Protein AF-A0A1I2E2S4-F1 (afdb_monomer)

Solvent-accessible surface area (backbone atoms only — not comparable to full-atom values): 40246 Å² total; per-residue (Å²): 70,41,63,21,70,43,67,83,63,88,97,64,87,36,20,49,54,60,60,54,76,61,68,61,80,88,59,37,62,58,49,55,40,47,55,42,56,52,46,55,44,61,67,31,40,35,97,83,33,71,43,30,40,40,36,40,34,74,47,71,35,49,48,64,48,54,43,74,39,40,52,93,37,34,70,47,47,58,73,74,48,80,63,61,67,39,39,25,42,34,40,38,36,33,46,22,46,31,56,37,59,55,72,60,81,90,59,92,53,80,90,60,37,46,47,34,35,56,63,75,73,37,71,58,49,58,58,84,63,88,89,50,79,62,60,47,33,48,56,72,56,48,61,32,68,50,27,76,8,38,38,37,42,37,23,28,26,75,58,96,92,40,79,49,49,39,34,35,35,42,37,42,33,46,58,85,46,93,86,31,62,59,68,89,47,83,68,56,34,23,34,36,38,32,12,40,66,76,74,83,60,48,52,28,52,35,58,54,61,70,60,50,48,53,53,31,54,55,60,72,48,80,80,77,57,96,89,55,24,13,38,37,40,37,26,47,54,38,56,90,61,63,74,62,54,75,68,64,65,84,79,58,72,86,79,42,93,67,68,57,67,37,66,69,37,75,36,67,72,38,71,61,34,39,50,57,49,36,47,38,70,34,24,28,54,22,50,70,25,87,80,41,84,79,55,54,18,34,43,46,25,46,67,86,46,66,64,50,77,88,71,47,55,54,63,38,48,49,52,26,49,40,53,50,51,58,54,55,67,61,41,72,84,56,83,79,88,78,82,88,78,90,56,97,61,84,76,73,61,98,79,61,61,50,72,48,78,38,70,45,83,91,48,37,72,69,74,37,59,56,23,37,37,18,34,34,73,46,42,41,68,76,46,38,39,46,85,92,69,53,39,71,56,68,44,33,75,74,71,54,35,75,84,86,58,79,49,33,56,34,37,40,31,37,33,44,71,79,36,45,49,40,42,79,39,54,65,55,73,62,28,59,79,42,77,63,30,51,80,58,33,42,38,44,32,40,36,41,44,38,31,86,40,39,31,66,52,65,34,92,87,76,78,42,61,35,34,43,40,60,54,50,47,70,19,36,48,77,81,43,59,51,80,49,63,52,60,71,89,90,46,84,51,55,63,54,60,50,49,28,53,46,50,18,50,53,53,29,62,70,72,47,69,99,63,99,66,93,65,66,74,60,59,62,52,55,54,56,56,53,48,66,72,74,47,78,64,93,67,79,83,73,88,83,76,87,80,78,78,81,81,80,85,78,82,94,74,95,73,97,78,53,63,54,51,47,80,40,74,77,53,81,75,44,80,52,98,74,30,40,35,38,41,35,39,37,36,24,13,69,65,16,40,32,36,33,44,34,48,25,40,61,48,97,92,45,77,36,41,47,56,51,33,35,27,90,91,45,74,54,44,77,60,48,55,32,55,54,36,37,37,40,71,45,44,32,36,78,89,74,48,64,61,89,66,99,62,63,51,66,38,33,93,91,35,44,64,52,76,56,96,82,28,35,39,34,55,39,55,30,83,80,77,59,43,36,41,34,41,38,32,36,61,35,37,44,29,38,38,34,32,40,39,32,32,38,60,84,42,91,87,64,52,70,48,83,44,75,51,61,47,66,78,75,129

Organism: NCBI:txid1045775

Sequence (715 aa):
MKIEIAKFERMSESGSSLIRLIQNNEMPVIDLLVREAVQNSLDAAKPDAINVDVSFNIRTFNRSSIVQLLDGIGEQIEGLYSEQEYRLLEIRDCNTVGLTGPLNDKISDADQYGNLIKLIYQVGMPQQKEGSGGSWGIGKTVYYRLGIGLVIYYSRIFENGSYQSRLAACLVEDQTRPEALLANFRNNRGIAWWGDSIDGQSTQPIISEADIEDILYKLGAQPYSGTETGTTIIIPFLRDDLRAEFDLDNEEVENSKMAISAMDSWWTQTDEGALEVALQRWYAPRLMNSEYTYGAWLRASVNGKGIGKDQFLPVFSLVQRLYNEIWSTQKEDQEEAVQLKEGSLAQLEQGEIGCLPIKIRSEFVKGQTAGWVAFSKVTAEQLLMGPPHNYPSPWIQIFGKETGLDQNPAIITFTRKPGMLVGYEYSGHWTDGISRTGAGEYILGIFVANSNNPLNEQNPKSQKQFLLEEYIRGCEKADHTSWGDWTPNKKKKTIIERIQKNVRKQISQSLSDKKPGVTEKKETALGRMLASVLMPPEGFGQSAKIQKQGGSGGGSGSGATGRLAKLQTLSSPKYEAGLIKYDFELFGGKTCKEFDIRLKVLTESGEMNADVWESDEGIGSVFPYEVTKLEIHNITGAKNKRIEMDQPLVLDHSNLCEEIDQIRFELSKSSRFQKCCTVSVHNGNAYTYSGSIWLSSSDRKVSAAIQIDSRTGGN

Mean predicted aligned error: 17.22 Å

Structure (mmCIF, N/CA/C/O backbone):
data_AF-A0A1I2E2S4-F1
#
_entry.id   AF-A0A1I2E2S4-F1
#
loop_
_atom_site.group_PDB
_atom_site.id
_atom_site.type_symbol
_atom_site.label_atom_id
_atom_site.label_alt_id
_atom_site.label_comp_id
_atom_site.label_asym_id
_atom_site.label_entity_id
_atom_site.label_seq_id
_atom_site.pdbx_PDB_ins_code
_atom_site.Cartn_x
_atom_site.Cartn_y
_atom_site.Cartn_z
_atom_site.occupancy
_atom_site.B_iso_or_equiv
_atom_site.auth_seq_id
_atom_site.auth_comp_id
_atom_site.auth_asym_id
_atom_site.auth_atom_id
_atom_site.pdbx_PDB_model_num
ATOM 1 N N . MET A 1 1 ? 15.531 -0.233 -28.806 1.00 92.06 1 MET A N 1
ATOM 2 C CA . MET A 1 1 ? 14.178 0.365 -28.744 1.00 92.06 1 MET A CA 1
ATOM 3 C C . MET A 1 1 ? 14.264 1.842 -29.097 1.00 92.06 1 MET A C 1
ATOM 5 O O . MET A 1 1 ? 15.216 2.484 -28.665 1.00 92.06 1 MET A O 1
ATOM 9 N N . LYS A 1 2 ? 13.316 2.381 -29.872 1.00 94.50 2 LYS A N 1
ATOM 10 C CA . LYS A 1 2 ? 13.280 3.810 -30.235 1.00 94.50 2 LYS A CA 1
ATOM 11 C C . LYS A 1 2 ? 12.581 4.631 -29.161 1.00 94.50 2 LYS A C 1
ATOM 13 O O . LYS A 1 2 ? 11.664 4.115 -28.539 1.00 94.50 2 LYS A O 1
ATOM 18 N N . ILE A 1 3 ? 13.039 5.867 -28.958 1.00 93.06 3 ILE A N 1
ATOM 19 C CA . ILE A 1 3 ? 12.536 6.790 -27.934 1.00 93.06 3 ILE A CA 1
ATOM 20 C C . ILE A 1 3 ? 11.430 7.699 -28.486 1.00 93.06 3 ILE A C 1
ATOM 22 O O . ILE A 1 3 ? 11.553 8.253 -29.577 1.00 93.06 3 ILE A O 1
ATOM 26 N N . GLU A 1 4 ? 10.386 7.894 -27.693 1.00 91.75 4 GLU A N 1
ATOM 27 C CA . GLU A 1 4 ? 9.358 8.921 -27.831 1.00 91.75 4 GLU A CA 1
ATOM 28 C C . GLU A 1 4 ? 9.394 9.811 -26.588 1.00 91.75 4 GLU A C 1
ATOM 30 O O . GLU A 1 4 ? 9.325 9.328 -25.461 1.00 91.75 4 GLU A O 1
ATOM 35 N N . ILE A 1 5 ? 9.511 11.124 -26.780 1.00 89.19 5 ILE A N 1
ATOM 36 C CA . ILE A 1 5 ? 9.639 12.082 -25.676 1.00 89.19 5 ILE A CA 1
ATOM 37 C C . ILE A 1 5 ? 8.366 12.905 -25.575 1.00 89.19 5 ILE A C 1
ATOM 39 O O . ILE A 1 5 ? 7.941 13.526 -26.554 1.00 89.19 5 ILE A O 1
ATOM 43 N N . ALA A 1 6 ? 7.802 12.976 -24.369 1.00 86.69 6 ALA A N 1
ATOM 44 C CA . ALA A 1 6 ? 6.649 13.816 -24.094 1.00 86.69 6 ALA A CA 1
ATOM 45 C C . ALA A 1 6 ? 6.994 15.295 -24.334 1.00 86.69 6 ALA A C 1
ATOM 47 O O . ALA A 1 6 ? 7.823 15.888 -23.633 1.00 86.69 6 ALA A O 1
ATOM 48 N N . LYS A 1 7 ? 6.338 15.906 -25.325 1.00 78.62 7 LYS A N 1
ATOM 49 C CA . LYS A 1 7 ? 6.527 17.318 -25.693 1.00 78.62 7 LYS A CA 1
ATOM 50 C C . LYS A 1 7 ? 5.761 18.244 -24.755 1.00 78.62 7 LYS A C 1
ATOM 52 O O . LYS A 1 7 ? 4.747 17.850 -24.191 1.00 78.62 7 LYS A O 1
ATOM 57 N N . PHE A 1 8 ? 6.195 19.504 -24.642 1.00 72.19 8 PHE A N 1
ATOM 58 C CA . PHE A 1 8 ? 5.449 20.543 -23.923 1.00 72.19 8 PHE A CA 1
ATOM 59 C C . PHE A 1 8 ? 4.157 21.005 -24.636 1.00 72.19 8 PHE A C 1
ATOM 61 O O . PHE A 1 8 ? 4.206 21.828 -25.543 1.00 72.19 8 PHE A O 1
ATOM 68 N N . GLU A 1 9 ? 2.995 20.537 -24.173 1.00 71.44 9 GLU A N 1
ATOM 69 C CA . GLU A 1 9 ? 1.638 21.007 -24.515 1.00 71.44 9 GLU A CA 1
ATOM 70 C C . GLU A 1 9 ? 0.967 21.866 -23.412 1.00 71.44 9 GLU A C 1
ATOM 72 O O . GLU A 1 9 ? 1.452 21.969 -22.285 1.00 71.44 9 GLU A O 1
ATOM 77 N N . ARG A 1 10 ? -0.157 22.537 -23.694 1.00 67.06 10 ARG A N 1
ATOM 78 C CA . ARG A 1 10 ? -0.860 23.343 -22.672 1.00 67.06 10 ARG A CA 1
ATOM 79 C C . ARG A 1 10 ? -1.576 22.426 -21.662 1.00 67.06 10 ARG A C 1
ATOM 81 O O . ARG A 1 10 ? -2.276 21.521 -22.085 1.00 67.06 10 ARG A O 1
ATOM 88 N N . MET A 1 11 ? -1.478 22.726 -20.358 1.00 64.19 11 MET A N 1
ATOM 89 C CA . MET A 1 11 ? -2.223 22.069 -19.251 1.00 64.19 11 MET A CA 1
ATOM 90 C C . MET A 1 11 ? -1.883 20.601 -18.932 1.00 64.19 11 MET A C 1
ATOM 92 O O . MET A 1 11 ? -2.627 19.930 -18.231 1.00 64.19 11 MET A O 1
ATOM 96 N N . SER A 1 12 ? -0.754 20.106 -19.406 1.00 69.75 12 SER A N 1
ATOM 97 C CA . SER A 1 12 ? -0.321 18.709 -19.237 1.00 69.75 12 SER A CA 1
ATOM 98 C C . SER A 1 12 ? 0.790 18.572 -18.196 1.00 69.75 12 SER A C 1
ATOM 100 O O . SER A 1 12 ? 1.630 19.468 -18.062 1.00 69.75 12 SER A O 1
ATOM 102 N N . GLU A 1 13 ? 0.782 17.448 -17.482 1.00 75.81 13 GLU A N 1
ATOM 103 C CA . GLU A 1 13 ? 1.647 17.189 -16.330 1.00 75.81 13 GLU A CA 1
ATOM 104 C C . GLU A 1 13 ? 3.124 17.001 -16.710 1.00 75.81 13 GLU A C 1
ATOM 106 O O . GLU A 1 13 ? 3.472 16.712 -17.858 1.00 75.81 13 GLU A O 1
ATOM 111 N N . SER A 1 14 ? 4.007 17.212 -15.733 1.00 84.44 14 SER A N 1
ATOM 112 C CA . SER A 1 14 ? 5.453 16.997 -15.870 1.00 84.44 14 SER A CA 1
ATOM 113 C C . SER A 1 14 ? 5.927 15.897 -14.924 1.00 84.44 14 SER A C 1
ATOM 115 O O . SER A 1 14 ? 5.268 15.643 -13.915 1.00 84.44 14 SER A O 1
ATOM 117 N N . GLY A 1 15 ? 7.072 15.276 -15.213 1.00 83.25 15 GLY A N 1
ATOM 118 C CA . GLY A 1 15 ? 7.616 14.177 -14.413 1.00 83.25 15 GLY A CA 1
ATOM 119 C C . GLY A 1 15 ? 7.839 14.564 -12.949 1.00 83.25 15 GLY A C 1
ATOM 120 O O . GLY A 1 15 ? 7.370 13.872 -12.048 1.00 83.25 15 GLY A O 1
ATOM 121 N N . SER A 1 16 ? 8.396 15.750 -12.688 1.00 84.00 16 SER A N 1
ATOM 122 C CA . SER A 1 16 ? 8.498 16.302 -11.325 1.00 84.00 16 SER A CA 1
ATOM 123 C C . SER A 1 16 ? 7.147 16.486 -10.622 1.00 84.00 16 SER A C 1
ATOM 125 O O . SER A 1 16 ? 7.069 16.351 -9.403 1.00 84.00 16 SER A O 1
ATOM 127 N N . SER A 1 17 ? 6.068 16.776 -11.357 1.00 81.69 17 SER A N 1
ATOM 128 C CA . SER A 1 17 ? 4.718 16.877 -10.780 1.00 81.69 17 SER A CA 1
ATOM 129 C C . SER A 1 17 ? 4.156 15.500 -10.428 1.00 81.69 17 SER A C 1
ATOM 131 O O . SER A 1 17 ? 3.654 15.332 -9.321 1.00 81.69 17 SER A O 1
ATOM 133 N N . LEU A 1 18 ? 4.317 14.510 -11.314 1.00 78.44 18 LEU A N 1
ATOM 134 C CA . LEU A 1 18 ? 3.911 13.121 -11.072 1.00 78.44 18 LEU A CA 1
ATOM 135 C C . LEU A 1 18 ? 4.629 12.523 -9.858 1.00 78.44 18 LEU A C 1
ATOM 137 O O . LEU A 1 18 ? 3.987 11.950 -8.983 1.00 78.44 18 LEU A O 1
ATOM 141 N N . ILE A 1 19 ? 5.945 12.730 -9.755 1.00 77.38 19 ILE A N 1
ATOM 142 C CA . ILE A 1 19 ? 6.739 12.260 -8.612 1.00 77.38 19 ILE A CA 1
ATOM 143 C C . ILE A 1 19 ? 6.253 12.918 -7.311 1.00 77.38 19 ILE A C 1
ATOM 145 O O . ILE A 1 19 ? 6.124 12.233 -6.298 1.00 77.38 19 ILE A O 1
ATOM 149 N N . ARG A 1 20 ? 5.925 14.221 -7.335 1.00 73.56 20 ARG A N 1
ATOM 150 C CA . ARG A 1 20 ? 5.393 14.958 -6.171 1.00 73.56 20 ARG A CA 1
ATOM 151 C C . ARG A 1 20 ? 3.997 14.513 -5.743 1.00 73.56 20 ARG A C 1
ATOM 153 O O . ARG A 1 20 ? 3.704 14.563 -4.555 1.00 73.56 20 ARG A O 1
ATOM 160 N N . LEU A 1 21 ? 3.143 14.067 -6.665 1.00 67.06 21 LEU A N 1
ATOM 161 C CA . LEU A 1 21 ? 1.779 13.630 -6.338 1.00 67.06 21 LEU A CA 1
ATOM 162 C C . LEU A 1 21 ? 1.737 12.382 -5.436 1.00 67.06 21 LEU A C 1
ATOM 164 O O . LEU A 1 21 ? 0.738 12.177 -4.752 1.00 67.06 21 LEU A O 1
ATOM 168 N N . ILE A 1 22 ? 2.814 11.590 -5.382 1.00 60.44 22 ILE A N 1
ATOM 169 C CA . ILE A 1 22 ? 2.958 10.438 -4.469 1.00 60.44 22 ILE A CA 1
ATOM 170 C C . ILE A 1 22 ? 3.799 10.764 -3.230 1.00 60.44 22 ILE A C 1
ATOM 172 O O . ILE A 1 22 ? 4.077 9.861 -2.444 1.00 60.44 22 ILE A O 1
ATOM 176 N N . GLN A 1 23 ? 4.279 11.999 -3.049 1.00 52.56 23 GLN A N 1
ATOM 177 C CA . GLN A 1 23 ? 5.115 12.369 -1.895 1.00 52.56 23 GLN A CA 1
ATOM 178 C C . GLN A 1 23 ? 4.290 12.472 -0.601 1.00 52.56 23 GLN A C 1
ATOM 180 O O . GLN A 1 23 ? 4.348 13.474 0.105 1.00 52.56 23 GLN A O 1
ATOM 185 N N . ASN A 1 24 ? 3.507 11.439 -0.284 1.00 52.62 24 ASN A N 1
ATOM 186 C CA . ASN A 1 24 ? 3.076 11.190 1.078 1.00 52.62 24 ASN A CA 1
ATOM 187 C C . ASN A 1 24 ? 4.167 10.337 1.737 1.00 52.62 24 ASN A C 1
ATOM 189 O O . ASN A 1 24 ? 4.298 9.150 1.444 1.00 52.62 24 ASN A O 1
ATOM 193 N N . ASN A 1 25 ? 4.973 10.966 2.594 1.00 54.56 25 ASN A N 1
ATOM 194 C CA . ASN A 1 25 ? 6.059 10.331 3.355 1.00 54.56 25 ASN A CA 1
ATOM 195 C C . ASN A 1 25 ? 5.545 9.490 4.545 1.00 54.56 25 ASN A C 1
ATOM 197 O O . ASN A 1 25 ? 6.321 9.115 5.412 1.00 54.56 25 ASN A O 1
ATOM 201 N N . GLU A 1 26 ? 4.240 9.219 4.631 1.00 58.09 26 GLU A N 1
ATOM 202 C CA . GLU A 1 26 ? 3.637 8.524 5.778 1.00 58.09 26 GLU A CA 1
ATOM 203 C C . GLU A 1 26 ? 3.847 6.995 5.743 1.00 58.09 26 GLU A C 1
ATOM 205 O O . GLU A 1 26 ? 3.638 6.329 6.755 1.00 58.09 26 GLU A O 1
ATOM 210 N N . MET A 1 27 ? 4.245 6.419 4.599 1.00 75.06 27 MET A N 1
ATOM 211 C CA . MET A 1 27 ? 4.432 4.973 4.420 1.00 75.06 27 MET A CA 1
ATOM 212 C C . MET A 1 27 ? 5.719 4.671 3.631 1.00 75.06 27 MET A C 1
ATOM 214 O O . MET A 1 27 ? 5.953 5.332 2.617 1.00 75.06 27 MET A O 1
ATOM 218 N N . PRO A 1 28 ? 6.506 3.645 4.020 1.00 80.31 28 PRO A N 1
ATOM 219 C CA . PRO A 1 28 ? 7.700 3.243 3.275 1.00 80.31 28 PRO A CA 1
ATOM 220 C C . PRO A 1 28 ? 7.405 2.885 1.807 1.00 80.31 28 PRO A C 1
ATOM 222 O O . PRO A 1 28 ? 6.372 2.275 1.508 1.00 80.31 28 PRO A O 1
ATOM 225 N N . VAL A 1 29 ? 8.329 3.184 0.878 1.00 83.31 29 VAL A N 1
ATOM 226 C CA . VAL A 1 29 ? 8.140 2.859 -0.559 1.00 83.31 29 VAL A CA 1
ATOM 227 C C . VAL A 1 29 ? 7.870 1.375 -0.801 1.00 83.31 29 VAL A C 1
ATOM 229 O O . VAL A 1 29 ? 7.065 1.052 -1.669 1.00 83.31 29 VAL A O 1
ATOM 232 N N . ILE A 1 30 ? 8.513 0.467 -0.056 1.00 88.44 30 ILE A N 1
ATOM 233 C CA . ILE A 1 30 ? 8.311 -0.985 -0.215 1.00 88.44 30 ILE A CA 1
ATOM 234 C C . ILE A 1 30 ? 6.863 -1.377 0.100 1.00 88.44 30 ILE A C 1
ATOM 236 O O . ILE A 1 30 ? 6.252 -2.146 -0.643 1.00 88.44 30 ILE A O 1
ATOM 240 N N . ASP A 1 31 ? 6.287 -0.819 1.162 1.00 88.31 31 ASP A N 1
ATOM 241 C CA . ASP A 1 31 ? 4.891 -1.042 1.522 1.00 88.31 31 ASP A CA 1
ATOM 242 C C . ASP A 1 31 ? 3.953 -0.516 0.425 1.00 88.31 31 ASP A C 1
ATOM 244 O O . ASP A 1 31 ? 3.080 -1.249 -0.044 1.00 88.31 31 ASP A O 1
ATOM 248 N N . LEU A 1 32 ? 4.178 0.711 -0.060 1.00 86.56 32 LEU A N 1
ATOM 249 C CA . LEU A 1 32 ? 3.412 1.289 -1.173 1.00 86.56 32 LEU A CA 1
ATOM 250 C C . LEU A 1 32 ? 3.529 0.450 -2.456 1.00 86.56 32 LEU A C 1
ATOM 252 O O . LEU A 1 32 ? 2.530 0.209 -3.135 1.00 86.56 32 LEU A O 1
ATOM 256 N N . LEU A 1 33 ? 4.734 -0.027 -2.768 1.00 91.19 33 LEU A N 1
ATOM 257 C CA . LEU A 1 33 ? 5.014 -0.887 -3.911 1.00 91.19 33 LEU A CA 1
ATOM 258 C C . LEU A 1 33 ? 4.216 -2.186 -3.832 1.00 91.19 33 LEU A C 1
ATOM 260 O O . LEU A 1 33 ? 3.560 -2.553 -4.805 1.00 91.19 33 LEU A O 1
ATOM 264 N N . VAL A 1 34 ? 4.288 -2.895 -2.702 1.00 93.81 34 VAL A N 1
ATOM 265 C CA . VAL A 1 34 ? 3.589 -4.174 -2.526 1.00 93.81 34 VAL A CA 1
ATOM 266 C C . VAL A 1 34 ? 2.088 -3.971 -2.666 1.00 93.81 34 VAL A C 1
ATOM 268 O O . VAL A 1 34 ? 1.428 -4.738 -3.370 1.00 93.81 34 VAL A O 1
ATOM 271 N N . ARG A 1 35 ? 1.551 -2.913 -2.051 1.00 91.06 35 ARG A N 1
ATOM 272 C CA . ARG A 1 35 ? 0.134 -2.555 -2.149 1.00 91.06 35 ARG A CA 1
ATOM 273 C C . ARG A 1 35 ? -0.288 -2.352 -3.597 1.00 91.06 35 ARG A C 1
ATOM 275 O O . ARG A 1 35 ? -1.201 -3.039 -4.044 1.00 91.06 35 ARG A O 1
ATOM 282 N N . GLU A 1 36 ? 0.414 -1.510 -4.347 1.00 89.81 36 GLU A N 1
ATOM 283 C CA . GLU A 1 36 ? 0.066 -1.213 -5.739 1.00 89.81 36 GLU A CA 1
ATOM 284 C C . GLU A 1 36 ? 0.284 -2.413 -6.676 1.00 89.81 36 GLU A C 1
ATOM 286 O O . GLU A 1 36 ? -0.591 -2.756 -7.472 1.00 89.81 36 GLU A O 1
ATOM 291 N N . ALA A 1 37 ? 1.437 -3.080 -6.591 1.00 93.44 37 ALA A N 1
ATOM 292 C CA . ALA A 1 37 ? 1.806 -4.157 -7.505 1.00 93.44 37 ALA A CA 1
ATOM 293 C C . ALA A 1 37 ? 0.900 -5.381 -7.377 1.00 93.44 37 ALA A C 1
ATOM 295 O O . ALA A 1 37 ? 0.419 -5.913 -8.382 1.00 93.44 37 ALA A O 1
ATOM 296 N N . VAL A 1 38 ? 0.623 -5.804 -6.145 1.00 95.94 38 VAL A N 1
ATOM 297 C CA . VAL A 1 38 ? -0.259 -6.944 -5.896 1.00 95.94 38 VAL A CA 1
ATOM 298 C C . VAL A 1 38 ? -1.697 -6.593 -6.266 1.00 95.94 38 VAL A C 1
ATOM 300 O O . VAL A 1 38 ? -2.377 -7.419 -6.872 1.00 95.94 38 VAL A O 1
ATOM 303 N N . GLN A 1 39 ? -2.159 -5.370 -5.987 1.00 91.12 39 GLN A N 1
ATOM 304 C CA . GLN A 1 39 ? -3.509 -4.955 -6.364 1.00 91.12 39 GLN A CA 1
ATOM 305 C C . GLN A 1 39 ? -3.683 -4.940 -7.883 1.00 91.12 39 GLN A C 1
ATOM 307 O O . GLN A 1 39 ? -4.658 -5.498 -8.378 1.00 91.12 39 GLN A O 1
ATOM 312 N N . ASN A 1 40 ? -2.724 -4.376 -8.627 1.00 90.75 40 ASN A N 1
ATOM 313 C CA . ASN A 1 40 ? -2.744 -4.382 -10.092 1.00 90.75 40 ASN A CA 1
ATOM 314 C C . ASN A 1 40 ? -2.766 -5.812 -10.656 1.00 90.75 40 ASN A C 1
ATOM 316 O O . ASN A 1 40 ? -3.510 -6.084 -11.598 1.00 90.75 40 ASN A O 1
ATOM 320 N N . SER A 1 41 ? -2.016 -6.730 -10.041 1.00 94.81 41 SER A N 1
ATOM 321 C CA . SER A 1 41 ? -1.994 -8.147 -10.429 1.00 94.81 41 SER A CA 1
ATOM 322 C C . SER A 1 41 ? -3.347 -8.829 -10.170 1.00 94.81 41 SER A C 1
ATOM 324 O O . SER A 1 41 ? -3.880 -9.529 -11.030 1.00 94.81 41 SER A O 1
ATOM 326 N N . LEU A 1 42 ? -3.944 -8.599 -8.995 1.00 93.50 42 LEU A N 1
ATOM 327 C CA . LEU A 1 42 ? -5.240 -9.168 -8.609 1.00 93.50 42 LEU A CA 1
ATOM 328 C C . LEU A 1 42 ? -6.405 -8.590 -9.425 1.00 93.50 42 LEU A C 1
ATOM 330 O O . LEU A 1 42 ? -7.313 -9.333 -9.793 1.00 93.50 42 LEU A O 1
ATOM 334 N N . ASP A 1 43 ? -6.376 -7.296 -9.749 1.00 90.38 43 ASP A N 1
ATOM 335 C CA . ASP A 1 43 ? -7.366 -6.647 -10.620 1.00 90.38 43 ASP A CA 1
ATOM 336 C C . ASP A 1 43 ? -7.279 -7.167 -12.070 1.00 90.38 43 ASP A C 1
ATOM 338 O O . ASP A 1 43 ? -8.266 -7.129 -12.816 1.00 90.38 43 ASP A O 1
ATOM 342 N N . ALA A 1 44 ? -6.107 -7.674 -12.466 1.00 92.19 44 ALA A N 1
ATOM 343 C CA . ALA A 1 44 ? -5.857 -8.310 -13.753 1.00 92.19 44 ALA A CA 1
ATOM 344 C C . ALA A 1 44 ? -6.099 -9.831 -13.750 1.00 92.19 44 ALA A C 1
ATOM 346 O O . ALA A 1 44 ? -5.892 -10.460 -14.789 1.00 92.19 44 ALA A O 1
ATOM 347 N N . ALA A 1 45 ? -6.545 -10.435 -12.641 1.00 94.81 45 ALA A N 1
ATOM 348 C CA . ALA A 1 45 ? -6.821 -11.871 -12.560 1.00 94.81 45 ALA A CA 1
ATOM 349 C C . ALA A 1 45 ? -7.730 -12.351 -13.705 1.00 94.81 45 ALA A C 1
ATOM 351 O O . ALA A 1 45 ? -8.698 -11.677 -14.082 1.00 94.81 45 ALA A O 1
ATOM 352 N N . LYS A 1 46 ? -7.448 -13.539 -14.255 1.00 93.31 46 LYS A N 1
ATOM 353 C CA . LYS A 1 46 ? -8.376 -14.168 -15.204 1.00 93.31 46 LYS A CA 1
ATOM 354 C C . LYS A 1 46 ? -9.711 -14.469 -14.511 1.00 93.31 46 LYS A C 1
ATOM 356 O O . LYS A 1 46 ? -9.711 -14.797 -13.325 1.00 93.31 46 LYS A O 1
ATOM 361 N N . PRO A 1 47 ? -10.846 -14.422 -15.232 1.00 87.00 47 PRO A N 1
ATOM 362 C CA . PRO A 1 47 ? -12.158 -14.702 -14.645 1.00 87.00 47 PRO A CA 1
ATOM 363 C C . PRO A 1 47 ? -12.279 -16.077 -13.969 1.00 87.00 47 PRO A C 1
ATOM 365 O O . PRO A 1 47 ? -13.050 -16.227 -13.027 1.00 87.00 47 PRO A O 1
ATOM 368 N N . ASP A 1 48 ? -11.532 -17.068 -14.452 1.00 87.69 48 ASP A N 1
ATOM 369 C CA . ASP A 1 48 ? -11.495 -18.455 -13.981 1.00 87.69 48 ASP A CA 1
ATOM 370 C C . ASP A 1 48 ? -10.257 -18.778 -13.123 1.00 87.69 48 ASP A C 1
ATOM 372 O O . ASP A 1 48 ? -10.067 -19.926 -12.717 1.00 87.69 48 ASP A O 1
ATOM 376 N N . ALA A 1 49 ? -9.412 -17.784 -12.823 1.00 90.56 49 ALA A N 1
ATOM 377 C CA . ALA A 1 49 ? -8.239 -17.994 -11.987 1.00 90.56 49 ALA A CA 1
ATOM 378 C C . ALA A 1 49 ? -8.651 -18.334 -10.549 1.00 90.56 49 ALA A C 1
ATOM 380 O O . ALA A 1 49 ? -9.281 -17.537 -9.854 1.00 90.56 49 ALA A O 1
ATOM 381 N N . ILE A 1 50 ? -8.219 -19.505 -10.078 1.00 93.00 50 ILE A N 1
ATOM 382 C CA . ILE A 1 50 ? -8.320 -19.888 -8.664 1.00 93.00 50 ILE A CA 1
ATOM 383 C C . ILE A 1 50 ? -7.398 -18.997 -7.819 1.00 93.00 50 ILE A C 1
ATOM 385 O O . ILE A 1 50 ? -7.765 -18.574 -6.723 1.00 93.00 50 ILE A O 1
ATOM 389 N N . ASN A 1 51 ? -6.208 -18.695 -8.339 1.00 95.62 51 ASN A N 1
ATOM 390 C CA . ASN A 1 51 ? -5.205 -17.880 -7.674 1.00 95.62 51 ASN A CA 1
ATOM 391 C C . ASN A 1 51 ? -4.417 -17.028 -8.674 1.00 95.62 51 ASN A C 1
ATOM 393 O O . ASN A 1 51 ? -4.276 -17.399 -9.840 1.00 95.62 51 ASN A O 1
ATOM 397 N N . VAL A 1 52 ? -3.860 -15.924 -8.185 1.00 97.62 52 VAL A N 1
ATOM 398 C CA . VAL A 1 52 ? -2.849 -15.123 -8.884 1.00 97.62 52 VAL A CA 1
ATOM 399 C C . VAL A 1 52 ? -1.504 -15.361 -8.216 1.00 97.62 52 VAL A C 1
ATOM 401 O O . VAL A 1 52 ? -1.409 -15.355 -6.986 1.00 97.62 52 VAL A O 1
ATOM 404 N N . ASP A 1 53 ? -0.479 -15.579 -9.032 1.00 97.69 53 ASP A N 1
ATOM 405 C CA . ASP A 1 53 ? 0.903 -15.683 -8.570 1.00 97.69 53 ASP A CA 1
ATOM 406 C C . ASP A 1 53 ? 1.589 -14.338 -8.739 1.00 97.69 53 ASP A C 1
ATOM 408 O O . ASP A 1 53 ? 1.478 -13.753 -9.811 1.00 97.69 53 ASP A O 1
ATOM 412 N N . VAL A 1 54 ? 2.291 -13.858 -7.713 1.00 98.38 54 VAL A N 1
ATOM 413 C CA . VAL A 1 54 ? 3.104 -12.637 -7.787 1.00 98.38 54 VAL A CA 1
ATOM 414 C C . VAL A 1 54 ? 4.491 -12.904 -7.210 1.00 98.38 54 VAL A C 1
ATOM 416 O O . VAL A 1 54 ? 4.641 -13.244 -6.037 1.00 98.38 54 VAL A O 1
ATOM 419 N N . SER A 1 55 ? 5.525 -12.720 -8.020 1.00 98.12 55 SER A N 1
ATOM 420 C CA . SER A 1 55 ? 6.917 -12.928 -7.629 1.00 98.12 55 SER A CA 1
ATOM 421 C C . SER A 1 55 ? 7.692 -11.618 -7.670 1.00 98.12 55 SER A C 1
ATOM 423 O O . SER A 1 55 ? 7.721 -10.959 -8.704 1.00 98.12 55 SER A O 1
ATOM 425 N N . PHE A 1 56 ? 8.363 -11.278 -6.572 1.00 98.12 56 PHE A N 1
ATOM 426 C CA . PHE A 1 56 ? 9.320 -10.175 -6.494 1.00 98.12 56 PHE A CA 1
ATOM 427 C C . PHE A 1 56 ? 10.733 -10.754 -6.538 1.00 98.12 56 PHE A C 1
ATOM 429 O O . PHE A 1 56 ? 11.080 -11.574 -5.694 1.00 98.12 56 PHE A O 1
ATOM 436 N N . ASN A 1 57 ? 11.551 -10.358 -7.509 1.00 97.19 57 ASN A N 1
ATOM 437 C CA . ASN A 1 57 ? 12.916 -10.849 -7.660 1.00 97.19 57 ASN A CA 1
ATOM 438 C C . ASN A 1 57 ? 13.897 -9.679 -7.750 1.00 97.19 57 ASN A C 1
ATOM 440 O O . ASN A 1 57 ? 13.867 -8.902 -8.702 1.00 97.19 57 ASN A O 1
ATOM 444 N N . ILE A 1 58 ? 14.784 -9.578 -6.770 1.00 95.31 58 ILE A N 1
ATOM 445 C CA . ILE A 1 58 ? 15.915 -8.659 -6.759 1.00 95.31 58 ILE A CA 1
ATOM 446 C C . ILE A 1 58 ? 17.116 -9.407 -7.329 1.00 95.31 58 ILE A C 1
ATOM 448 O O . ILE A 1 58 ? 17.490 -10.475 -6.847 1.00 95.31 58 ILE A O 1
ATOM 452 N N . ARG A 1 59 ? 17.723 -8.853 -8.378 1.00 93.38 59 ARG A N 1
ATOM 453 C CA . ARG A 1 59 ? 18.898 -9.439 -9.041 1.00 93.38 59 ARG A CA 1
ATOM 454 C C . ARG A 1 59 ? 19.841 -8.351 -9.537 1.00 93.38 59 ARG A C 1
ATOM 456 O O . ARG A 1 59 ? 19.498 -7.170 -9.508 1.00 93.38 59 ARG A O 1
ATOM 463 N N . THR A 1 60 ? 21.024 -8.742 -9.993 1.00 94.88 60 THR A N 1
ATOM 464 C CA . THR A 1 60 ? 21.969 -7.839 -10.657 1.00 94.88 60 THR A CA 1
ATOM 465 C C . THR A 1 60 ? 21.841 -7.930 -12.176 1.00 94.88 60 THR A C 1
ATOM 467 O O . THR A 1 60 ? 21.438 -8.958 -12.721 1.00 94.88 60 THR A O 1
ATOM 470 N N . PHE A 1 61 ? 22.171 -6.842 -12.867 1.00 95.25 61 PHE A N 1
ATOM 471 C CA . PHE A 1 61 ? 22.274 -6.789 -14.324 1.00 95.25 61 PHE A CA 1
ATOM 472 C C . PHE A 1 61 ? 23.453 -5.913 -14.745 1.00 95.25 61 PHE A C 1
ATOM 474 O O . PHE A 1 61 ? 23.899 -5.044 -13.994 1.00 95.25 61 PHE A O 1
ATOM 481 N N . ASN A 1 62 ? 23.935 -6.115 -15.972 1.00 95.69 62 ASN A N 1
ATOM 482 C CA . ASN A 1 62 ? 25.005 -5.296 -16.528 1.00 95.69 62 ASN A CA 1
ATOM 483 C C . ASN A 1 62 ? 24.451 -4.001 -17.150 1.00 95.69 62 ASN A C 1
ATOM 485 O O . ASN A 1 62 ? 23.576 -4.065 -18.020 1.00 95.69 62 ASN A O 1
ATOM 489 N N . ARG A 1 63 ? 25.008 -2.841 -16.773 1.00 95.50 63 ARG A N 1
ATOM 490 C CA . ARG A 1 63 ? 24.635 -1.501 -17.268 1.00 95.50 63 ARG A CA 1
ATOM 491 C C . ARG A 1 63 ? 24.576 -1.426 -18.797 1.00 95.50 63 ARG A C 1
ATOM 493 O O . ARG A 1 63 ? 23.660 -0.813 -19.346 1.00 95.50 63 ARG A O 1
ATOM 500 N N . SER A 1 64 ? 25.525 -2.065 -19.490 1.00 93.94 64 SER A N 1
ATOM 501 C CA . SER A 1 64 ? 25.601 -2.048 -20.959 1.00 93.94 64 SER A CA 1
ATOM 502 C C . SER A 1 64 ? 24.355 -2.636 -21.628 1.00 93.94 64 SER A C 1
ATOM 504 O O . SER A 1 64 ? 23.997 -2.204 -22.722 1.00 93.94 64 SER A O 1
ATOM 506 N N . SER A 1 65 ? 23.637 -3.535 -20.947 1.00 93.88 65 SER A N 1
ATOM 507 C CA . SER A 1 65 ? 22.372 -4.099 -21.425 1.00 93.88 65 SER A CA 1
ATOM 508 C C . SER A 1 65 ? 21.319 -3.015 -21.641 1.00 93.88 65 SER A C 1
ATOM 510 O O . SER A 1 65 ? 20.639 -3.022 -22.662 1.00 93.88 65 SER A O 1
ATOM 512 N N . ILE A 1 66 ? 21.215 -2.046 -20.723 1.00 94.50 66 ILE A N 1
ATOM 513 C CA . ILE A 1 66 ? 20.276 -0.922 -20.849 1.00 94.50 66 ILE A CA 1
ATOM 514 C C . ILE A 1 66 ? 20.766 0.092 -21.887 1.00 94.50 66 ILE A C 1
ATOM 516 O O . ILE A 1 66 ? 19.967 0.560 -22.695 1.00 94.50 66 ILE A O 1
ATOM 520 N N . VAL A 1 67 ? 22.070 0.389 -21.913 1.00 93.75 67 VAL A N 1
ATOM 521 C CA . VAL A 1 67 ? 22.673 1.320 -22.888 1.00 93.75 67 VAL A CA 1
ATOM 522 C C . VAL A 1 67 ? 22.449 0.846 -24.329 1.00 93.75 67 VAL A C 1
ATOM 524 O O . VAL A 1 67 ? 22.129 1.647 -25.201 1.00 93.75 67 VAL A O 1
ATOM 527 N N . GLN A 1 68 ? 22.569 -0.459 -24.585 1.00 91.06 68 GLN A N 1
ATOM 528 C CA . GLN A 1 68 ? 22.299 -1.045 -25.903 1.00 91.06 68 GLN A CA 1
ATOM 529 C C . GLN A 1 68 ? 20.799 -1.116 -26.222 1.00 91.06 68 GLN A C 1
ATOM 531 O O . GLN A 1 68 ? 20.406 -1.072 -27.389 1.00 91.06 68 GLN A O 1
ATOM 536 N N . LEU A 1 69 ? 19.957 -1.253 -25.194 1.00 92.12 69 LEU A N 1
ATOM 537 C CA . LEU A 1 69 ? 18.514 -1.401 -25.336 1.00 92.12 69 LEU A CA 1
ATOM 538 C C . LEU A 1 69 ? 17.810 -0.079 -25.660 1.00 92.12 69 LEU A C 1
ATOM 540 O O . LEU A 1 69 ? 16.921 -0.057 -26.517 1.00 92.12 69 LEU A O 1
ATOM 544 N N . LEU A 1 70 ? 18.158 1.004 -24.964 1.00 94.00 70 LEU A N 1
ATOM 545 C CA . LEU A 1 70 ? 17.395 2.254 -24.955 1.00 94.00 70 LEU A CA 1
ATOM 546 C C . LEU A 1 70 ? 18.117 3.359 -25.730 1.00 94.00 70 LEU A C 1
ATOM 548 O O . LEU A 1 70 ? 19.105 3.930 -25.273 1.00 94.00 70 LEU A O 1
ATOM 552 N N . ASP A 1 71 ? 17.580 3.689 -26.906 1.00 92.06 71 ASP A N 1
ATOM 553 C CA . ASP A 1 71 ? 18.110 4.756 -27.757 1.00 92.06 71 ASP A CA 1
ATOM 554 C C . ASP A 1 71 ? 18.006 6.126 -27.055 1.00 92.06 71 ASP A C 1
ATOM 556 O O . ASP A 1 71 ? 17.028 6.407 -26.357 1.00 92.06 71 ASP A O 1
ATOM 560 N N . GLY A 1 72 ? 19.009 6.982 -27.254 1.00 90.69 72 GLY A N 1
ATOM 561 C CA . GLY A 1 72 ? 19.006 8.385 -26.823 1.00 90.69 72 GLY A CA 1
ATOM 562 C C . GLY A 1 72 ? 19.465 8.703 -25.391 1.00 90.69 72 GLY A C 1
ATOM 563 O O . GLY A 1 72 ? 19.692 9.876 -25.099 1.00 90.69 72 GLY A O 1
ATOM 564 N N . ILE A 1 73 ? 19.634 7.712 -24.507 1.00 93.12 73 ILE A N 1
ATOM 565 C CA . ILE A 1 73 ? 20.040 7.943 -23.100 1.00 93.12 73 ILE A CA 1
ATOM 566 C C . ILE A 1 73 ? 21.365 7.273 -22.704 1.00 93.12 73 ILE A C 1
ATOM 568 O O . ILE A 1 73 ? 21.781 7.375 -21.553 1.00 93.12 73 ILE A O 1
ATOM 572 N N . GLY A 1 74 ? 22.035 6.602 -23.647 1.00 92.62 74 GLY A N 1
ATOM 573 C CA . GLY A 1 74 ? 23.262 5.842 -23.391 1.00 92.62 74 GLY A CA 1
ATOM 574 C C . GLY A 1 74 ? 24.388 6.674 -22.772 1.00 92.62 74 GLY A C 1
ATOM 575 O O . GLY A 1 74 ? 24.869 6.323 -21.701 1.00 92.62 74 GLY A O 1
ATOM 576 N N . GLU A 1 75 ? 24.755 7.802 -23.391 1.00 91.25 75 GLU A N 1
ATOM 577 C CA . GLU A 1 75 ? 25.850 8.662 -22.905 1.00 91.25 75 GLU A CA 1
ATOM 578 C C . GLU A 1 75 ? 25.589 9.187 -21.482 1.00 91.25 75 GLU A C 1
ATOM 580 O O . GLU A 1 75 ? 26.487 9.190 -20.641 1.00 91.25 75 GLU A O 1
ATOM 585 N N . GLN A 1 76 ? 24.347 9.580 -21.180 1.00 92.88 76 GLN A N 1
ATOM 586 C CA . GLN A 1 76 ? 23.951 10.060 -19.853 1.00 92.88 76 GLN A CA 1
ATOM 587 C C . GLN A 1 76 ? 24.016 8.946 -18.809 1.00 92.88 76 GLN A C 1
ATOM 589 O O . GLN A 1 76 ? 24.528 9.176 -17.716 1.00 92.88 76 GLN A O 1
ATOM 594 N N . ILE A 1 77 ? 23.551 7.735 -19.143 1.00 93.56 77 ILE A N 1
ATOM 595 C CA . ILE A 1 77 ? 23.680 6.581 -18.246 1.00 93.56 77 ILE A CA 1
ATOM 596 C C . ILE A 1 77 ? 25.157 6.293 -17.970 1.00 93.56 77 ILE A C 1
ATOM 598 O O . ILE A 1 77 ? 25.535 6.088 -16.822 1.00 93.56 77 ILE A O 1
ATOM 602 N N . GLU A 1 78 ? 26.008 6.299 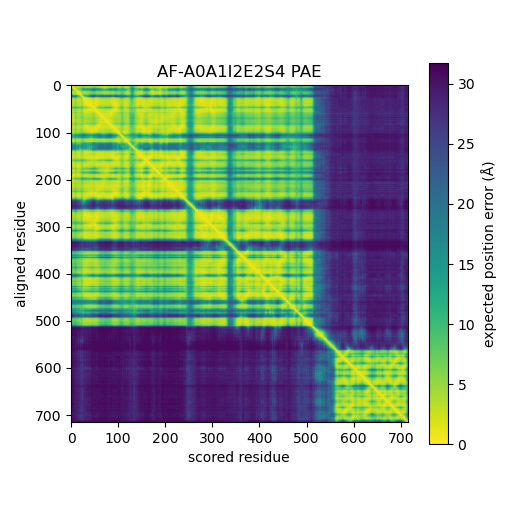-18.995 1.00 92.62 78 GLU A N 1
ATOM 603 C CA . GLU A 1 78 ? 27.436 6.023 -18.822 1.00 92.62 78 GLU A CA 1
ATOM 604 C C . GLU A 1 78 ? 28.160 7.088 -17.991 1.00 92.62 78 GLU A C 1
ATOM 606 O O . GLU A 1 78 ? 29.080 6.746 -17.246 1.00 92.62 78 GLU A O 1
ATOM 611 N N . GLY A 1 79 ? 27.739 8.352 -18.103 1.00 91.44 79 GLY A N 1
ATOM 612 C CA . GLY A 1 79 ? 28.291 9.467 -17.336 1.00 91.44 79 GLY A CA 1
ATOM 613 C C . GLY A 1 79 ? 27.841 9.513 -15.873 1.00 91.44 79 GLY A C 1
ATOM 614 O O . GLY A 1 79 ? 28.628 9.917 -15.021 1.00 91.44 79 GLY A O 1
ATOM 615 N N . LEU A 1 80 ? 26.603 9.103 -15.575 1.00 90.88 80 LEU A N 1
ATOM 616 C CA . LEU A 1 80 ? 26.025 9.154 -14.223 1.00 90.88 80 LEU A CA 1
ATOM 617 C C . LEU A 1 80 ? 26.238 7.861 -13.421 1.00 90.88 80 LEU A C 1
ATOM 619 O O . LEU A 1 80 ? 26.370 7.905 -12.201 1.00 90.88 80 LEU A O 1
ATOM 623 N N . TYR A 1 81 ? 26.297 6.709 -14.093 1.00 91.75 81 TYR A N 1
ATOM 624 C CA . TYR A 1 81 ? 26.351 5.389 -13.461 1.00 91.75 81 TYR A CA 1
ATOM 625 C C . TYR A 1 81 ? 27.664 4.686 -13.811 1.00 91.75 81 TYR A C 1
ATOM 627 O O . TYR A 1 81 ? 27.736 3.984 -14.815 1.00 91.75 81 TYR A O 1
ATOM 635 N N . SER A 1 82 ? 28.713 4.874 -13.002 1.00 91.25 82 SER A N 1
ATOM 636 C CA . SER A 1 82 ? 30.085 4.410 -13.286 1.00 91.25 82 SER A CA 1
ATOM 637 C C . SER A 1 82 ? 30.320 2.899 -13.181 1.00 91.25 82 SER A C 1
ATOM 639 O O . SER A 1 82 ? 31.243 2.387 -13.819 1.00 91.25 82 SER A O 1
ATOM 641 N N . GLU A 1 83 ? 29.523 2.188 -12.385 1.00 93.19 83 GLU A N 1
ATOM 642 C CA . GLU A 1 83 ? 29.698 0.755 -12.147 1.00 93.19 83 GLU A CA 1
ATOM 643 C C . GLU A 1 83 ? 29.257 -0.081 -13.359 1.00 93.19 83 GLU A C 1
ATOM 645 O O . GLU A 1 83 ? 28.521 0.367 -14.241 1.00 93.19 83 GLU A O 1
ATOM 650 N N . GLN A 1 84 ? 29.723 -1.329 -13.422 1.00 92.81 84 GLN A N 1
ATOM 651 C CA . GLN A 1 84 ? 29.312 -2.262 -14.478 1.00 92.81 84 GLN A CA 1
ATOM 652 C C . GLN A 1 84 ? 28.021 -3.000 -14.135 1.00 92.81 84 GLN A C 1
ATOM 654 O O . GLN A 1 84 ? 27.223 -3.284 -15.030 1.00 92.81 84 GLN A O 1
ATOM 659 N N . GLU A 1 85 ? 27.812 -3.304 -12.857 1.00 95.69 85 GLU A N 1
ATOM 660 C CA . GLU A 1 85 ? 26.664 -4.060 -12.376 1.00 95.69 85 GLU A CA 1
ATOM 661 C C . GLU A 1 85 ? 25.814 -3.212 -11.440 1.00 95.69 85 GLU A C 1
ATOM 663 O O . GLU A 1 85 ? 26.325 -2.543 -10.546 1.00 95.69 85 GLU A O 1
ATOM 668 N N . TYR A 1 86 ? 24.502 -3.275 -11.645 1.00 95.94 86 TYR A N 1
ATOM 669 C CA . TYR A 1 86 ? 23.512 -2.601 -10.816 1.00 95.94 86 TYR A CA 1
ATOM 670 C C . TYR A 1 86 ? 22.408 -3.571 -10.424 1.00 95.94 86 TYR A C 1
ATOM 672 O O . TYR A 1 86 ? 22.192 -4.597 -11.072 1.00 95.94 86 TYR A O 1
ATOM 680 N N . ARG A 1 87 ? 21.687 -3.238 -9.357 1.00 95.94 87 ARG A N 1
ATOM 681 C CA . ARG A 1 87 ? 20.522 -3.998 -8.908 1.00 95.94 87 ARG A CA 1
ATOM 682 C C . ARG A 1 87 ? 19.300 -3.636 -9.748 1.00 95.94 87 ARG A C 1
ATOM 684 O O . ARG A 1 87 ? 19.144 -2.493 -10.176 1.00 95.94 87 ARG A O 1
ATOM 691 N N . LEU A 1 88 ? 18.419 -4.603 -9.959 1.00 96.50 88 LEU A N 1
ATOM 692 C CA . LEU A 1 88 ? 17.079 -4.393 -10.491 1.00 96.50 88 LEU A CA 1
ATOM 693 C C . LEU A 1 88 ? 16.056 -5.132 -9.638 1.00 96.50 88 LEU A C 1
ATOM 695 O O . LEU A 1 88 ? 16.386 -6.130 -8.990 1.00 96.50 88 LEU A O 1
ATOM 699 N N . LEU A 1 89 ? 14.815 -4.659 -9.684 1.00 97.69 89 LEU A N 1
ATOM 700 C CA . LEU A 1 89 ? 13.654 -5.373 -9.173 1.00 97.69 89 LEU A CA 1
ATOM 701 C C . LEU A 1 89 ? 12.782 -5.841 -10.339 1.00 97.69 89 LEU A C 1
ATOM 703 O O . LEU A 1 89 ? 12.364 -5.042 -11.171 1.00 97.69 89 LEU A O 1
ATOM 707 N N . GLU A 1 90 ? 12.473 -7.129 -10.370 1.00 97.94 90 GLU A N 1
ATOM 708 C CA . GLU A 1 90 ? 11.491 -7.736 -11.263 1.00 97.94 90 GLU A CA 1
ATOM 709 C C . GLU A 1 90 ? 10.241 -8.117 -10.463 1.00 97.94 90 GLU A C 1
ATOM 711 O O . GLU A 1 90 ? 10.333 -8.830 -9.467 1.00 97.94 90 GLU A O 1
ATOM 716 N N . ILE A 1 91 ? 9.068 -7.684 -10.916 1.00 98.38 91 ILE A N 1
ATOM 717 C CA . ILE A 1 91 ? 7.766 -8.079 -10.378 1.00 98.38 91 ILE A CA 1
ATOM 718 C C . ILE A 1 91 ? 7.035 -8.839 -11.474 1.00 98.38 91 ILE A C 1
ATOM 720 O O . ILE A 1 91 ? 6.694 -8.254 -12.498 1.00 98.38 91 ILE A O 1
ATOM 724 N N . ARG A 1 92 ? 6.805 -10.134 -11.278 1.00 98.12 92 ARG A N 1
ATOM 725 C CA . ARG A 1 92 ? 6.189 -11.027 -12.265 1.00 98.12 92 ARG A CA 1
ATOM 726 C C . ARG A 1 92 ? 4.852 -11.530 -11.744 1.00 98.12 92 ARG A C 1
ATOM 728 O O . ARG A 1 92 ? 4.830 -12.156 -10.687 1.00 98.12 92 ARG A O 1
ATOM 735 N N . ASP A 1 93 ? 3.772 -11.300 -12.484 1.00 98.06 93 ASP A N 1
ATOM 736 C CA . ASP A 1 93 ? 2.458 -11.880 -12.195 1.00 98.06 93 ASP A CA 1
ATOM 737 C C . ASP A 1 93 ? 2.099 -13.037 -13.147 1.00 98.06 93 ASP A C 1
ATOM 739 O O . ASP A 1 93 ? 2.591 -13.112 -14.271 1.00 98.06 93 ASP A O 1
ATOM 743 N N . CYS A 1 94 ? 1.287 -13.995 -12.690 1.00 96.31 94 CYS A N 1
ATOM 744 C CA . CYS A 1 94 ? 0.747 -15.082 -13.521 1.00 96.31 94 CYS A CA 1
ATOM 745 C C . CYS A 1 94 ? -0.726 -15.343 -13.201 1.00 96.31 94 CYS A C 1
ATOM 747 O O . CYS A 1 94 ? -1.230 -14.972 -12.141 1.00 96.31 94 CYS A O 1
ATOM 749 N N . ASN A 1 95 ? -1.412 -16.033 -14.120 1.00 96.44 95 ASN A N 1
ATOM 750 C CA . ASN A 1 95 ? -2.869 -16.236 -14.102 1.00 96.44 95 ASN A CA 1
ATOM 751 C C . ASN A 1 95 ? -3.657 -14.922 -14.209 1.00 96.44 95 ASN A C 1
ATOM 753 O O . ASN A 1 95 ? -4.813 -14.831 -13.789 1.00 96.44 95 ASN A O 1
ATOM 757 N N . THR A 1 96 ? -3.046 -13.921 -14.838 1.00 96.56 96 THR A N 1
ATOM 758 C CA . THR A 1 96 ? -3.671 -12.641 -15.163 1.00 96.56 96 THR A CA 1
ATOM 759 C C . THR A 1 96 ? -3.948 -12.560 -16.664 1.00 96.56 96 THR A C 1
ATOM 761 O O . THR A 1 96 ? -3.444 -13.358 -17.461 1.00 96.56 96 THR A O 1
ATOM 764 N N . VAL A 1 97 ? -4.793 -11.620 -17.079 1.00 95.06 97 VAL A N 1
ATOM 765 C CA . VAL A 1 97 ? -5.057 -11.345 -18.500 1.00 95.06 97 VAL A CA 1
ATOM 766 C C . VAL A 1 97 ? -3.903 -10.590 -19.172 1.00 95.06 97 VAL A C 1
ATOM 768 O O . VAL A 1 97 ? -3.861 -10.528 -20.397 1.00 95.06 97 VAL A O 1
ATOM 771 N N . GLY A 1 98 ? -2.974 -10.033 -18.387 1.00 94.25 98 GLY A N 1
ATOM 772 C CA . GLY A 1 98 ? -1.877 -9.184 -18.848 1.00 94.25 98 GLY A CA 1
ATOM 773 C C . GLY A 1 98 ? -2.317 -7.811 -19.382 1.00 94.25 98 GLY A C 1
ATOM 774 O O . GLY A 1 98 ? -3.436 -7.333 -19.141 1.00 94.25 98 GLY A O 1
ATOM 775 N N . LEU A 1 99 ? -1.424 -7.155 -20.125 1.00 93.19 99 LEU A N 1
ATOM 776 C CA . LEU A 1 99 ? -1.609 -5.817 -20.698 1.00 93.19 99 LEU A CA 1
ATOM 777 C C . LEU A 1 99 ? -2.384 -5.862 -22.025 1.00 93.19 99 LEU A C 1
ATOM 779 O O . LEU A 1 99 ? -1.859 -5.555 -23.097 1.00 93.19 99 LEU A O 1
ATOM 783 N N . THR A 1 100 ? -3.651 -6.272 -21.940 1.00 91.12 100 THR A N 1
ATOM 784 C CA . THR A 1 100 ? -4.610 -6.331 -23.060 1.00 91.12 100 THR A CA 1
ATOM 785 C C . THR A 1 100 ? -5.017 -4.949 -23.568 1.00 91.12 100 THR A C 1
ATOM 787 O O . THR A 1 100 ? -4.781 -3.929 -22.908 1.00 91.12 100 THR A O 1
ATOM 790 N N . GLY A 1 101 ? -5.665 -4.921 -24.736 1.00 88.12 101 GLY A N 1
ATOM 791 C CA . GLY A 1 101 ? -6.142 -3.700 -25.370 1.00 88.12 101 GLY A CA 1
ATOM 792 C C . GLY A 1 101 ? -5.280 -3.236 -26.544 1.00 88.12 101 GLY A C 1
ATOM 793 O O . GLY A 1 101 ? -4.387 -3.948 -26.994 1.00 88.12 101 GLY A O 1
ATOM 794 N N . PRO A 1 102 ? -5.553 -2.046 -27.074 1.00 87.19 102 PRO A N 1
ATOM 795 C CA . PRO A 1 102 ? -4.910 -1.527 -28.277 1.00 87.19 102 PRO A CA 1
ATOM 796 C C . PRO A 1 102 ? -3.449 -1.108 -28.063 1.00 87.19 102 PRO A C 1
ATOM 798 O O . PRO A 1 102 ? -3.075 -0.668 -26.980 1.00 87.19 102 PRO A O 1
ATOM 801 N N . LEU A 1 103 ? -2.634 -1.200 -29.123 1.00 85.75 103 LEU A N 1
ATOM 802 C CA . LEU A 1 103 ? -1.194 -0.887 -29.094 1.00 85.75 103 LEU A CA 1
ATOM 803 C C . LEU A 1 103 ? -0.867 0.613 -29.077 1.00 85.75 103 LEU A C 1
ATOM 805 O O . LEU A 1 103 ? 0.269 0.973 -28.786 1.00 85.75 103 LEU A O 1
ATOM 809 N N . ASN A 1 104 ? -1.827 1.478 -29.411 1.00 77.50 104 ASN A N 1
ATOM 810 C CA . ASN A 1 104 ? -1.646 2.926 -29.397 1.00 77.50 104 ASN A CA 1
ATOM 811 C C . ASN A 1 104 ? -2.876 3.642 -28.833 1.00 77.50 104 ASN A C 1
ATOM 813 O O . ASN A 1 104 ? -3.995 3.128 -28.855 1.00 77.50 104 ASN A O 1
ATOM 817 N N . ASP A 1 105 ? -2.640 4.848 -28.336 1.00 68.12 105 ASP A N 1
ATOM 818 C CA . ASP A 1 105 ? -3.599 5.721 -27.664 1.00 68.12 105 ASP A CA 1
ATOM 819 C C . ASP A 1 105 ? -4.433 6.590 -28.617 1.00 68.12 105 ASP A C 1
ATOM 821 O O . ASP A 1 105 ? -5.294 7.344 -28.166 1.00 68.12 105 ASP A O 1
ATOM 825 N N . LYS A 1 106 ? -4.276 6.429 -29.940 1.00 67.00 106 LYS A N 1
ATOM 826 C CA . LYS A 1 106 ? -5.032 7.168 -30.975 1.00 67.00 106 LYS A CA 1
ATOM 827 C C . LYS A 1 106 ? -6.518 6.779 -31.053 1.00 67.00 106 LYS A C 1
ATOM 829 O O . LYS A 1 106 ? -7.212 7.149 -32.001 1.00 67.00 106 LYS A O 1
ATOM 834 N N . ILE A 1 107 ? -7.022 6.035 -30.074 1.00 63.47 107 ILE A N 1
ATOM 835 C CA . ILE A 1 107 ? -8.416 5.606 -29.993 1.00 63.47 107 ILE A CA 1
ATOM 836 C C . ILE A 1 107 ? -9.256 6.696 -29.343 1.00 63.47 107 ILE A C 1
ATOM 838 O O . ILE A 1 107 ? -8.918 7.250 -28.300 1.00 63.47 107 ILE A O 1
ATOM 842 N N . SER A 1 108 ? -10.373 7.008 -29.998 1.00 54.88 108 SER A N 1
ATOM 843 C CA . SER A 1 108 ? -11.247 8.121 -29.625 1.00 54.88 108 SER A CA 1
ATOM 844 C C . SER A 1 108 ? -12.104 7.849 -28.385 1.00 54.88 108 SER A C 1
ATOM 846 O O . SER A 1 108 ? -12.671 8.785 -27.831 1.00 54.88 108 SER A O 1
ATOM 848 N N . ASP A 1 109 ? -12.219 6.587 -27.971 1.00 65.31 109 ASP A N 1
ATOM 849 C CA . ASP A 1 109 ? -13.076 6.146 -26.873 1.00 65.31 109 ASP A CA 1
ATOM 850 C C . ASP A 1 109 ? -12.240 5.611 -25.703 1.00 65.31 109 ASP A C 1
ATOM 852 O O . ASP A 1 109 ? -11.563 4.585 -25.813 1.00 65.31 109 ASP A O 1
ATOM 856 N N . ALA A 1 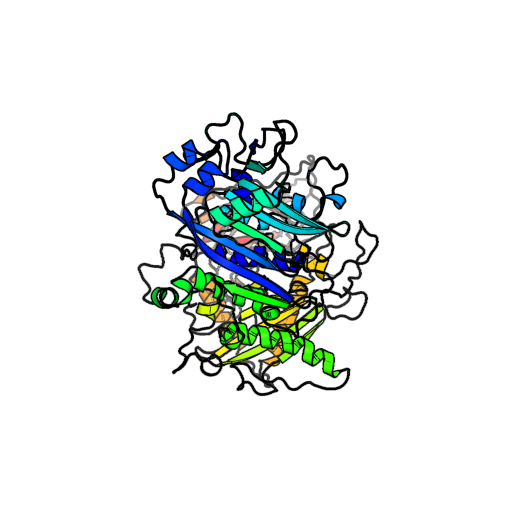110 ? -12.296 6.314 -24.570 1.00 61.06 110 ALA A N 1
ATOM 857 C CA . ALA A 1 110 ? -11.487 6.003 -23.400 1.00 61.06 110 ALA A CA 1
ATOM 858 C C . ALA A 1 110 ? -11.850 4.676 -22.721 1.00 61.06 110 ALA A C 1
ATOM 860 O O . ALA A 1 110 ? -11.012 4.068 -22.045 1.00 61.06 110 ALA A O 1
ATOM 861 N N . ASP A 1 111 ? -13.064 4.177 -22.950 1.00 63.97 111 ASP A N 1
ATOM 862 C CA . ASP A 1 111 ? -13.494 2.883 -22.426 1.00 63.97 111 ASP A CA 1
ATOM 863 C C . ASP A 1 111 ? -12.776 1.711 -23.122 1.00 63.97 111 ASP A C 1
ATOM 865 O O . ASP A 1 111 ? -12.692 0.610 -22.571 1.00 63.97 111 ASP A O 1
ATOM 869 N N . GLN A 1 112 ? -12.161 1.959 -24.284 1.00 67.00 112 GLN A N 1
ATOM 870 C CA . GLN A 1 112 ? -11.465 0.960 -25.100 1.00 67.00 112 GLN A CA 1
ATOM 871 C C . GLN A 1 112 ? -9.953 0.889 -24.841 1.00 67.00 112 GLN A C 1
ATOM 873 O O . GLN A 1 112 ? -9.269 0.059 -25.436 1.00 67.00 112 GLN A O 1
ATOM 878 N N . TYR A 1 113 ? -9.410 1.705 -23.931 1.00 71.62 113 TYR A N 1
ATOM 879 C CA . TYR A 1 113 ? -7.964 1.789 -23.689 1.00 71.62 113 TYR A CA 1
ATOM 880 C C . TYR A 1 113 ? -7.314 0.504 -23.135 1.00 71.62 113 TYR A C 1
ATOM 882 O O . TYR A 1 113 ? -6.093 0.360 -23.177 1.00 71.62 113 TYR A O 1
ATOM 890 N N . GLY A 1 114 ? -8.099 -0.468 -22.658 1.00 81.06 114 GLY A N 1
ATOM 891 C CA . GLY A 1 114 ? -7.565 -1.726 -22.121 1.00 81.06 114 GLY A CA 1
ATOM 892 C C . GLY A 1 114 ? -6.619 -1.524 -20.930 1.00 81.06 114 GLY A C 1
ATOM 893 O O . GLY A 1 114 ? -6.647 -0.480 -20.279 1.00 81.06 114 GLY A O 1
ATOM 894 N N . ASN A 1 115 ? -5.807 -2.532 -20.607 1.00 86.06 115 ASN A N 1
ATOM 895 C CA . ASN A 1 115 ? -4.871 -2.489 -19.476 1.00 86.06 115 ASN A CA 1
ATOM 896 C C . ASN A 1 115 ? -3.535 -1.829 -19.848 1.00 86.06 115 ASN A C 1
ATOM 898 O O . ASN A 1 115 ? -2.944 -1.146 -19.012 1.00 86.06 115 ASN A O 1
ATOM 902 N N . LEU A 1 116 ? -3.084 -2.002 -21.096 1.00 88.38 116 LEU A N 1
ATOM 903 C CA . LEU A 1 116 ? -1.810 -1.476 -21.591 1.00 88.38 116 LEU A CA 1
ATOM 904 C C . LEU A 1 116 ? -1.735 0.052 -21.481 1.00 88.38 116 LEU A C 1
ATOM 906 O O . LEU A 1 116 ? -0.865 0.585 -20.793 1.00 88.38 116 LEU A O 1
ATOM 910 N N . ILE A 1 117 ? -2.679 0.761 -22.108 1.00 86.00 117 ILE A N 1
ATOM 911 C CA . ILE A 1 117 ? -2.692 2.230 -22.112 1.00 86.00 117 ILE A CA 1
ATOM 912 C C . ILE A 1 117 ? -2.875 2.773 -20.701 1.00 86.00 117 ILE A C 1
ATOM 914 O O . ILE A 1 117 ? -2.165 3.693 -20.304 1.00 86.00 117 ILE A O 1
ATOM 918 N N . LYS A 1 118 ? -3.758 2.161 -19.906 1.00 83.50 118 LYS A N 1
ATOM 919 C CA . LYS A 1 118 ? -4.016 2.585 -18.523 1.00 83.50 118 LYS A CA 1
ATOM 920 C C . LYS A 1 118 ? -2.802 2.456 -17.607 1.00 83.50 118 LYS A C 1
ATOM 922 O O . LYS A 1 118 ? -2.780 3.115 -16.570 1.00 83.50 118 LYS A O 1
ATOM 927 N N . LEU A 1 119 ? -1.865 1.548 -17.884 1.00 84.75 119 LEU A N 1
ATOM 928 C CA . LEU A 1 119 ? -0.665 1.371 -17.062 1.00 84.75 119 LEU A CA 1
ATOM 929 C C . LEU A 1 119 ? 0.514 2.203 -17.579 1.00 84.75 119 LEU A C 1
ATOM 931 O O . LEU A 1 119 ? 1.172 2.844 -16.771 1.00 84.75 119 LEU A O 1
ATOM 935 N N . ILE A 1 120 ? 0.756 2.207 -18.894 1.00 85.69 120 ILE A N 1
ATOM 936 C CA . ILE A 1 120 ? 1.992 2.753 -19.482 1.00 85.69 120 ILE A CA 1
ATOM 937 C C . ILE A 1 120 ? 1.820 4.185 -20.012 1.00 85.69 120 ILE A C 1
ATOM 939 O O . ILE A 1 120 ? 2.719 5.011 -19.857 1.00 85.69 120 ILE A O 1
ATOM 943 N N . TYR A 1 121 ? 0.683 4.490 -20.641 1.00 81.62 121 TYR A N 1
ATOM 944 C CA . TYR A 1 121 ? 0.493 5.737 -21.398 1.00 81.62 121 TYR A CA 1
ATOM 945 C C . TYR A 1 121 ? -0.403 6.764 -20.679 1.00 81.62 121 TYR A C 1
ATOM 947 O O . TYR A 1 121 ? -0.302 7.956 -20.945 1.00 81.62 121 TYR A O 1
ATOM 955 N N . GLN A 1 122 ? -1.238 6.335 -19.725 1.00 74.75 122 GLN A N 1
ATOM 956 C CA . GLN A 1 122 ? -2.131 7.197 -18.929 1.00 74.75 122 GLN A CA 1
ATOM 957 C C . GLN A 1 122 ? -1.785 7.206 -17.440 1.00 74.75 122 GLN A C 1
ATOM 959 O O . GLN A 1 122 ? -2.638 7.058 -16.561 1.00 74.75 122 GLN A O 1
ATOM 964 N N . VAL A 1 123 ? -0.502 7.380 -17.155 1.00 66.25 123 VAL A N 1
ATOM 965 C CA . VAL A 1 123 ? -0.003 7.549 -15.792 1.00 66.25 123 VAL A CA 1
ATOM 966 C C . VAL A 1 123 ? -0.651 8.798 -15.166 1.00 66.25 123 VAL A C 1
ATOM 968 O O . VAL A 1 123 ? -0.623 9.869 -15.765 1.00 66.25 123 VAL A O 1
ATOM 971 N N . GLY A 1 124 ? -1.272 8.655 -13.988 1.00 55.88 124 GLY A N 1
ATOM 972 C CA . GLY A 1 124 ? -1.957 9.751 -13.282 1.00 55.88 124 GLY A CA 1
ATOM 973 C C . GLY A 1 124 ? -3.457 9.910 -13.580 1.00 55.88 124 GLY A C 1
ATOM 974 O O . GLY A 1 124 ? -4.114 10.730 -12.941 1.00 55.88 124 GLY A O 1
ATOM 975 N N . MET A 1 125 ? -4.044 9.116 -14.488 1.00 57.72 125 MET A N 1
ATOM 976 C CA . MET A 1 125 ? -5.495 9.147 -14.731 1.00 57.72 125 MET A CA 1
ATOM 977 C C . MET A 1 125 ? -6.272 8.171 -13.820 1.00 57.72 125 MET A C 1
ATOM 979 O O . MET A 1 125 ? -5.904 6.996 -13.732 1.00 57.72 125 MET A O 1
ATOM 983 N N . PRO A 1 126 ? -7.384 8.597 -13.178 1.00 50.16 126 PRO A N 1
ATOM 984 C CA . PRO A 1 126 ? -8.196 7.732 -12.318 1.00 50.16 126 PRO A CA 1
ATOM 985 C C . PRO A 1 126 ? -8.765 6.512 -13.057 1.00 50.16 126 PRO A C 1
ATOM 987 O O . PRO A 1 126 ? -9.284 6.632 -14.170 1.00 50.16 126 PRO A O 1
ATOM 990 N N . GLN A 1 127 ? -8.744 5.337 -12.418 1.00 53.22 127 GLN A N 1
ATOM 991 C CA . GLN A 1 127 ? -9.403 4.146 -12.960 1.00 53.22 127 GLN A CA 1
ATOM 992 C C . GLN A 1 127 ? -10.929 4.246 -12.807 1.00 53.22 127 GLN A C 1
ATOM 994 O O . GLN A 1 127 ? -11.435 4.566 -11.736 1.00 53.22 127 GLN A O 1
ATOM 999 N N . GLN A 1 128 ? -11.674 3.924 -13.871 1.00 50.69 128 GLN A N 1
ATOM 1000 C CA . GLN A 1 128 ? -13.145 4.002 -13.884 1.00 50.69 128 GLN A CA 1
ATOM 1001 C C . GLN A 1 128 ? -13.854 2.637 -13.842 1.00 50.69 128 GLN A C 1
ATOM 1003 O O . GLN A 1 128 ? -15.082 2.590 -13.831 1.00 50.69 128 GLN A O 1
ATOM 1008 N N . LYS A 1 129 ? -13.118 1.515 -13.816 1.00 52.78 129 LYS A N 1
ATOM 1009 C CA . LYS A 1 129 ? -13.722 0.172 -13.864 1.00 52.78 129 LYS A CA 1
ATOM 1010 C C . LYS A 1 129 ? -14.467 -0.130 -12.552 1.00 52.78 129 LYS A C 1
ATOM 1012 O O . LYS A 1 129 ? -13.933 0.067 -11.459 1.00 52.78 129 LYS A O 1
ATOM 1017 N N . GLU A 1 130 ? -15.709 -0.605 -12.644 1.00 49.66 130 GLU A N 1
ATOM 1018 C CA . GLU A 1 130 ? -16.453 -1.105 -11.477 1.00 49.66 130 GLU A CA 1
ATOM 1019 C C . GLU A 1 130 ? -15.718 -2.324 -10.886 1.00 49.66 130 GLU A C 1
ATOM 1021 O O . GLU A 1 130 ? -15.345 -3.248 -11.612 1.00 49.66 130 GLU A O 1
ATOM 1026 N N . GLY A 1 131 ? -15.474 -2.316 -9.571 1.00 47.88 131 GLY A N 1
ATOM 1027 C CA . GLY A 1 131 ? -14.817 -3.411 -8.851 1.00 47.88 131 GLY A CA 1
ATOM 1028 C C . GLY A 1 131 ? -13.283 -3.443 -8.875 1.00 47.88 131 GLY A C 1
ATOM 1029 O O . GLY A 1 131 ? -12.729 -4.368 -8.286 1.00 47.88 131 GLY A O 1
ATOM 1030 N N . SER A 1 132 ? -12.600 -2.474 -9.502 1.00 53.38 132 SER A N 1
ATOM 1031 C CA . SER A 1 132 ? -11.141 -2.313 -9.366 1.00 53.38 132 SER A CA 1
ATOM 1032 C C . SER A 1 132 ? -10.768 -1.743 -7.996 1.00 53.38 132 SER A C 1
ATOM 1034 O O . SER A 1 132 ? -11.469 -0.870 -7.466 1.00 53.38 132 SER A O 1
ATOM 1036 N N . GLY A 1 133 ? -9.649 -2.201 -7.434 1.00 47.44 133 GLY A N 1
ATOM 1037 C CA . GLY A 1 133 ? -9.167 -1.756 -6.130 1.00 47.44 133 GLY A CA 1
ATOM 1038 C C . GLY A 1 133 ? -8.725 -0.287 -6.102 1.00 47.44 133 GLY A C 1
ATOM 1039 O O . GLY A 1 133 ? -8.902 0.370 -5.080 1.00 47.44 133 GLY A O 1
ATOM 1040 N N . GLY A 1 134 ? -8.193 0.252 -7.203 1.00 56.56 134 GLY A N 1
ATOM 1041 C CA . GLY A 1 134 ? -7.569 1.585 -7.227 1.00 56.56 134 GLY A CA 1
ATOM 1042 C C . GLY A 1 134 ? -8.553 2.725 -7.506 1.00 56.56 134 GLY A C 1
ATOM 1043 O O . GLY A 1 134 ? -9.396 2.601 -8.394 1.00 56.56 134 GLY A O 1
ATOM 1044 N N . SER A 1 135 ? -8.414 3.850 -6.791 1.00 47.22 135 SER A N 1
ATOM 1045 C CA . SER A 1 135 ? -9.334 5.003 -6.898 1.00 47.22 135 SER A CA 1
ATOM 1046 C C . SER A 1 135 ? -8.777 6.188 -7.700 1.00 47.22 135 SER A C 1
ATOM 1048 O O . SER A 1 135 ? -9.537 6.877 -8.376 1.00 47.22 135 SER A O 1
ATOM 1050 N N . TRP A 1 136 ? -7.461 6.433 -7.654 1.00 50.34 136 TRP A N 1
ATOM 1051 C CA . TRP A 1 136 ? -6.894 7.723 -8.088 1.00 50.34 136 TRP A CA 1
ATOM 1052 C C . TRP A 1 136 ? -5.908 7.642 -9.258 1.00 50.34 136 TRP A C 1
ATOM 1054 O O . TRP A 1 136 ? -5.583 8.671 -9.832 1.00 50.34 136 TRP A O 1
ATOM 1064 N N . GLY A 1 137 ? -5.434 6.450 -9.642 1.00 55.91 137 GLY A N 1
ATOM 1065 C CA . GLY A 1 137 ? -4.490 6.285 -10.765 1.00 55.91 137 GLY A CA 1
ATOM 1066 C C . GLY A 1 137 ? -3.058 6.774 -10.500 1.00 55.91 137 GLY A C 1
ATOM 1067 O O . GLY A 1 137 ? -2.176 6.553 -11.327 1.00 55.91 137 GLY A O 1
ATOM 1068 N N . ILE A 1 138 ? -2.826 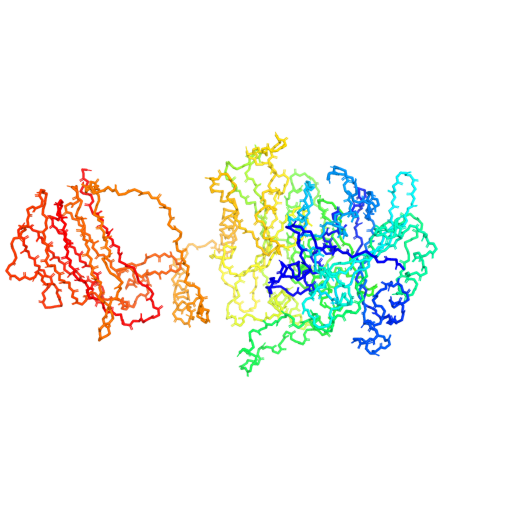7.387 -9.335 1.00 60.00 138 ILE A N 1
ATOM 1069 C CA . ILE A 1 138 ? -1.535 7.916 -8.880 1.00 60.00 138 ILE A CA 1
ATOM 1070 C C . ILE A 1 138 ? -0.654 6.800 -8.290 1.00 60.00 138 ILE A C 1
ATOM 1072 O O . ILE A 1 138 ? 0.558 6.842 -8.458 1.00 60.00 138 ILE A O 1
ATOM 1076 N N . GLY A 1 139 ? -1.223 5.749 -7.685 1.00 66.25 139 GLY A N 1
ATOM 1077 C CA . GLY A 1 139 ? -0.451 4.652 -7.067 1.00 66.25 139 GLY A CA 1
ATOM 1078 C C . GLY A 1 139 ? 0.582 4.009 -8.003 1.00 66.25 139 GLY A C 1
ATOM 1079 O O . GLY A 1 139 ? 1.718 3.767 -7.602 1.00 66.25 139 GLY A O 1
ATOM 1080 N N . LYS A 1 140 ? 0.250 3.883 -9.296 1.00 76.06 140 LYS A N 1
ATOM 1081 C CA . LYS A 1 140 ? 1.120 3.358 -10.369 1.00 76.06 140 LYS A CA 1
ATOM 1082 C C . LYS A 1 140 ? 2.464 4.063 -10.486 1.00 76.06 140 LYS A C 1
ATOM 1084 O O . LYS A 1 140 ? 3.425 3.486 -10.982 1.00 76.06 140 LYS A O 1
ATOM 1089 N N . THR A 1 141 ? 2.546 5.314 -10.041 1.00 79.19 141 THR A N 1
ATOM 1090 C CA . THR A 1 141 ? 3.793 6.068 -10.131 1.00 79.19 141 THR A CA 1
ATOM 1091 C C . THR A 1 141 ? 4.862 5.604 -9.127 1.00 79.19 141 THR A C 1
ATOM 1093 O O . THR A 1 141 ? 6.020 5.998 -9.254 1.00 79.19 141 THR A O 1
ATOM 1096 N N . VAL A 1 142 ? 4.527 4.706 -8.182 1.00 86.19 142 VAL A N 1
ATOM 1097 C CA . VAL A 1 142 ? 5.479 4.136 -7.209 1.00 86.19 142 VAL A CA 1
ATOM 1098 C C . VAL A 1 142 ? 6.633 3.390 -7.881 1.00 86.19 142 VAL A C 1
ATOM 1100 O O . VAL A 1 142 ? 7.761 3.461 -7.397 1.00 86.19 142 VAL A O 1
ATOM 1103 N N . TYR A 1 143 ? 6.399 2.754 -9.037 1.00 90.50 143 TYR A N 1
ATOM 1104 C CA . TYR A 1 143 ? 7.447 2.039 -9.775 1.00 90.50 143 TYR A CA 1
ATOM 1105 C C . TYR A 1 143 ? 8.614 2.959 -10.157 1.00 90.50 143 TYR A C 1
ATOM 1107 O O . TYR A 1 143 ? 9.774 2.564 -10.077 1.00 90.50 143 TYR A O 1
ATOM 1115 N N . TYR A 1 144 ? 8.316 4.218 -10.485 1.00 89.81 144 TYR A N 1
ATOM 1116 C CA . TYR A 1 144 ? 9.317 5.208 -10.875 1.00 89.81 144 TYR A CA 1
ATOM 1117 C C . TYR A 1 144 ? 10.148 5.732 -9.686 1.00 89.81 144 TYR A C 1
ATOM 1119 O O . TYR A 1 144 ? 11.200 6.325 -9.899 1.00 89.81 144 TYR A O 1
ATOM 1127 N N . ARG A 1 145 ? 9.727 5.498 -8.431 1.00 86.69 145 ARG A N 1
ATOM 1128 C CA . ARG A 1 145 ? 10.457 5.938 -7.219 1.00 86.69 145 ARG A CA 1
ATOM 1129 C C . ARG A 1 145 ? 11.540 4.965 -6.750 1.00 86.69 145 ARG A C 1
ATOM 1131 O O . ARG A 1 145 ? 12.394 5.351 -5.949 1.00 86.69 145 ARG A O 1
ATOM 1138 N N . LEU A 1 146 ? 11.466 3.713 -7.196 1.00 90.00 146 LEU A N 1
ATOM 1139 C CA . LEU A 1 146 ? 12.299 2.614 -6.701 1.00 90.00 146 LEU A CA 1
ATOM 1140 C C . LEU A 1 146 ? 13.699 2.597 -7.317 1.00 90.00 146 LEU A C 1
ATOM 1142 O O . LEU A 1 146 ? 14.642 2.123 -6.691 1.00 90.00 146 LEU A O 1
ATOM 1146 N N . GLY A 1 147 ? 13.829 3.115 -8.534 1.00 92.00 147 GLY A N 1
ATOM 1147 C CA . GLY A 1 147 ? 15.099 3.255 -9.233 1.00 92.00 147 GLY A CA 1
ATOM 1148 C C . GLY A 1 147 ? 15.270 4.668 -9.768 1.00 92.00 147 GLY A C 1
ATOM 1149 O O . GLY A 1 147 ? 14.898 5.650 -9.128 1.00 92.00 147 GLY A O 1
ATOM 1150 N N . ILE A 1 148 ? 15.789 4.765 -10.984 1.00 92.19 148 ILE A N 1
ATOM 1151 C CA . ILE A 1 148 ? 16.147 6.039 -11.624 1.00 92.19 148 ILE A CA 1
ATOM 1152 C C . ILE A 1 148 ? 14.984 6.669 -12.405 1.00 92.19 148 ILE A C 1
ATOM 1154 O O . ILE A 1 148 ? 15.192 7.477 -13.302 1.00 92.19 148 ILE A O 1
ATOM 1158 N N . GLY A 1 149 ? 13.752 6.246 -12.115 1.00 92.06 149 GLY A N 1
ATOM 1159 C CA . GLY A 1 149 ? 12.570 6.621 -12.886 1.00 92.06 149 GLY A CA 1
ATOM 1160 C C . GLY A 1 149 ? 12.322 5.774 -14.131 1.00 92.06 149 GLY A C 1
ATOM 1161 O O . GLY A 1 149 ? 11.353 6.035 -14.833 1.00 92.06 149 GLY A O 1
ATOM 1162 N N . LEU A 1 150 ? 13.162 4.783 -14.442 1.00 95.38 150 LEU A N 1
ATOM 1163 C CA . LEU A 1 150 ? 13.000 3.899 -15.601 1.00 95.38 150 LEU A CA 1
ATOM 1164 C C . LEU A 1 150 ? 12.249 2.621 -15.207 1.00 95.38 150 LEU A C 1
ATOM 1166 O O . LEU A 1 150 ? 12.616 1.961 -14.238 1.00 95.38 150 LEU A O 1
ATOM 1170 N N . VAL A 1 151 ? 11.230 2.248 -15.982 1.00 96.38 151 VAL A N 1
ATOM 1171 C CA . VAL A 1 151 ? 10.442 1.023 -15.791 1.00 96.38 151 VAL A CA 1
ATOM 1172 C C . VAL A 1 151 ? 10.206 0.349 -17.140 1.00 96.38 151 VAL A C 1
ATOM 1174 O O . VAL A 1 151 ? 9.786 0.993 -18.100 1.00 96.38 151 VAL A O 1
ATOM 1177 N N . ILE A 1 152 ? 10.461 -0.953 -17.217 1.00 97.56 152 ILE A N 1
ATOM 1178 C CA . ILE A 1 152 ? 10.242 -1.782 -18.405 1.00 97.56 152 ILE A CA 1
ATOM 1179 C C . ILE A 1 152 ? 9.081 -2.732 -18.118 1.00 97.56 152 ILE A C 1
ATOM 1181 O O . ILE A 1 152 ? 9.065 -3.424 -17.105 1.00 97.56 152 ILE A O 1
ATOM 1185 N N . TYR A 1 153 ? 8.113 -2.772 -19.021 1.00 97.50 153 TYR A N 1
ATOM 1186 C CA . TYR A 1 153 ? 6.929 -3.611 -18.939 1.00 97.50 153 TYR A CA 1
ATOM 1187 C C . TYR A 1 153 ? 6.992 -4.661 -20.038 1.00 97.50 153 TYR A C 1
ATOM 1189 O O . TYR A 1 153 ? 7.054 -4.323 -21.218 1.00 97.50 153 TYR A O 1
ATOM 1197 N N . TYR A 1 154 ? 6.928 -5.927 -19.653 1.00 98.06 154 TYR A N 1
ATOM 1198 C CA . TYR A 1 154 ? 6.737 -7.059 -20.546 1.00 98.06 154 TYR A CA 1
ATOM 1199 C C . TYR A 1 154 ? 5.427 -7.747 -20.180 1.00 98.06 154 TYR A C 1
ATOM 1201 O O . TYR A 1 154 ? 5.143 -7.962 -19.009 1.00 98.06 154 TYR A O 1
ATOM 1209 N N . SER A 1 155 ? 4.604 -8.106 -21.154 1.00 97.88 155 SER A N 1
ATOM 1210 C CA . SER A 1 155 ? 3.395 -8.877 -20.894 1.00 97.88 155 SER A CA 1
ATOM 1211 C C . SER A 1 155 ? 3.141 -9.867 -22.008 1.00 97.88 155 SER A C 1
ATOM 1213 O O . SER A 1 155 ? 3.305 -9.539 -23.183 1.00 97.88 155 SER A O 1
ATOM 1215 N N . ARG A 1 156 ? 2.694 -11.064 -21.630 1.00 97.19 156 ARG A N 1
ATOM 1216 C CA . ARG A 1 156 ? 2.133 -12.036 -22.560 1.00 97.19 156 ARG A CA 1
ATOM 1217 C C . ARG A 1 156 ? 0.638 -12.129 -22.324 1.00 97.19 156 ARG A C 1
ATOM 1219 O O . ARG A 1 156 ? 0.198 -12.384 -21.204 1.00 97.19 156 ARG A O 1
ATOM 1226 N N . ILE A 1 157 ? -0.132 -11.940 -23.384 1.00 95.88 157 ILE A N 1
ATOM 1227 C CA . ILE A 1 157 ? -1.592 -11.897 -23.345 1.00 95.88 157 ILE A CA 1
ATOM 1228 C C . ILE A 1 157 ? -2.194 -12.968 -24.249 1.00 95.88 157 ILE A C 1
ATOM 1230 O O . ILE A 1 157 ? -1.532 -13.488 -25.148 1.00 95.88 157 ILE A O 1
ATOM 1234 N N . PHE A 1 158 ? -3.475 -13.258 -24.032 1.00 93.94 158 PHE A N 1
ATOM 1235 C CA . PHE A 1 158 ? -4.291 -14.040 -24.952 1.00 93.94 158 PHE A CA 1
ATOM 1236 C C . PHE A 1 158 ? -5.447 -13.173 -25.453 1.00 93.94 158 PHE A C 1
ATOM 1238 O O . PHE A 1 158 ? -6.361 -12.850 -24.697 1.00 93.94 158 PHE A O 1
ATOM 1245 N N . GLU A 1 159 ? -5.391 -12.772 -26.722 1.00 87.56 159 GLU A N 1
ATOM 1246 C CA . GLU A 1 159 ? -6.352 -11.859 -27.344 1.00 87.56 159 GLU A CA 1
ATOM 1247 C C . GLU A 1 159 ? -6.647 -12.330 -28.776 1.00 87.56 159 GLU A C 1
ATOM 1249 O O . GLU A 1 159 ? -5.765 -12.821 -29.487 1.00 87.56 159 GLU A O 1
ATOM 1254 N N . ASN A 1 160 ? -7.913 -12.241 -29.195 1.00 86.50 160 ASN A N 1
ATOM 1255 C CA . ASN A 1 160 ? -8.372 -12.676 -30.522 1.00 86.50 160 ASN A CA 1
ATOM 1256 C C . ASN A 1 160 ? -7.981 -14.126 -30.890 1.00 86.50 160 ASN A C 1
ATOM 1258 O O . ASN A 1 160 ? -7.672 -14.423 -32.041 1.00 86.50 160 ASN A O 1
ATOM 1262 N N . GLY A 1 161 ? -7.986 -15.035 -29.908 1.00 90.19 161 GLY A N 1
ATOM 1263 C CA . GLY A 1 161 ? -7.683 -16.457 -30.112 1.00 90.19 161 GLY A CA 1
ATOM 1264 C C . GLY A 1 161 ? -6.194 -16.787 -30.266 1.00 90.19 161 GLY A C 1
ATOM 1265 O O . GLY A 1 161 ? -5.864 -17.922 -30.601 1.00 90.19 161 GLY A O 1
ATOM 1266 N N . SER A 1 162 ? -5.297 -15.826 -30.023 1.00 93.50 162 SER A N 1
ATOM 1267 C CA . SER A 1 162 ? -3.849 -15.993 -30.177 1.00 93.50 162 SER A CA 1
ATOM 1268 C C . SER A 1 162 ? -3.079 -15.456 -28.973 1.00 93.50 162 SER A C 1
ATOM 1270 O O . SER A 1 162 ? -3.523 -14.517 -28.309 1.00 93.50 162 SER A O 1
ATOM 1272 N N . TYR A 1 163 ? -1.915 -16.048 -28.699 1.00 95.06 163 TYR A N 1
ATOM 1273 C CA . TYR A 1 163 ? -0.966 -15.499 -27.734 1.00 95.06 163 TYR A CA 1
ATOM 1274 C C . TYR A 1 163 ? -0.112 -14.424 -28.391 1.00 95.06 163 TYR A C 1
ATOM 1276 O O . TYR A 1 163 ? 0.340 -14.609 -29.520 1.00 95.06 163 TYR A O 1
ATOM 1284 N N . GLN A 1 164 ? 0.107 -13.325 -27.676 1.00 94.75 164 GLN A N 1
ATOM 1285 C CA . GLN A 1 164 ? 0.932 -12.211 -28.136 1.00 94.75 164 GLN A CA 1
ATOM 1286 C C . GLN A 1 164 ? 1.765 -11.673 -26.975 1.00 94.75 164 GLN A C 1
ATOM 1288 O O . GLN A 1 164 ? 1.232 -11.472 -25.879 1.00 94.75 164 GLN A O 1
ATOM 1293 N N . SER A 1 165 ? 3.044 -11.410 -27.220 1.00 96.25 165 SER A N 1
ATOM 1294 C CA . SER A 1 165 ? 3.906 -10.661 -26.309 1.00 96.25 165 SER A CA 1
ATOM 1295 C C . SER A 1 165 ? 3.926 -9.169 -26.643 1.00 96.25 165 SER A C 1
ATOM 1297 O O . SER A 1 165 ? 3.785 -8.763 -27.797 1.00 96.25 165 SER A O 1
ATOM 1299 N N . ARG A 1 166 ? 4.087 -8.338 -25.612 1.00 96.12 166 ARG A N 1
ATOM 1300 C CA . ARG A 1 166 ? 4.204 -6.878 -25.703 1.00 96.12 166 ARG A CA 1
ATOM 1301 C C . ARG A 1 166 ? 5.300 -6.403 -24.760 1.00 96.12 166 ARG A C 1
ATOM 1303 O O . ARG A 1 166 ? 5.281 -6.782 -23.590 1.00 96.12 166 ARG A O 1
ATOM 1310 N N . LEU A 1 167 ? 6.217 -5.563 -25.239 1.00 97.44 167 LEU A N 1
ATOM 1311 C CA . LEU A 1 167 ? 7.265 -4.957 -24.413 1.00 97.44 167 LEU A CA 1
ATOM 1312 C C . LEU A 1 167 ? 7.393 -3.454 -24.674 1.00 97.44 167 LEU A C 1
ATOM 1314 O O . LEU A 1 167 ? 7.555 -3.026 -25.813 1.00 97.44 167 LEU A O 1
ATOM 1318 N N . ALA A 1 168 ? 7.352 -2.647 -23.617 1.00 96.00 168 ALA A N 1
ATOM 1319 C CA . ALA A 1 168 ? 7.565 -1.202 -23.684 1.00 96.00 168 ALA A CA 1
ATOM 1320 C C . ALA A 1 168 ? 8.338 -0.717 -22.455 1.00 96.00 168 ALA A C 1
ATOM 1322 O O . ALA A 1 168 ? 8.236 -1.310 -21.384 1.00 96.00 168 ALA A O 1
ATOM 1323 N N . ALA A 1 169 ? 9.087 0.376 -22.588 1.00 95.94 169 ALA A N 1
ATOM 1324 C CA . ALA A 1 169 ? 9.725 1.035 -21.448 1.00 95.94 169 ALA A CA 1
ATOM 1325 C C . ALA A 1 169 ? 9.180 2.451 -21.270 1.00 95.94 169 ALA A C 1
ATOM 1327 O O . ALA A 1 169 ? 8.770 3.090 -22.236 1.00 95.94 169 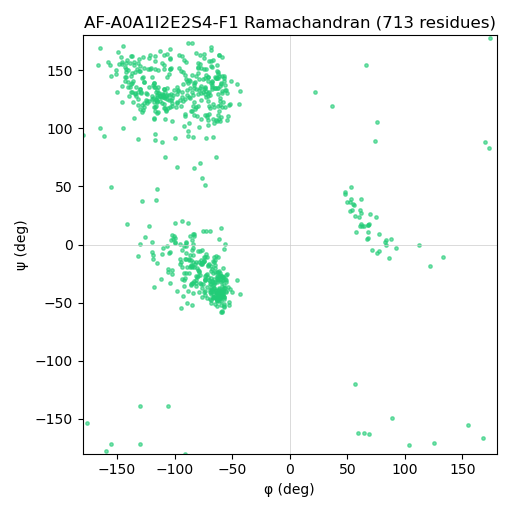ALA A O 1
ATOM 1328 N N . CYS A 1 170 ? 9.180 2.940 -20.037 1.00 94.06 170 CYS A N 1
ATOM 1329 C CA . CYS A 1 170 ? 8.746 4.281 -19.683 1.00 94.06 170 CYS A CA 1
ATOM 1330 C C . CYS A 1 170 ? 9.710 4.884 -18.660 1.00 94.06 170 CYS A C 1
ATOM 1332 O O . CYS A 1 170 ? 10.136 4.201 -17.729 1.00 94.06 170 CYS A O 1
ATOM 1334 N N . LEU A 1 171 ? 10.035 6.161 -18.834 1.00 93.69 171 LEU A N 1
ATOM 1335 C CA . LEU A 1 171 ? 10.841 6.957 -17.918 1.00 93.69 171 LEU A CA 1
ATOM 1336 C C . LEU A 1 171 ? 9.979 8.090 -17.365 1.00 93.69 171 LEU A C 1
ATOM 1338 O O . LEU A 1 171 ? 9.353 8.807 -18.145 1.00 93.69 171 LEU A O 1
ATOM 1342 N N . VAL A 1 172 ? 9.994 8.269 -16.046 1.00 91.62 172 VAL A N 1
ATOM 1343 C CA . VAL A 1 172 ? 9.454 9.444 -15.353 1.00 91.62 172 VAL A CA 1
ATOM 1344 C C . VAL A 1 172 ? 10.515 9.967 -14.391 1.00 91.62 172 VAL A C 1
ATOM 1346 O O . VAL A 1 172 ? 10.884 9.283 -13.442 1.00 91.62 172 VAL A O 1
ATOM 1349 N N . GLU A 1 173 ? 10.989 11.187 -14.618 1.00 91.19 173 GLU A N 1
ATOM 1350 C CA . GLU A 1 173 ? 12.054 11.814 -13.833 1.00 91.19 173 GLU A CA 1
ATOM 1351 C C . GLU A 1 173 ? 11.753 13.282 -13.504 1.00 91.19 173 GLU A C 1
ATOM 1353 O O . GLU A 1 173 ? 10.916 13.937 -14.132 1.00 91.19 173 GLU A O 1
ATOM 1358 N N . ASP A 1 174 ? 12.459 13.827 -12.511 1.00 89.44 174 ASP A N 1
ATOM 1359 C CA . ASP A 1 174 ? 12.458 15.267 -12.269 1.00 89.44 174 ASP A CA 1
ATOM 1360 C C . ASP A 1 174 ? 13.401 15.947 -13.265 1.00 89.44 174 ASP A C 1
ATOM 1362 O O . ASP A 1 174 ? 14.617 15.989 -13.078 1.00 89.44 174 ASP A O 1
ATOM 1366 N N . GLN A 1 175 ? 12.808 16.528 -14.305 1.00 87.31 175 GLN A N 1
ATOM 1367 C CA . GLN A 1 175 ? 13.516 17.201 -15.389 1.00 87.31 175 GLN A CA 1
ATOM 1368 C C . GLN A 1 175 ? 14.332 18.426 -14.948 1.00 87.31 175 GLN A C 1
ATOM 1370 O O . GLN A 1 175 ? 15.070 18.992 -15.750 1.00 87.31 175 GLN A O 1
ATOM 1375 N N . THR A 1 176 ? 14.157 18.895 -13.708 1.00 84.94 176 THR A N 1
ATOM 1376 C CA . THR A 1 176 ? 14.916 20.025 -13.156 1.00 84.94 176 THR A CA 1
ATOM 1377 C C . THR A 1 176 ? 16.229 19.596 -12.506 1.00 84.94 176 THR A C 1
ATOM 1379 O O . THR A 1 176 ? 17.071 20.450 -12.216 1.00 84.94 176 THR A O 1
ATOM 1382 N N . ARG A 1 177 ? 16.432 18.290 -12.278 1.00 86.62 177 ARG A N 1
ATOM 1383 C CA . ARG A 1 177 ? 17.660 17.777 -11.673 1.00 86.62 177 ARG A CA 1
ATOM 1384 C C . ARG A 1 177 ? 18.821 17.789 -12.675 1.00 86.62 177 ARG A C 1
ATOM 1386 O O . ARG A 1 177 ? 18.624 17.421 -13.830 1.00 86.62 177 ARG A O 1
ATOM 1393 N N . PRO A 1 178 ? 20.051 18.110 -12.228 1.00 79.56 178 PRO A N 1
ATOM 1394 C CA . PRO A 1 178 ? 21.248 18.005 -13.070 1.00 79.56 178 PRO A CA 1
ATOM 1395 C C . PRO A 1 178 ? 21.492 16.591 -13.614 1.00 79.56 178 PRO A C 1
ATOM 1397 O O . PRO A 1 178 ? 22.067 16.435 -14.682 1.00 79.56 178 PRO A O 1
ATOM 1400 N N . GLU A 1 179 ? 21.034 15.577 -12.880 1.00 83.81 179 GLU A N 1
ATOM 1401 C CA . GLU A 1 179 ? 21.200 14.154 -13.199 1.00 83.81 179 GLU A CA 1
ATOM 1402 C C . GLU A 1 179 ? 20.011 13.567 -13.979 1.00 83.81 179 GLU A C 1
ATOM 1404 O O . GLU A 1 179 ? 19.790 12.360 -13.968 1.00 83.81 179 GLU A O 1
ATOM 1409 N N . ALA A 1 180 ? 19.210 14.414 -14.632 1.00 90.00 180 ALA A N 1
ATOM 1410 C CA . ALA A 1 180 ? 18.121 13.963 -15.492 1.00 90.00 180 ALA A CA 1
ATOM 1411 C C . ALA A 1 180 ? 18.670 13.330 -16.785 1.00 90.00 180 ALA A C 1
ATOM 1413 O O . ALA A 1 180 ? 19.446 13.947 -17.520 1.00 90.00 180 ALA A O 1
ATOM 1414 N N . LEU A 1 181 ? 18.223 12.119 -17.111 1.00 92.25 181 LEU A N 1
ATOM 1415 C CA . LEU A 1 181 ? 18.633 11.382 -18.307 1.00 92.25 181 LEU A CA 1
ATOM 1416 C C . LEU A 1 181 ? 18.196 12.085 -19.595 1.00 92.25 181 LEU A C 1
ATOM 1418 O O . LEU A 1 181 ? 18.896 12.030 -20.612 1.00 92.25 181 LEU A O 1
ATOM 1422 N N . LEU A 1 182 ? 17.059 12.785 -19.560 1.00 91.81 182 LEU A N 1
ATOM 1423 C CA . LEU A 1 182 ? 16.530 13.521 -20.700 1.00 91.81 182 LEU A CA 1
ATOM 1424 C C . LEU A 1 182 ? 17.093 14.946 -20.824 1.00 91.81 182 LEU A C 1
ATOM 1426 O O . LEU A 1 182 ? 16.642 15.690 -21.697 1.00 91.81 182 LEU A O 1
ATOM 1430 N N . ALA A 1 183 ? 18.083 15.346 -20.015 1.00 86.31 183 ALA A N 1
ATOM 1431 C CA . ALA A 1 183 ? 18.627 16.710 -20.010 1.00 86.31 183 ALA A CA 1
ATOM 1432 C C . ALA A 1 183 ? 19.116 17.193 -21.392 1.00 86.31 183 ALA A C 1
ATOM 1434 O O . ALA A 1 183 ? 18.977 18.372 -21.724 1.00 86.31 183 ALA A O 1
ATOM 1435 N N . ASN A 1 184 ? 19.618 16.282 -22.233 1.00 85.69 184 ASN A N 1
ATOM 1436 C CA . ASN A 1 184 ? 20.089 16.597 -23.588 1.00 85.69 184 ASN A CA 1
ATOM 1437 C C . ASN A 1 184 ? 18.952 16.858 -24.597 1.00 85.69 184 ASN A C 1
ATOM 1439 O O . ASN A 1 184 ? 19.196 17.364 -25.696 1.00 85.69 184 ASN A O 1
ATOM 1443 N N . PHE A 1 185 ? 17.700 16.565 -24.240 1.00 86.19 185 PHE A N 1
ATOM 1444 C CA . PHE A 1 185 ? 16.542 16.779 -25.101 1.00 86.19 185 PHE A CA 1
ATOM 1445 C C . PHE A 1 185 ? 15.862 18.112 -24.796 1.00 86.19 185 PHE A C 1
ATOM 1447 O O . PHE A 1 185 ? 15.419 18.386 -23.680 1.00 86.19 185 PHE A O 1
ATOM 1454 N N . ARG A 1 186 ? 15.723 18.954 -25.824 1.00 80.88 186 ARG A N 1
ATOM 1455 C CA . ARG A 1 186 ? 15.048 20.253 -25.695 1.00 80.88 186 ARG A CA 1
ATOM 1456 C C . ARG A 1 186 ? 13.558 20.069 -25.420 1.00 80.88 186 ARG A C 1
ATOM 1458 O O . ARG A 1 186 ? 12.905 19.269 -26.081 1.00 80.88 186 ARG A O 1
ATOM 1465 N N . ASN A 1 187 ? 13.010 20.898 -24.528 1.00 77.38 187 ASN A N 1
ATOM 1466 C CA . ASN A 1 187 ? 11.580 20.930 -24.201 1.00 77.38 187 ASN A CA 1
ATOM 1467 C C . ASN A 1 187 ? 11.018 19.557 -23.772 1.00 77.38 187 ASN A C 1
ATOM 1469 O O . ASN A 1 187 ? 9.869 19.238 -24.086 1.00 77.38 187 ASN A O 1
ATOM 1473 N N . ASN A 1 188 ? 11.823 18.754 -23.071 1.00 85.81 188 ASN A N 1
ATOM 1474 C CA . ASN A 1 188 ? 11.372 17.507 -22.464 1.00 85.81 188 ASN A CA 1
ATOM 1475 C C . ASN A 1 188 ? 10.628 17.787 -21.148 1.00 85.81 188 ASN A C 1
ATOM 1477 O O . ASN A 1 188 ? 10.908 18.763 -20.451 1.00 85.81 188 ASN A O 1
ATOM 1481 N N . ARG A 1 189 ? 9.698 16.907 -20.790 1.00 87.44 189 ARG A N 1
ATOM 1482 C CA . ARG A 1 189 ? 8.905 17.020 -19.557 1.00 87.44 189 ARG A CA 1
ATOM 1483 C C . ARG A 1 189 ? 9.373 16.130 -18.418 1.00 87.44 189 ARG A C 1
ATOM 1485 O O . ARG A 1 189 ? 8.654 16.032 -17.427 1.00 87.44 189 ARG A O 1
ATOM 1492 N N . GLY A 1 190 ? 10.507 15.454 -18.575 1.00 89.31 190 GLY A N 1
ATOM 1493 C CA . GLY A 1 190 ? 10.888 14.345 -17.703 1.00 89.31 190 GLY A CA 1
ATOM 1494 C C . GLY A 1 190 ? 10.010 13.108 -17.900 1.00 89.31 190 GLY A C 1
ATOM 1495 O O . GLY A 1 190 ? 9.813 12.364 -16.950 1.00 89.31 190 GLY A O 1
ATOM 1496 N N . ILE A 1 191 ? 9.419 12.922 -19.090 1.00 91.31 191 ILE A N 1
ATOM 1497 C CA . ILE A 1 191 ? 8.633 11.729 -19.442 1.00 91.31 191 ILE A CA 1
ATOM 1498 C C . ILE A 1 191 ? 9.042 11.252 -20.838 1.00 91.31 191 ILE A C 1
ATOM 1500 O O . ILE A 1 191 ? 9.068 12.051 -21.782 1.00 91.31 191 ILE A O 1
ATOM 1504 N N . ALA A 1 192 ? 9.343 9.962 -20.968 1.00 92.44 192 ALA A N 1
ATOM 1505 C CA . ALA A 1 192 ? 9.643 9.321 -22.246 1.00 92.44 192 ALA A CA 1
ATOM 1506 C C . ALA A 1 192 ? 9.150 7.869 -22.286 1.00 92.44 192 ALA A C 1
ATOM 1508 O O . ALA A 1 192 ? 9.000 7.221 -21.248 1.00 92.44 192 ALA A O 1
ATOM 1509 N N . TRP A 1 193 ? 8.933 7.358 -23.494 1.00 93.56 193 TRP A N 1
ATOM 1510 C CA . TRP A 1 193 ? 8.559 5.976 -23.775 1.00 93.56 193 TRP A CA 1
ATOM 1511 C C . TRP A 1 193 ? 9.517 5.362 -24.788 1.00 93.56 193 TRP A C 1
ATOM 1513 O O . TRP A 1 193 ? 10.081 6.064 -25.625 1.00 93.56 193 TRP A O 1
ATOM 1523 N N . TRP A 1 194 ? 9.693 4.045 -24.726 1.00 95.25 194 TRP A N 1
ATOM 1524 C CA . TRP A 1 194 ? 10.437 3.298 -25.728 1.00 95.25 194 TRP A CA 1
ATOM 1525 C C . TRP A 1 194 ? 9.638 2.117 -26.254 1.00 95.25 194 TRP A C 1
ATOM 1527 O O . TRP A 1 194 ? 8.983 1.400 -25.492 1.00 95.25 194 TRP A O 1
ATOM 1537 N N . GLY A 1 195 ? 9.797 1.864 -27.551 1.00 94.75 195 GLY A N 1
ATOM 1538 C CA . GLY A 1 195 ? 9.188 0.738 -28.249 1.00 94.75 195 GLY A CA 1
ATOM 1539 C C . GLY A 1 195 ? 9.629 0.641 -29.710 1.00 94.75 195 GLY A C 1
ATOM 1540 O O . GLY A 1 195 ? 10.716 1.110 -30.074 1.00 94.75 195 GLY A O 1
ATOM 1541 N N . ASP A 1 196 ? 8.778 0.040 -30.536 1.00 93.75 196 ASP A N 1
ATOM 1542 C CA . ASP A 1 196 ? 8.893 0.054 -31.993 1.00 93.75 196 ASP A CA 1
ATOM 1543 C C . ASP A 1 196 ? 8.429 1.399 -32.547 1.00 93.75 196 ASP A C 1
ATOM 1545 O O . ASP A 1 196 ? 7.405 1.944 -32.132 1.00 93.75 196 ASP A O 1
ATOM 1549 N N . SER A 1 197 ? 9.180 1.948 -33.502 1.00 90.88 197 SER A N 1
ATOM 1550 C CA . SER A 1 197 ? 8.833 3.230 -34.116 1.00 90.88 197 SER A CA 1
ATOM 1551 C C . SER A 1 197 ? 7.705 3.067 -35.129 1.00 90.88 197 SER A C 1
ATOM 1553 O O . SER A 1 197 ? 7.787 2.220 -36.017 1.00 90.88 197 SER A O 1
ATOM 1555 N N . ILE A 1 198 ? 6.677 3.910 -35.020 1.00 86.31 198 ILE A N 1
ATOM 1556 C CA . ILE A 1 198 ? 5.544 3.929 -35.955 1.00 86.31 198 ILE A CA 1
ATOM 1557 C C . ILE A 1 198 ? 5.837 4.869 -37.133 1.00 86.31 198 ILE A C 1
ATOM 1559 O O . ILE A 1 198 ? 5.674 4.501 -38.293 1.00 86.31 198 ILE A O 1
ATOM 1563 N N . ASP A 1 199 ? 6.255 6.100 -36.831 1.00 82.94 199 ASP A N 1
ATOM 1564 C CA . ASP A 1 199 ? 6.417 7.201 -37.793 1.00 82.94 199 ASP A CA 1
ATOM 1565 C C . ASP A 1 199 ? 7.662 8.067 -37.511 1.00 82.94 199 ASP A C 1
ATOM 1567 O O . ASP A 1 199 ? 7.778 9.199 -37.986 1.00 82.94 199 ASP A O 1
ATOM 1571 N N . GLY A 1 200 ? 8.603 7.548 -36.718 1.00 77.38 200 GLY A N 1
ATOM 1572 C CA . GLY A 1 200 ? 9.798 8.273 -36.282 1.00 77.38 200 GLY A CA 1
ATOM 1573 C C . GLY A 1 200 ? 9.565 9.290 -35.159 1.00 77.38 200 GLY A C 1
ATOM 1574 O O . GLY A 1 200 ? 10.546 9.840 -34.664 1.00 77.38 200 GLY A O 1
ATOM 1575 N N . GLN A 1 201 ? 8.318 9.541 -34.741 1.00 77.75 201 GLN A N 1
ATOM 1576 C CA . GLN A 1 201 ? 7.998 10.419 -33.606 1.00 77.75 201 GLN A CA 1
ATOM 1577 C C . GLN A 1 201 ? 7.297 9.684 -32.469 1.00 77.75 201 GLN A C 1
ATOM 1579 O O . GLN A 1 201 ? 7.576 9.990 -31.312 1.00 77.75 201 GLN A O 1
ATOM 1584 N N . SER A 1 202 ? 6.429 8.729 -32.802 1.00 85.56 202 SER A N 1
ATOM 1585 C CA . SER A 1 202 ? 5.710 7.913 -31.831 1.00 85.56 202 SER A CA 1
ATOM 1586 C C . SER A 1 202 ? 6.169 6.461 -31.823 1.00 85.56 202 SER A C 1
ATOM 1588 O O . SER A 1 202 ? 6.708 5.929 -32.806 1.00 85.56 202 SER A O 1
ATOM 1590 N N . THR A 1 203 ? 5.930 5.823 -30.686 1.00 90.50 203 THR A N 1
ATOM 1591 C CA . THR A 1 203 ? 6.293 4.447 -30.382 1.00 90.50 203 THR A CA 1
ATOM 1592 C C . THR A 1 203 ? 5.060 3.616 -30.048 1.00 90.50 203 THR A C 1
ATOM 1594 O O . THR A 1 203 ? 4.048 4.117 -29.566 1.00 90.50 203 THR A O 1
ATOM 1597 N N . GLN A 1 204 ? 5.150 2.319 -30.311 1.00 92.56 204 GLN A N 1
ATOM 1598 C CA . GLN A 1 204 ? 4.226 1.303 -29.806 1.00 92.56 204 GLN A CA 1
ATOM 1599 C C . GLN A 1 204 ? 5.031 0.194 -29.126 1.00 92.56 204 GLN A C 1
ATOM 1601 O O . GLN A 1 204 ? 6.229 0.075 -29.394 1.00 92.56 204 GLN A O 1
ATOM 1606 N N . PRO A 1 205 ? 4.423 -0.646 -28.276 1.00 95.12 205 PRO A N 1
ATOM 1607 C CA . PRO A 1 205 ? 5.138 -1.775 -27.699 1.00 95.12 205 PRO A CA 1
ATOM 1608 C C . PRO A 1 205 ? 5.719 -2.688 -28.781 1.00 95.12 205 PRO A C 1
ATOM 1610 O O . PRO A 1 205 ? 5.088 -2.922 -29.812 1.00 95.12 205 PRO A O 1
ATOM 1613 N N . ILE A 1 206 ? 6.901 -3.230 -28.508 1.00 96.25 206 ILE A N 1
ATOM 1614 C CA . ILE A 1 206 ? 7.517 -4.284 -29.311 1.00 96.25 206 ILE A CA 1
ATOM 1615 C C . ILE A 1 206 ? 6.639 -5.525 -29.214 1.00 96.25 206 ILE A C 1
ATOM 1617 O O . ILE A 1 206 ? 6.214 -5.889 -28.118 1.00 96.25 206 ILE A O 1
ATOM 1621 N N . ILE A 1 207 ? 6.379 -6.163 -30.354 1.00 95.38 207 ILE A N 1
ATOM 1622 C CA . ILE A 1 207 ? 5.562 -7.388 -30.457 1.00 95.38 207 ILE A CA 1
ATOM 1623 C C . ILE A 1 207 ? 6.329 -8.588 -31.031 1.00 95.38 207 ILE A C 1
ATOM 1625 O O . ILE A 1 207 ? 5.805 -9.698 -31.088 1.00 95.38 207 ILE A O 1
ATOM 1629 N N . SER A 1 208 ? 7.562 -8.368 -31.486 1.00 95.50 208 SER A N 1
ATOM 1630 C CA . SER A 1 208 ? 8.445 -9.412 -32.003 1.00 95.50 208 SER A CA 1
ATOM 1631 C C . SER A 1 208 ? 8.943 -10.290 -30.854 1.00 95.50 208 SER A C 1
ATOM 1633 O O . SER A 1 208 ? 9.725 -9.833 -30.024 1.00 95.50 208 SER A O 1
ATOM 1635 N N . GLU A 1 209 ? 8.501 -11.551 -30.803 1.00 94.31 209 GLU A N 1
ATOM 1636 C CA . GLU A 1 209 ? 8.907 -12.503 -29.753 1.00 94.31 209 GLU A CA 1
ATOM 1637 C C . GLU A 1 209 ? 10.434 -12.649 -29.680 1.00 94.31 209 GLU A C 1
ATOM 1639 O O . GLU A 1 209 ? 10.993 -12.628 -28.591 1.00 94.31 209 GLU A O 1
ATOM 1644 N N . ALA A 1 210 ? 11.121 -12.706 -30.827 1.00 95.06 210 ALA A N 1
ATOM 1645 C CA . ALA A 1 210 ? 12.577 -12.845 -30.872 1.00 95.06 210 ALA A CA 1
ATOM 1646 C C . ALA A 1 210 ? 13.305 -11.636 -30.261 1.00 95.06 210 ALA A C 1
ATOM 1648 O O . ALA A 1 210 ? 14.264 -11.808 -29.510 1.00 95.06 210 ALA A O 1
ATOM 1649 N N . ASP A 1 211 ? 12.834 -10.417 -30.550 1.00 95.44 211 ASP A N 1
ATOM 1650 C CA . ASP A 1 211 ? 13.417 -9.206 -29.967 1.00 95.44 211 ASP A CA 1
ATOM 1651 C C . ASP A 1 211 ? 13.132 -9.148 -28.464 1.00 95.44 211 ASP A C 1
ATOM 1653 O O . ASP A 1 211 ? 14.009 -8.823 -27.672 1.00 95.44 211 ASP A O 1
ATOM 1657 N N . ILE A 1 212 ? 11.918 -9.512 -28.046 1.00 97.00 212 ILE A N 1
ATOM 1658 C CA . ILE A 1 212 ? 11.536 -9.550 -26.632 1.00 97.00 212 ILE A CA 1
ATOM 1659 C C . ILE A 1 212 ? 12.377 -10.572 -25.860 1.00 97.00 212 ILE A C 1
ATOM 1661 O O . ILE A 1 212 ? 12.874 -10.249 -24.783 1.00 97.00 212 ILE A O 1
ATOM 1665 N N . GLU A 1 213 ? 1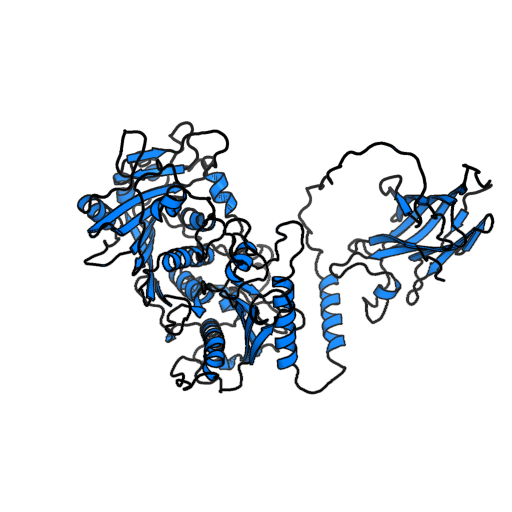2.574 -11.776 -26.397 1.00 95.94 213 GLU A N 1
ATOM 1666 C CA . GLU A 1 213 ? 13.404 -12.817 -25.783 1.00 95.94 213 GLU A CA 1
ATOM 1667 C C . GLU A 1 213 ? 14.856 -12.354 -25.591 1.00 95.94 213 GLU A C 1
ATOM 1669 O O . GLU A 1 213 ? 15.405 -12.528 -24.501 1.00 95.94 213 GLU A O 1
ATOM 1674 N N . ASP A 1 214 ? 15.460 -11.703 -26.593 1.00 95.00 214 ASP A N 1
ATOM 1675 C CA . ASP A 1 214 ? 16.813 -11.134 -26.485 1.00 95.00 214 ASP A CA 1
ATOM 1676 C C . ASP A 1 214 ? 16.895 -10.051 -25.395 1.00 95.00 214 ASP A C 1
ATOM 1678 O O . ASP A 1 214 ? 17.824 -10.038 -24.580 1.00 95.00 214 ASP A O 1
ATOM 1682 N N . ILE A 1 215 ? 15.894 -9.167 -25.329 1.00 95.12 215 ILE A N 1
ATOM 1683 C CA . ILE A 1 215 ? 15.821 -8.104 -24.319 1.00 95.12 215 ILE A CA 1
ATOM 1684 C C . ILE A 1 215 ? 15.707 -8.696 -22.910 1.00 95.12 215 ILE A C 1
ATOM 1686 O O . ILE A 1 215 ? 16.449 -8.298 -22.009 1.00 95.12 215 ILE A O 1
ATOM 1690 N N . LEU A 1 216 ? 14.799 -9.652 -22.705 1.00 96.38 216 LEU A N 1
ATOM 1691 C CA . LEU A 1 216 ? 14.595 -10.295 -21.406 1.00 96.38 216 LEU A CA 1
ATOM 1692 C C . LEU A 1 216 ? 15.841 -11.065 -20.965 1.00 96.38 216 LEU A C 1
ATOM 1694 O O . LEU A 1 216 ? 16.250 -10.936 -19.810 1.00 96.38 216 LEU A O 1
ATOM 1698 N N . TYR A 1 217 ? 16.488 -11.783 -21.888 1.00 94.75 217 TYR A N 1
ATOM 1699 C CA . TYR A 1 217 ? 17.733 -12.501 -21.625 1.00 94.75 217 TYR A CA 1
ATOM 1700 C C . TYR A 1 217 ? 18.837 -11.566 -21.115 1.00 94.75 217 TYR A C 1
ATOM 1702 O O . TYR A 1 217 ? 19.458 -11.848 -20.088 1.00 94.75 217 TYR A O 1
ATOM 1710 N N . LYS A 1 218 ? 19.037 -10.411 -21.765 1.00 93.06 218 LYS A N 1
ATOM 1711 C CA . LYS A 1 218 ? 20.024 -9.396 -21.347 1.00 93.06 218 LYS A CA 1
ATOM 1712 C C . LYS A 1 218 ? 19.742 -8.807 -19.962 1.00 93.06 218 LYS A C 1
ATOM 1714 O O . LYS A 1 218 ? 20.672 -8.426 -19.255 1.00 93.06 218 LYS A O 1
ATOM 1719 N N . LEU A 1 219 ? 18.473 -8.741 -19.564 1.00 94.06 219 LEU A N 1
ATOM 1720 C CA . LEU A 1 219 ? 18.045 -8.265 -18.244 1.00 94.06 219 LEU A CA 1
ATOM 1721 C C . LEU A 1 219 ? 17.948 -9.389 -17.198 1.00 94.06 219 LEU A C 1
ATOM 1723 O O . LEU A 1 219 ? 17.618 -9.127 -16.043 1.00 94.06 219 LEU A O 1
ATOM 1727 N N . GLY A 1 220 ? 18.223 -10.640 -17.580 1.00 92.12 220 GLY A N 1
ATOM 1728 C CA . GLY A 1 220 ? 18.104 -11.802 -16.702 1.00 92.12 220 GLY A CA 1
ATOM 1729 C C . GLY A 1 220 ? 16.662 -12.163 -16.324 1.00 92.12 220 GLY A C 1
ATOM 1730 O O . GLY A 1 220 ? 16.468 -12.896 -15.353 1.00 92.12 220 GLY A O 1
ATOM 1731 N N . ALA A 1 221 ? 15.667 -11.664 -17.061 1.00 94.00 221 ALA A N 1
ATOM 1732 C CA . ALA A 1 221 ? 14.251 -11.989 -16.899 1.00 94.00 221 ALA A CA 1
ATOM 1733 C C . ALA A 1 221 ? 13.850 -13.170 -17.802 1.00 94.00 221 ALA A C 1
ATOM 1735 O O . ALA A 1 221 ? 14.530 -13.481 -18.779 1.00 94.00 221 ALA A O 1
ATOM 1736 N N . GLN A 1 222 ? 12.749 -13.849 -17.471 1.00 93.44 222 GLN A N 1
ATOM 1737 C CA . GLN A 1 222 ? 12.286 -15.032 -18.209 1.00 93.44 222 GLN A CA 1
ATOM 1738 C C . GLN A 1 222 ? 11.003 -14.742 -19.005 1.00 93.44 222 GLN A C 1
ATOM 1740 O O . GLN A 1 222 ? 10.063 -14.169 -18.440 1.00 93.44 222 GLN A O 1
ATOM 1745 N N . PRO A 1 223 ? 10.920 -15.159 -20.285 1.00 95.88 223 PRO A N 1
ATOM 1746 C CA . PRO A 1 223 ? 9.689 -15.056 -21.060 1.00 95.88 223 PRO A CA 1
ATOM 1747 C C . PRO A 1 223 ? 8.603 -15.997 -20.515 1.00 95.88 223 PRO A C 1
ATOM 1749 O O . PRO A 1 223 ? 8.887 -17.043 -19.929 1.00 95.88 223 PRO A O 1
ATOM 1752 N N . TYR A 1 224 ? 7.335 -15.639 -20.723 1.00 96.31 224 TYR A N 1
ATOM 1753 C CA . TYR A 1 224 ? 6.210 -16.540 -20.448 1.00 96.31 224 TYR A CA 1
ATOM 1754 C C . TYR A 1 224 ? 6.175 -17.668 -21.482 1.00 96.31 224 TYR A C 1
ATOM 1756 O O . TYR A 1 224 ? 6.407 -17.427 -22.667 1.00 96.31 224 TYR A O 1
ATOM 1764 N N . SER A 1 225 ? 5.800 -18.886 -21.080 1.00 91.25 225 SER A N 1
ATOM 1765 C CA . SER A 1 225 ? 5.798 -20.061 -21.971 1.00 91.25 225 SER A CA 1
ATOM 1766 C C . SER A 1 225 ? 4.420 -20.729 -22.097 1.00 91.25 225 SER A C 1
ATOM 1768 O O . SER A 1 225 ? 3.522 -20.524 -21.283 1.00 91.25 225 SER A O 1
ATOM 1770 N N . GLY A 1 226 ? 4.217 -21.522 -23.158 1.00 92.44 226 GLY A N 1
ATOM 1771 C CA . GLY A 1 226 ? 2.977 -22.283 -23.355 1.00 92.44 226 GLY A CA 1
ATOM 1772 C C . GLY A 1 226 ? 1.717 -21.408 -23.363 1.00 92.44 226 GLY A C 1
ATOM 1773 O O . GLY A 1 226 ? 1.583 -20.537 -24.220 1.00 92.44 226 GLY A O 1
ATOM 1774 N N . THR A 1 227 ? 0.802 -21.669 -22.426 1.00 92.56 227 THR A N 1
ATOM 1775 C CA . THR A 1 227 ? -0.475 -20.952 -22.245 1.00 92.56 227 THR A CA 1
ATOM 1776 C C . THR A 1 227 ? -0.443 -19.904 -21.128 1.00 92.56 227 THR A C 1
ATOM 1778 O O . THR A 1 227 ? -1.485 -19.346 -20.765 1.00 92.56 227 THR A O 1
ATOM 1781 N N . GLU A 1 228 ? 0.729 -19.682 -20.534 1.00 95.06 228 GLU A N 1
ATOM 1782 C CA . GLU A 1 228 ? 0.936 -18.736 -19.446 1.00 95.06 228 GLU A CA 1
ATOM 1783 C C . GLU A 1 228 ? 0.745 -17.301 -19.957 1.00 95.06 228 GLU A C 1
ATOM 1785 O O . GLU A 1 228 ? 1.220 -16.929 -21.031 1.00 95.06 228 GLU A O 1
ATOM 1790 N N . THR A 1 229 ? 0.023 -16.497 -19.184 1.00 96.81 229 THR A N 1
ATOM 1791 C CA . THR A 1 229 ? -0.167 -15.067 -19.442 1.00 96.81 229 THR A CA 1
ATOM 1792 C C . THR A 1 229 ? 0.027 -14.315 -18.143 1.00 96.81 229 THR A C 1
ATOM 1794 O O . THR A 1 229 ? -0.270 -14.841 -17.061 1.00 96.81 229 THR A O 1
ATOM 1797 N N . GLY A 1 230 ? 0.532 -13.098 -18.272 1.00 97.38 230 GLY A N 1
ATOM 1798 C CA . GLY A 1 230 ? 1.042 -12.342 -17.147 1.00 97.38 230 GLY A CA 1
ATOM 1799 C C . GLY A 1 230 ? 1.692 -11.037 -17.569 1.00 97.38 230 GLY A C 1
ATOM 1800 O O . GLY A 1 230 ? 1.809 -10.726 -18.762 1.00 97.38 230 GLY A O 1
ATOM 1801 N N . THR A 1 231 ? 2.131 -10.281 -16.577 1.00 98.19 231 THR A N 1
ATOM 1802 C CA . THR A 1 231 ? 2.899 -9.049 -16.718 1.00 98.19 231 THR A CA 1
ATOM 1803 C C . THR A 1 231 ? 4.139 -9.120 -15.838 1.00 98.19 231 THR A C 1
ATOM 1805 O O . THR A 1 231 ? 4.072 -9.434 -14.655 1.00 98.19 231 THR A O 1
ATOM 1808 N N . THR A 1 232 ? 5.287 -8.813 -16.430 1.00 98.31 232 THR A N 1
ATOM 1809 C CA . THR A 1 232 ? 6.565 -8.620 -15.756 1.00 98.31 232 THR A CA 1
ATOM 1810 C C . THR A 1 232 ? 6.930 -7.139 -15.803 1.00 98.31 232 THR A C 1
ATOM 1812 O O . THR A 1 232 ? 7.069 -6.561 -16.881 1.00 98.31 232 THR A O 1
ATOM 1815 N N . ILE A 1 233 ? 7.100 -6.525 -14.637 1.00 97.94 233 ILE A N 1
ATOM 1816 C CA . ILE A 1 233 ? 7.592 -5.158 -14.461 1.00 97.94 233 ILE A CA 1
ATOM 1817 C C . ILE A 1 233 ? 9.051 -5.246 -14.023 1.00 97.94 233 ILE A C 1
ATOM 1819 O O . ILE A 1 233 ? 9.355 -5.898 -13.030 1.00 97.94 233 ILE A O 1
ATOM 1823 N N . ILE A 1 234 ? 9.955 -4.598 -14.748 1.00 98.12 234 ILE A N 1
ATOM 1824 C CA . ILE A 1 234 ? 11.395 -4.599 -14.482 1.00 98.12 234 ILE A CA 1
ATOM 1825 C C . ILE A 1 234 ? 11.826 -3.164 -14.193 1.00 98.12 234 ILE A C 1
ATOM 1827 O O . ILE A 1 234 ? 11.643 -2.268 -15.018 1.00 98.12 234 ILE A O 1
ATOM 1831 N N . ILE A 1 235 ? 12.414 -2.952 -13.022 1.00 97.62 235 ILE A N 1
ATOM 1832 C CA . ILE A 1 235 ? 12.856 -1.651 -12.527 1.00 97.62 235 ILE A CA 1
ATOM 1833 C C . ILE A 1 235 ? 14.379 -1.707 -12.360 1.00 97.62 235 ILE A C 1
ATOM 1835 O O . ILE A 1 235 ? 14.860 -2.223 -11.347 1.00 97.62 235 ILE A O 1
ATOM 1839 N N . PRO A 1 236 ? 15.154 -1.258 -13.364 1.00 96.81 236 PRO A N 1
ATOM 1840 C CA . PRO A 1 236 ? 16.610 -1.232 -13.294 1.00 96.81 236 PRO A CA 1
ATOM 1841 C C . PRO A 1 236 ? 17.123 -0.101 -12.393 1.00 96.81 236 PRO A C 1
ATOM 1843 O O . PRO A 1 236 ? 16.406 0.858 -12.099 1.00 96.81 236 PRO A O 1
ATOM 1846 N N . PHE A 1 237 ? 18.398 -0.201 -12.011 1.00 95.62 237 PHE A N 1
ATOM 1847 C CA . PHE A 1 237 ? 19.091 0.764 -11.149 1.00 95.62 237 PHE A CA 1
ATOM 1848 C C . PHE A 1 237 ? 18.329 1.013 -9.841 1.00 95.62 237 PHE A C 1
ATOM 1850 O O . PHE A 1 237 ? 18.053 2.153 -9.464 1.00 95.62 237 PHE A O 1
ATOM 1857 N N . LEU A 1 238 ? 17.945 -0.085 -9.188 1.00 94.31 238 LEU A N 1
ATOM 1858 C CA . LEU A 1 238 ? 17.253 -0.082 -7.906 1.00 94.31 238 LEU A CA 1
ATOM 1859 C C . LEU A 1 238 ? 18.085 0.684 -6.870 1.00 94.31 238 LEU A C 1
ATOM 1861 O O . LEU A 1 238 ? 19.291 0.463 -6.764 1.00 94.31 238 LEU A O 1
ATOM 1865 N N . ARG A 1 239 ? 17.439 1.573 -6.117 1.00 89.75 239 ARG A N 1
ATOM 1866 C CA . ARG A 1 239 ? 18.084 2.339 -5.048 1.00 89.75 239 ARG A CA 1
ATOM 1867 C C . ARG A 1 239 ? 18.477 1.432 -3.880 1.00 89.75 239 ARG A C 1
ATOM 1869 O O . ARG A 1 239 ? 17.826 0.422 -3.622 1.00 89.75 239 ARG A O 1
ATOM 1876 N N . ASP A 1 240 ? 19.500 1.831 -3.131 1.00 82.44 240 ASP A N 1
ATOM 1877 C CA . ASP A 1 240 ? 19.961 1.081 -1.954 1.00 82.44 240 ASP A CA 1
ATOM 1878 C C . ASP A 1 240 ? 19.267 1.498 -0.647 1.00 82.44 240 ASP A C 1
ATOM 1880 O O . ASP A 1 240 ? 19.351 0.791 0.354 1.00 82.44 240 ASP A O 1
ATOM 1884 N N . ASP A 1 241 ? 18.538 2.615 -0.650 1.00 76.94 241 ASP A N 1
ATOM 1885 C CA . ASP A 1 241 ? 17.899 3.215 0.524 1.00 76.94 241 ASP A CA 1
ATOM 1886 C C . ASP A 1 241 ? 16.397 2.905 0.641 1.00 76.94 241 ASP A C 1
ATOM 1888 O O . ASP A 1 241 ? 15.685 3.560 1.398 1.00 76.94 241 ASP A O 1
ATOM 1892 N N . LEU A 1 242 ? 15.901 1.869 -0.046 1.00 76.19 242 LEU A N 1
ATOM 1893 C CA . LEU A 1 242 ? 14.476 1.491 -0.029 1.00 76.19 242 LEU A CA 1
ATOM 1894 C C . LEU A 1 242 ? 13.922 1.181 1.372 1.00 76.19 242 LEU A C 1
ATOM 1896 O O . LEU A 1 242 ? 12.710 1.218 1.582 1.00 76.19 242 LEU A O 1
ATOM 1900 N N . ARG A 1 243 ? 14.811 0.876 2.322 1.00 69.94 243 ARG A N 1
ATOM 1901 C CA . ARG A 1 243 ? 14.503 0.539 3.721 1.00 69.94 243 ARG A CA 1
ATOM 1902 C C . ARG A 1 243 ? 14.592 1.740 4.662 1.00 69.94 243 ARG A C 1
ATOM 1904 O O . ARG A 1 243 ? 14.094 1.658 5.779 1.00 69.94 243 ARG A O 1
ATOM 1911 N N . ALA A 1 244 ? 15.245 2.824 4.236 1.00 54.97 244 ALA A N 1
ATOM 1912 C CA . ALA A 1 244 ? 15.603 3.956 5.090 1.00 54.97 244 ALA A CA 1
ATOM 1913 C C . ALA A 1 244 ? 14.426 4.905 5.386 1.00 54.97 244 ALA A C 1
ATOM 1915 O O . ALA A 1 244 ? 14.568 5.805 6.199 1.00 54.97 244 ALA A O 1
ATOM 1916 N N . GLU A 1 245 ? 13.257 4.699 4.772 1.00 51.59 245 GLU A N 1
ATOM 1917 C CA . GLU A 1 245 ? 12.094 5.588 4.928 1.00 51.59 245 GLU A CA 1
ATOM 1918 C C . GLU A 1 245 ? 11.239 5.321 6.186 1.00 51.59 245 GLU A C 1
ATOM 1920 O O . GLU A 1 245 ? 10.214 5.973 6.371 1.00 51.59 245 GLU A O 1
ATOM 1925 N N . PHE A 1 246 ? 11.656 4.437 7.103 1.00 45.72 246 PHE A N 1
ATOM 1926 C CA . PHE A 1 246 ? 11.202 4.534 8.500 1.00 45.72 246 PHE A CA 1
ATOM 1927 C C . PHE A 1 246 ? 11.959 5.683 9.187 1.00 45.72 246 PHE A C 1
ATOM 1929 O O . PHE A 1 246 ? 12.667 5.458 10.167 1.00 45.72 246 PHE A O 1
ATOM 1936 N N . ASP A 1 247 ? 11.863 6.900 8.644 1.00 36.03 247 ASP A N 1
ATOM 1937 C CA . ASP A 1 247 ? 12.427 8.101 9.258 1.00 36.03 247 ASP A CA 1
ATOM 1938 C C . ASP A 1 247 ? 11.644 8.348 10.556 1.00 36.03 247 ASP A C 1
ATOM 1940 O O . ASP A 1 247 ? 10.559 8.932 10.593 1.00 36.03 247 ASP A O 1
ATOM 1944 N N . LEU A 1 248 ? 12.183 7.796 11.640 1.00 41.06 248 LEU A N 1
ATOM 1945 C CA . LEU A 1 248 ? 12.030 8.352 12.970 1.00 41.06 248 LEU A CA 1
ATOM 1946 C C . LEU A 1 248 ? 12.503 9.800 12.860 1.00 41.06 248 LEU A C 1
ATOM 1948 O O . LEU A 1 248 ? 13.581 10.040 12.317 1.00 41.06 248 LEU A O 1
ATOM 1952 N N . ASP A 1 249 ? 11.712 10.753 13.350 1.00 37.28 249 ASP A N 1
ATOM 1953 C CA . ASP A 1 249 ? 12.170 12.130 13.486 1.00 37.28 249 ASP A CA 1
ATOM 1954 C C . ASP A 1 249 ? 13.589 12.111 14.075 1.00 37.28 249 ASP A C 1
ATOM 1956 O O . ASP A 1 249 ? 13.827 11.541 15.145 1.00 37.28 249 ASP A O 1
ATOM 1960 N N . ASN A 1 250 ? 14.544 12.688 13.339 1.00 37.72 250 ASN A N 1
ATOM 1961 C CA . ASN A 1 250 ? 15.983 12.639 13.630 1.00 37.72 250 ASN A CA 1
ATOM 1962 C C . ASN A 1 250 ? 16.360 13.182 15.032 1.00 37.72 250 ASN A C 1
ATOM 1964 O O . ASN A 1 250 ? 17.519 13.103 15.428 1.00 37.72 250 ASN A O 1
ATOM 1968 N N . GLU A 1 251 ? 15.403 13.708 15.804 1.00 40.66 251 GLU A N 1
ATOM 1969 C CA . GLU A 1 251 ? 15.588 14.165 17.184 1.00 40.66 251 GLU A CA 1
ATOM 1970 C C . GLU A 1 251 ? 15.454 13.051 18.252 1.00 40.66 251 GLU A C 1
ATOM 1972 O O . GLU A 1 251 ? 15.978 13.220 19.352 1.00 40.66 251 GLU A O 1
ATOM 1977 N N . GLU A 1 252 ? 14.827 11.896 17.975 1.00 41.50 252 GLU A N 1
ATOM 1978 C CA . GLU A 1 252 ? 14.612 10.840 18.997 1.00 41.50 252 GLU A CA 1
ATOM 1979 C C . GLU A 1 252 ? 15.682 9.729 19.026 1.00 41.50 252 GLU A C 1
ATOM 1981 O O . GLU A 1 252 ? 15.786 8.977 20.007 1.00 41.50 252 GLU A O 1
ATOM 1986 N N . VAL A 1 253 ? 16.510 9.627 17.982 1.00 42.22 253 VAL A N 1
ATOM 1987 C CA . VAL A 1 253 ? 17.483 8.531 17.814 1.00 42.22 253 VAL A CA 1
ATOM 1988 C C . VAL A 1 253 ? 18.671 8.649 18.779 1.00 42.22 253 VAL A C 1
ATOM 1990 O O . VAL A 1 253 ? 19.235 7.633 19.186 1.00 42.22 253 VAL A O 1
ATOM 1993 N N . GLU A 1 254 ? 19.022 9.853 19.240 1.00 36.97 254 GLU A N 1
ATOM 1994 C CA . GLU A 1 254 ? 20.180 10.028 20.130 1.00 36.97 254 GLU A CA 1
ATOM 1995 C C . GLU A 1 254 ? 19.929 9.618 21.591 1.00 36.97 254 GLU A C 1
ATOM 1997 O O . GLU A 1 254 ? 20.895 9.408 22.325 1.00 36.97 254 GLU A O 1
ATOM 2002 N N . ASN A 1 255 ? 18.674 9.445 22.034 1.00 35.94 255 ASN A N 1
ATOM 2003 C CA . ASN A 1 255 ? 18.385 9.313 23.471 1.00 35.94 255 ASN A CA 1
ATOM 2004 C C . ASN A 1 255 ? 17.593 8.084 23.925 1.00 35.94 255 ASN A C 1
ATOM 2006 O O . ASN A 1 255 ? 17.292 7.971 25.116 1.00 35.94 255 ASN A O 1
ATOM 2010 N N . SER A 1 256 ? 17.298 7.116 23.058 1.00 39.38 256 SER A N 1
ATOM 2011 C CA . SER A 1 256 ? 16.557 5.929 23.489 1.00 39.38 256 SER A CA 1
ATOM 2012 C C . SER A 1 256 ? 17.247 4.624 23.090 1.00 39.38 256 SER A C 1
ATOM 2014 O O . SER A 1 256 ? 17.278 4.205 21.939 1.00 39.38 256 SER A O 1
ATOM 2016 N N . LYS A 1 257 ? 17.695 3.873 24.106 1.00 38.69 257 LYS A N 1
ATOM 2017 C CA . LYS A 1 257 ? 18.049 2.442 24.001 1.00 38.69 257 LYS A CA 1
ATOM 2018 C C . LYS A 1 257 ? 16.894 1.558 23.466 1.00 38.69 257 LYS A C 1
ATOM 2020 O O . LYS A 1 257 ? 17.070 0.352 23.348 1.00 38.69 257 LYS A O 1
ATOM 2025 N N . MET A 1 258 ? 15.727 2.139 23.157 1.00 41.38 258 MET A N 1
ATOM 2026 C CA . MET A 1 258 ? 14.532 1.497 22.596 1.00 41.38 258 MET A CA 1
ATOM 2027 C C . MET A 1 258 ? 14.447 1.544 21.063 1.00 41.38 258 MET A C 1
ATOM 2029 O O . MET A 1 258 ? 13.766 0.693 20.496 1.00 41.38 258 MET A O 1
ATOM 2033 N N . ALA A 1 259 ? 15.171 2.442 20.380 1.00 41.00 259 ALA A N 1
ATOM 2034 C CA . ALA A 1 259 ? 15.265 2.432 18.912 1.00 41.00 259 ALA A CA 1
ATOM 2035 C C . ALA A 1 259 ? 15.987 1.175 18.368 1.00 41.00 259 ALA A C 1
ATOM 2037 O O . ALA A 1 259 ? 15.869 0.826 17.197 1.00 41.00 259 ALA A O 1
ATOM 2038 N N . ILE A 1 260 ? 16.691 0.451 19.245 1.00 41.84 260 ILE A N 1
ATOM 2039 C CA . ILE A 1 260 ? 17.556 -0.682 18.901 1.00 41.84 260 ILE A CA 1
ATOM 2040 C C . ILE A 1 260 ? 16.759 -1.950 18.516 1.00 41.84 260 ILE A C 1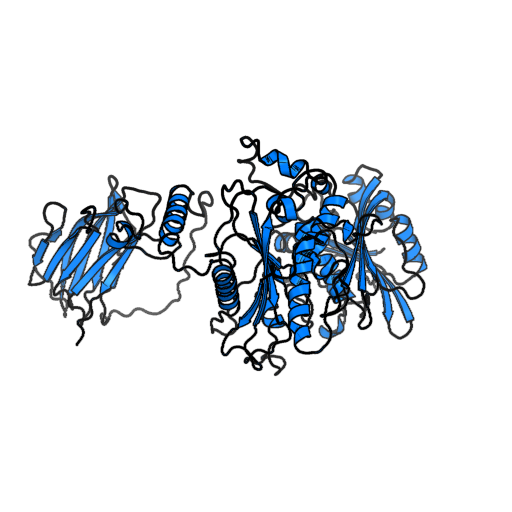
ATOM 2042 O O . ILE A 1 260 ? 17.238 -2.729 17.704 1.00 41.84 260 ILE A O 1
ATOM 2046 N N . SER A 1 261 ? 15.521 -2.169 18.994 1.00 49.31 261 SER A N 1
ATOM 2047 C CA . SER A 1 261 ? 14.860 -3.484 18.787 1.00 49.31 261 SER A CA 1
ATOM 2048 C C . SER A 1 261 ? 14.231 -3.708 17.399 1.00 49.31 261 SER A C 1
ATOM 2050 O O . SER A 1 261 ? 14.061 -4.850 16.972 1.00 49.31 261 SER A O 1
ATOM 2052 N N . ALA A 1 262 ? 13.920 -2.642 16.657 1.00 46.91 262 ALA A N 1
ATOM 2053 C CA . ALA A 1 262 ? 13.376 -2.760 15.303 1.00 46.91 262 ALA A CA 1
ATOM 2054 C C . ALA A 1 262 ? 14.454 -2.970 14.228 1.00 46.91 262 ALA A C 1
ATOM 2056 O O . ALA A 1 262 ? 14.215 -3.664 13.236 1.00 46.91 262 ALA A O 1
ATOM 2057 N N . MET A 1 263 ? 15.650 -2.407 14.434 1.00 52.03 263 MET A N 1
ATOM 2058 C CA . MET A 1 263 ? 16.781 -2.559 13.510 1.00 52.03 263 MET A CA 1
ATOM 2059 C C . MET A 1 263 ? 17.377 -3.978 13.522 1.00 52.03 263 MET A C 1
ATOM 2061 O O . MET A 1 263 ? 18.016 -4.370 12.551 1.00 52.03 263 MET A O 1
ATOM 2065 N N . ASP A 1 264 ? 17.111 -4.772 14.565 1.00 62.72 264 ASP A N 1
ATOM 2066 C CA . ASP A 1 264 ? 17.612 -6.148 14.689 1.00 62.72 264 ASP A CA 1
ATOM 2067 C C . ASP A 1 264 ? 16.676 -7.212 14.085 1.00 62.72 264 ASP A C 1
ATOM 2069 O O . ASP A 1 264 ? 17.046 -8.385 13.988 1.00 62.72 264 ASP A O 1
ATOM 2073 N N . SER A 1 265 ? 15.466 -6.843 13.650 1.00 78.62 265 SER A N 1
ATOM 2074 C CA . SER A 1 265 ? 14.550 -7.800 13.019 1.00 78.62 265 SER A CA 1
ATOM 2075 C C . SER A 1 265 ? 15.087 -8.259 11.660 1.00 78.62 265 SER A C 1
ATOM 2077 O O . SER A 1 265 ? 15.538 -7.459 10.848 1.00 78.62 265 SER A O 1
ATOM 2079 N N . TRP A 1 266 ? 15.005 -9.556 11.355 1.00 83.62 266 TRP A N 1
ATOM 2080 C CA . TRP A 1 266 ? 15.594 -10.104 10.121 1.00 83.62 266 TRP A CA 1
ATOM 2081 C C . TRP A 1 266 ? 15.039 -9.461 8.833 1.00 83.62 266 TRP A C 1
ATOM 2083 O O . TRP A 1 266 ? 15.737 -9.394 7.822 1.00 83.62 266 TRP A O 1
ATOM 2093 N N . TRP A 1 267 ? 13.802 -8.952 8.869 1.00 84.12 267 TRP A N 1
ATOM 2094 C CA . TRP A 1 267 ? 13.154 -8.313 7.722 1.00 84.12 267 TRP A CA 1
ATOM 2095 C C . TRP A 1 267 ? 13.538 -6.851 7.499 1.00 84.12 267 TRP A C 1
ATOM 2097 O O . TRP A 1 267 ? 13.309 -6.333 6.415 1.00 84.12 267 TRP A O 1
ATOM 2107 N N . THR A 1 268 ? 14.124 -6.172 8.484 1.00 78.50 268 THR A N 1
ATOM 2108 C CA . THR A 1 268 ? 14.630 -4.800 8.307 1.00 78.50 268 THR A CA 1
ATOM 2109 C C . THR A 1 268 ? 16.069 -4.796 7.775 1.00 78.50 268 THR A C 1
ATOM 2111 O O . THR A 1 268 ? 16.543 -3.787 7.257 1.00 78.50 268 THR A O 1
ATOM 2114 N N . GLN A 1 269 ? 16.743 -5.953 7.803 1.00 81.38 269 GLN A N 1
ATOM 2115 C CA . GLN A 1 269 ? 18.125 -6.135 7.344 1.00 81.38 269 GLN A CA 1
ATOM 2116 C C . GLN A 1 269 ? 18.274 -6.350 5.833 1.00 81.38 269 GLN A C 1
ATOM 2118 O O . GLN A 1 269 ? 19.377 -6.189 5.310 1.00 81.38 269 GLN A O 1
ATOM 2123 N N . THR A 1 270 ? 17.210 -6.739 5.123 1.00 88.00 270 THR A N 1
ATOM 2124 C CA . THR A 1 270 ? 17.232 -7.064 3.681 1.00 88.00 270 THR A CA 1
ATOM 2125 C C . THR A 1 270 ? 15.980 -6.536 2.979 1.00 88.00 270 THR A C 1
ATOM 2127 O O . THR A 1 270 ? 14.920 -6.446 3.595 1.00 88.00 270 THR A O 1
ATOM 2130 N N . ASP A 1 271 ? 16.081 -6.186 1.692 1.00 89.69 271 ASP A N 1
ATOM 2131 C CA . ASP A 1 271 ? 14.921 -5.729 0.908 1.00 89.69 271 ASP A CA 1
ATOM 2132 C C . ASP A 1 271 ? 13.966 -6.898 0.688 1.00 89.69 271 ASP A C 1
ATOM 2134 O O . ASP A 1 271 ? 12.751 -6.734 0.698 1.00 89.69 271 ASP A O 1
ATOM 2138 N N . GLU A 1 272 ? 14.530 -8.097 0.550 1.00 91.75 272 GLU A N 1
ATOM 2139 C CA . GLU A 1 272 ? 13.812 -9.355 0.482 1.00 91.75 272 GLU A CA 1
ATOM 2140 C C . GLU A 1 272 ? 12.934 -9.557 1.712 1.00 91.75 272 GLU A C 1
ATOM 2142 O O . GLU A 1 272 ? 11.736 -9.803 1.587 1.00 91.75 272 GLU A O 1
ATOM 2147 N N . GLY A 1 273 ? 13.508 -9.412 2.907 1.00 91.06 273 GLY A N 1
ATOM 2148 C CA . GLY A 1 273 ? 12.755 -9.551 4.142 1.00 91.06 273 GLY A CA 1
ATOM 2149 C C . GLY A 1 273 ? 11.687 -8.469 4.301 1.00 91.06 273 GLY A C 1
ATOM 2150 O O . GLY A 1 273 ? 10.563 -8.777 4.702 1.00 91.06 273 GLY A O 1
ATOM 2151 N N . ALA A 1 274 ? 11.987 -7.227 3.912 1.00 91.12 274 ALA A N 1
ATOM 2152 C CA . ALA A 1 274 ? 11.015 -6.138 3.929 1.00 91.12 274 ALA A CA 1
ATOM 2153 C C . ALA A 1 274 ? 9.828 -6.425 2.992 1.00 91.12 274 ALA A C 1
ATOM 2155 O O . ALA A 1 274 ? 8.677 -6.232 3.383 1.00 91.12 274 ALA A O 1
ATOM 2156 N N . LEU A 1 275 ? 10.090 -6.958 1.792 1.00 93.94 275 LEU A N 1
ATOM 2157 C CA . LEU A 1 275 ? 9.062 -7.418 0.855 1.00 93.94 275 LEU A CA 1
ATOM 2158 C C . LEU A 1 275 ? 8.240 -8.579 1.434 1.00 93.94 275 LEU A C 1
ATOM 2160 O O . LEU A 1 275 ? 7.011 -8.547 1.352 1.00 93.94 275 LEU A O 1
ATOM 2164 N N . GLU A 1 276 ? 8.891 -9.580 2.041 1.00 94.25 276 GLU A N 1
ATOM 2165 C CA . GLU A 1 276 ? 8.215 -10.724 2.671 1.00 94.25 276 GLU A CA 1
ATOM 2166 C C . GLU A 1 276 ? 7.222 -10.257 3.748 1.00 94.25 276 GLU A C 1
ATOM 2168 O O . GLU A 1 276 ? 6.070 -10.702 3.772 1.00 94.25 276 GLU A O 1
ATOM 2173 N N . VAL A 1 277 ? 7.630 -9.321 4.608 1.00 93.25 277 VAL A N 1
ATOM 2174 C CA . VAL A 1 277 ? 6.773 -8.786 5.672 1.00 93.25 277 VAL A CA 1
ATOM 2175 C C . VAL A 1 277 ? 5.704 -7.843 5.135 1.00 93.25 277 VAL A C 1
ATOM 2177 O O . VAL A 1 277 ? 4.561 -7.945 5.573 1.00 93.25 277 VAL A O 1
ATOM 2180 N N . ALA A 1 278 ? 6.004 -6.982 4.160 1.00 93.81 278 ALA A N 1
ATOM 2181 C CA . ALA A 1 278 ? 5.005 -6.109 3.541 1.00 93.81 278 ALA A CA 1
ATOM 2182 C C . ALA A 1 278 ? 3.881 -6.914 2.854 1.00 93.81 278 ALA A C 1
ATOM 2184 O O . ALA A 1 278 ? 2.704 -6.559 2.965 1.00 93.81 278 ALA A O 1
ATOM 2185 N N . LEU A 1 279 ? 4.210 -8.039 2.206 1.00 96.56 279 LEU A N 1
ATOM 2186 C CA . LEU A 1 279 ? 3.222 -8.950 1.613 1.00 96.56 279 LEU A CA 1
ATOM 2187 C C . LEU A 1 279 ? 2.270 -9.520 2.667 1.00 96.56 279 LEU A C 1
ATOM 2189 O O . LEU A 1 279 ? 1.053 -9.506 2.475 1.00 96.56 279 LEU A O 1
ATOM 2193 N N . GLN A 1 280 ? 2.801 -9.970 3.802 1.00 95.94 280 GLN A N 1
ATOM 2194 C CA . GLN A 1 280 ? 1.972 -10.444 4.910 1.00 95.94 280 GLN A CA 1
ATOM 2195 C C . GLN A 1 280 ? 1.155 -9.298 5.525 1.00 95.94 280 GLN A C 1
ATOM 2197 O O . GLN A 1 280 ? -0.054 -9.428 5.714 1.00 95.94 280 GLN A O 1
ATOM 2202 N N . ARG A 1 281 ? 1.791 -8.146 5.762 1.00 94.56 281 ARG A N 1
ATOM 2203 C CA . ARG A 1 281 ? 1.203 -6.966 6.403 1.00 94.56 281 ARG A CA 1
ATOM 2204 C C . ARG A 1 281 ? -0.006 -6.430 5.662 1.00 94.56 281 ARG A C 1
ATOM 2206 O O . ARG A 1 281 ? -0.971 -6.054 6.319 1.00 94.56 281 ARG A O 1
ATOM 2213 N N . TRP A 1 282 ? 0.017 -6.393 4.334 1.00 95.31 282 TRP A N 1
ATOM 2214 C CA . TRP A 1 282 ? -1.065 -5.781 3.555 1.00 95.31 282 TRP A CA 1
ATOM 2215 C C . TRP A 1 282 ? -2.019 -6.784 2.922 1.00 95.31 282 TRP A C 1
ATOM 2217 O O . TRP A 1 282 ? -3.164 -6.429 2.646 1.00 95.31 282 TRP A O 1
ATOM 2227 N N . TYR A 1 283 ? -1.588 -8.031 2.726 1.00 96.38 283 TYR A N 1
ATOM 2228 C CA . TYR A 1 283 ? -2.373 -9.045 2.024 1.00 96.38 283 TYR A CA 1
ATOM 2229 C C . TYR A 1 283 ? -2.644 -10.307 2.837 1.00 96.38 283 TYR A C 1
ATOM 2231 O O . TYR A 1 283 ? -3.107 -11.285 2.254 1.00 96.38 283 TYR A O 1
ATOM 2239 N N . ALA A 1 284 ? -2.469 -10.301 4.166 1.00 95.56 284 ALA A N 1
ATOM 2240 C CA . ALA A 1 284 ? -2.848 -11.425 5.031 1.00 95.56 284 ALA A CA 1
ATOM 2241 C C . ALA A 1 284 ? -4.226 -12.046 4.696 1.00 95.56 284 ALA A C 1
ATOM 2243 O O . ALA A 1 284 ? -4.295 -13.268 4.610 1.00 95.56 284 ALA A O 1
ATOM 2244 N N . PRO A 1 285 ? -5.310 -11.292 4.406 1.00 94.88 285 PRO A N 1
ATOM 2245 C CA . PRO A 1 285 ? -6.595 -11.895 4.035 1.00 94.88 285 PRO A CA 1
ATOM 2246 C C . PRO A 1 285 ? -6.592 -12.725 2.741 1.00 94.88 285 PRO A C 1
ATOM 2248 O O . PRO A 1 285 ? -7.466 -13.570 2.570 1.00 94.88 285 PRO A O 1
ATOM 2251 N N . ARG A 1 286 ? -5.656 -12.489 1.811 1.00 94.31 286 ARG A N 1
ATOM 2252 C CA . ARG A 1 286 ? -5.576 -13.180 0.507 1.00 94.31 286 ARG A CA 1
ATOM 2253 C C . ARG A 1 286 ? -4.372 -14.105 0.365 1.00 94.31 286 ARG A C 1
ATOM 2255 O O . ARG A 1 286 ? -4.443 -15.066 -0.400 1.00 94.31 286 ARG A O 1
ATOM 2262 N N . LEU A 1 287 ? -3.268 -13.794 1.037 1.00 96.25 287 LEU A N 1
ATOM 2263 C CA . LEU A 1 287 ? -1.988 -14.470 0.877 1.00 96.25 287 LEU A CA 1
ATOM 2264 C C . LEU A 1 287 ? -2.090 -15.921 1.356 1.00 96.25 287 LEU A C 1
ATOM 2266 O O . LEU A 1 287 ? -2.380 -16.179 2.518 1.00 96.25 287 LEU A O 1
ATOM 2270 N N . MET A 1 288 ? -1.874 -16.874 0.452 1.00 95.00 288 MET A N 1
ATOM 2271 C CA . MET A 1 288 ? -2.033 -18.311 0.691 1.00 95.00 288 MET A CA 1
ATOM 2272 C C . MET A 1 288 ? -3.398 -18.694 1.289 1.00 95.00 288 MET A C 1
ATOM 2274 O O . MET A 1 288 ? -3.505 -19.688 2.010 1.00 95.00 288 MET A O 1
ATOM 2278 N N . ASN A 1 289 ? -4.454 -17.925 0.997 1.00 93.62 289 ASN A N 1
ATOM 2279 C CA . ASN A 1 289 ? -5.776 -18.130 1.583 1.00 93.62 289 ASN A CA 1
ATOM 2280 C C . ASN A 1 289 ? -6.804 -18.628 0.560 1.00 93.62 289 ASN A C 1
ATOM 2282 O O . ASN A 1 289 ? -7.551 -17.842 -0.018 1.00 93.62 289 ASN A O 1
ATOM 2286 N N . SER A 1 290 ? -6.897 -19.945 0.376 1.00 89.94 290 SER A N 1
ATOM 2287 C CA . SER A 1 290 ? -7.889 -20.561 -0.518 1.00 89.94 290 SER A CA 1
ATOM 2288 C C . SER A 1 290 ? -9.347 -20.385 -0.072 1.00 89.94 290 SER A C 1
ATOM 2290 O O . SER A 1 290 ? -10.253 -20.682 -0.843 1.00 89.94 290 SER A O 1
ATOM 2292 N N . GLU A 1 291 ? -9.592 -19.912 1.154 1.00 87.12 291 GLU A N 1
ATOM 2293 C CA . GLU A 1 291 ? -10.937 -19.621 1.672 1.00 87.12 291 GLU A CA 1
ATOM 2294 C C . GLU A 1 291 ? -11.446 -18.233 1.262 1.00 87.12 291 GLU A C 1
ATOM 2296 O O . GLU A 1 291 ? -12.583 -17.869 1.566 1.00 87.12 291 GLU A O 1
ATOM 2301 N N . TYR A 1 292 ? -10.621 -17.449 0.567 1.00 90.25 292 TYR A N 1
ATOM 2302 C CA . TYR A 1 292 ? -10.986 -16.119 0.115 1.00 90.25 292 TYR A CA 1
ATOM 2303 C C . TYR A 1 292 ? -12.203 -16.139 -0.827 1.00 90.25 292 TYR A C 1
ATOM 2305 O O . TYR A 1 292 ? -12.204 -16.798 -1.863 1.00 90.25 292 TYR A O 1
ATOM 2313 N N . THR A 1 293 ? -13.255 -15.392 -0.482 1.00 82.31 293 THR A N 1
ATOM 2314 C CA . THR A 1 293 ? -14.590 -15.556 -1.092 1.00 82.31 293 THR A CA 1
ATOM 2315 C C . THR A 1 293 ? -14.894 -14.610 -2.254 1.00 82.31 293 THR A C 1
ATOM 2317 O O . THR A 1 293 ? -15.875 -14.809 -2.969 1.00 82.31 293 THR A O 1
ATOM 2320 N N . TYR A 1 294 ? -14.085 -13.568 -2.462 1.00 84.19 294 TYR A N 1
ATOM 2321 C CA . TYR A 1 294 ? -14.384 -12.502 -3.428 1.00 84.19 294 TYR A CA 1
ATOM 2322 C C . TYR A 1 294 ? -13.661 -12.625 -4.778 1.00 84.19 294 TYR A C 1
ATOM 2324 O O . TYR A 1 294 ? -13.832 -11.748 -5.628 1.00 84.19 294 TYR A O 1
ATOM 2332 N N . GLY A 1 295 ? -12.860 -13.671 -4.985 1.00 87.44 295 GLY A N 1
ATOM 2333 C CA . GLY A 1 295 ? -12.126 -13.905 -6.229 1.00 87.44 295 GLY A CA 1
ATOM 2334 C C . GLY A 1 295 ? -10.874 -14.751 -6.014 1.00 87.44 295 GLY A C 1
ATOM 2335 O O . GLY A 1 295 ? -10.789 -15.495 -5.042 1.00 87.44 295 GLY A O 1
ATOM 2336 N N . ALA A 1 296 ? -9.897 -14.601 -6.907 1.00 92.12 296 ALA A N 1
ATOM 2337 C CA . ALA A 1 296 ? -8.629 -15.312 -6.825 1.00 92.12 296 ALA A CA 1
ATOM 2338 C C . ALA A 1 296 ? -7.848 -14.955 -5.545 1.00 92.12 296 ALA A C 1
ATOM 2340 O O . ALA A 1 296 ? -7.704 -13.774 -5.195 1.00 92.12 296 ALA A O 1
ATOM 2341 N N . TRP A 1 297 ? -7.319 -15.976 -4.868 1.00 95.38 297 TRP A N 1
ATOM 2342 C CA . TRP A 1 297 ? -6.395 -15.792 -3.746 1.00 95.38 297 TRP A CA 1
ATOM 2343 C C . TRP A 1 297 ? -4.965 -15.529 -4.240 1.00 95.38 297 TRP A C 1
ATOM 2345 O O . TRP A 1 297 ? -4.655 -15.716 -5.416 1.00 95.38 297 TRP A O 1
ATOM 2355 N N . LEU A 1 298 ? -4.091 -15.040 -3.359 1.00 97.06 298 LEU A N 1
ATOM 2356 C CA . LEU A 1 298 ? -2.740 -14.600 -3.718 1.00 97.06 298 LEU A CA 1
ATOM 2357 C C . LEU A 1 298 ? -1.700 -15.648 -3.320 1.00 97.06 298 LEU A C 1
ATOM 2359 O O . LEU A 1 298 ? -1.598 -15.985 -2.144 1.00 97.06 298 LEU A O 1
ATOM 2363 N N . ARG A 1 299 ? -0.861 -16.092 -4.254 1.00 97.19 299 ARG A N 1
ATOM 2364 C CA . ARG A 1 299 ? 0.394 -16.785 -3.940 1.00 97.19 299 ARG A CA 1
ATOM 2365 C C . ARG A 1 299 ? 1.544 -15.833 -4.224 1.00 97.19 299 ARG A C 1
ATOM 2367 O O . ARG A 1 299 ? 1.640 -15.318 -5.333 1.00 97.19 299 ARG A O 1
ATOM 2374 N N . ALA A 1 300 ? 2.406 -15.598 -3.241 1.00 97.56 300 ALA A N 1
ATOM 2375 C CA . ALA A 1 300 ? 3.531 -14.686 -3.405 1.00 97.56 300 ALA A CA 1
ATOM 2376 C C . ALA A 1 300 ? 4.877 -15.355 -3.121 1.00 97.56 300 ALA A C 1
ATOM 2378 O O . ALA A 1 300 ? 4.967 -16.283 -2.311 1.00 97.56 300 ALA A O 1
ATOM 2379 N N . SER A 1 301 ? 5.923 -14.867 -3.781 1.00 97.50 301 SER A N 1
ATOM 2380 C CA . SER A 1 301 ? 7.302 -15.301 -3.552 1.00 97.50 301 SER A CA 1
ATOM 2381 C C . SER A 1 301 ? 8.282 -14.138 -3.644 1.00 97.50 301 SER A C 1
ATOM 2383 O O . SER A 1 301 ? 8.094 -13.250 -4.476 1.00 97.50 301 SER A O 1
ATOM 2385 N N . VAL A 1 302 ? 9.368 -14.206 -2.881 1.00 97.12 302 VAL A N 1
ATOM 2386 C CA . VAL A 1 302 ? 10.489 -13.261 -2.957 1.00 97.12 302 VAL A CA 1
ATOM 2387 C C . VAL A 1 302 ? 11.762 -14.032 -3.310 1.00 97.12 302 VAL A C 1
ATOM 2389 O O . VAL A 1 302 ? 12.072 -15.031 -2.667 1.00 97.12 302 VAL A O 1
ATOM 2392 N N . ASN A 1 303 ? 12.466 -13.633 -4.372 1.00 95.31 303 ASN A N 1
ATOM 2393 C CA . ASN A 1 303 ? 13.652 -14.320 -4.912 1.00 95.31 303 ASN A CA 1
ATOM 2394 C C . ASN A 1 303 ? 13.449 -15.840 -5.088 1.00 95.31 303 ASN A C 1
ATOM 2396 O O . ASN A 1 303 ? 14.295 -16.654 -4.722 1.00 95.31 303 ASN A O 1
ATOM 2400 N N . GLY A 1 304 ? 12.285 -16.236 -5.612 1.00 92.50 304 GLY A N 1
ATOM 2401 C CA . GLY A 1 304 ? 11.904 -17.640 -5.812 1.00 92.50 304 GLY A CA 1
ATOM 2402 C C . GLY A 1 304 ? 11.482 -18.406 -4.549 1.00 92.50 304 GLY A C 1
ATOM 2403 O O . GLY A 1 304 ? 10.977 -19.524 -4.663 1.00 92.50 304 GLY A O 1
ATOM 2404 N N . LYS A 1 305 ? 11.613 -17.826 -3.351 1.00 94.75 305 LYS A N 1
ATOM 2405 C CA . LYS A 1 305 ? 11.127 -18.415 -2.098 1.00 94.75 305 LYS A CA 1
ATOM 2406 C C . LYS A 1 305 ? 9.657 -18.048 -1.888 1.00 94.75 305 LYS A C 1
ATOM 2408 O O . LYS A 1 305 ? 9.315 -16.879 -1.729 1.00 94.75 305 LYS A O 1
ATOM 2413 N N . GLY A 1 306 ? 8.774 -19.045 -1.917 1.00 93.25 306 GLY A N 1
ATOM 2414 C CA . GLY A 1 306 ? 7.345 -18.855 -1.651 1.00 93.25 306 GLY A CA 1
ATOM 2415 C C . GLY A 1 306 ? 7.061 -18.553 -0.178 1.00 93.25 306 GLY A C 1
ATOM 2416 O O . GLY A 1 306 ? 7.661 -19.175 0.700 1.00 93.25 306 GLY A O 1
ATOM 2417 N N . ILE A 1 307 ? 6.116 -17.644 0.082 1.00 92.75 307 ILE A N 1
ATOM 2418 C CA . ILE A 1 307 ? 5.673 -17.290 1.438 1.00 92.75 307 ILE A CA 1
ATOM 2419 C C . ILE A 1 307 ? 4.544 -18.239 1.851 1.00 92.75 307 ILE A C 1
ATOM 2421 O O . ILE A 1 307 ? 3.382 -18.018 1.514 1.00 92.75 307 ILE A O 1
ATOM 2425 N N . GLY A 1 308 ? 4.896 -19.328 2.537 1.00 84.75 308 GLY A N 1
ATOM 2426 C CA . GLY A 1 308 ? 3.942 -20.304 3.075 1.00 84.75 308 GLY A CA 1
ATOM 2427 C C . GLY A 1 308 ? 3.251 -19.830 4.360 1.00 84.75 308 GLY A C 1
ATOM 2428 O O . GLY A 1 308 ? 3.724 -18.910 5.023 1.00 84.75 308 GLY A O 1
ATOM 2429 N N . LYS A 1 309 ? 2.136 -20.475 4.742 1.00 81.44 309 LYS A N 1
ATOM 2430 C CA . LYS A 1 309 ? 1.403 -20.166 5.992 1.00 81.44 309 LYS A CA 1
ATOM 2431 C C . LYS A 1 309 ? 2.255 -20.370 7.252 1.00 81.44 309 LYS A C 1
ATOM 2433 O O . LYS A 1 309 ? 2.051 -19.701 8.255 1.00 81.44 309 LYS A O 1
ATOM 2438 N N . ASP A 1 310 ? 3.205 -21.293 7.196 1.00 81.38 310 ASP A N 1
ATOM 2439 C CA . ASP A 1 310 ? 4.190 -21.595 8.236 1.00 81.38 310 ASP A CA 1
ATOM 2440 C C . ASP A 1 310 ? 5.220 -20.474 8.442 1.00 81.38 310 ASP A C 1
ATOM 2442 O O . ASP A 1 310 ? 5.799 -20.359 9.518 1.00 81.38 310 ASP A O 1
ATOM 2446 N N . GLN A 1 311 ? 5.417 -19.626 7.431 1.00 84.62 311 GLN A N 1
ATOM 2447 C CA . GLN A 1 311 ? 6.349 -18.496 7.465 1.00 84.62 311 GLN A CA 1
ATOM 2448 C C . GLN A 1 311 ? 5.683 -17.194 7.926 1.00 84.62 311 GLN A C 1
ATOM 2450 O O . GLN A 1 311 ? 6.343 -16.153 7.990 1.00 84.62 311 GLN A O 1
ATOM 2455 N N . PHE A 1 312 ? 4.377 -17.223 8.216 1.00 90.44 312 PHE A N 1
ATOM 2456 C CA . PHE A 1 312 ? 3.666 -16.032 8.652 1.00 90.44 312 PHE A CA 1
ATOM 2457 C C . PHE A 1 312 ? 4.151 -15.598 10.028 1.00 90.44 312 PHE A C 1
ATOM 2459 O O . PHE A 1 312 ? 4.223 -16.397 10.964 1.00 90.44 312 PHE A O 1
ATOM 2466 N N . LEU A 1 313 ? 4.401 -14.299 10.169 1.00 91.94 313 LEU A N 1
ATOM 2467 C CA . LEU A 1 313 ? 4.553 -13.708 11.483 1.00 91.94 313 LEU A CA 1
ATOM 2468 C C . LEU A 1 313 ? 3.232 -13.860 12.267 1.00 91.94 313 LEU A C 1
ATOM 2470 O O . LEU A 1 313 ? 2.148 -13.750 11.673 1.00 91.94 313 LEU A O 1
ATOM 2474 N N . PRO A 1 314 ? 3.291 -14.107 13.591 1.00 91.69 314 PRO A N 1
ATOM 2475 C CA . PRO A 1 314 ? 2.117 -14.452 14.397 1.00 91.69 314 PRO A CA 1
ATOM 2476 C C . PRO A 1 314 ? 0.943 -13.477 14.260 1.00 91.69 314 PRO A C 1
ATOM 2478 O O . PRO A 1 314 ? -0.209 -13.905 14.179 1.00 91.69 314 PRO A O 1
ATOM 2481 N N . VAL A 1 315 ? 1.221 -12.173 14.158 1.00 93.38 315 VAL A N 1
ATOM 2482 C CA . VAL A 1 315 ? 0.183 -11.149 13.976 1.00 93.38 315 VAL A CA 1
ATOM 2483 C C . VAL A 1 315 ? -0.580 -11.332 12.673 1.00 93.38 315 VAL A C 1
ATOM 2485 O O . VAL A 1 315 ? -1.807 -11.284 12.670 1.00 93.38 315 VAL A O 1
ATOM 2488 N N . PHE A 1 316 ? 0.115 -11.552 11.560 1.00 95.06 316 PHE A N 1
ATOM 2489 C CA . PHE A 1 316 ? -0.533 -11.663 10.252 1.00 95.06 316 PHE A CA 1
ATOM 2490 C C . PHE A 1 316 ? -1.269 -12.996 10.099 1.00 95.06 316 PHE A C 1
ATOM 2492 O O . PHE A 1 316 ? -2.325 -13.043 9.467 1.00 95.06 316 PHE A O 1
ATOM 2499 N N . SER A 1 317 ? -0.776 -14.049 10.759 1.00 93.00 317 SER A N 1
ATOM 2500 C CA . SER A 1 317 ? -1.508 -15.310 10.929 1.00 93.00 317 SER A CA 1
ATOM 2501 C C . SER A 1 317 ? -2.822 -15.096 11.692 1.00 93.00 317 SER A C 1
ATOM 2503 O O . SER A 1 317 ? -3.887 -15.519 11.233 1.00 93.00 317 SER A O 1
ATOM 2505 N N . LEU A 1 318 ? -2.788 -14.344 12.800 1.00 92.81 318 LEU A N 1
ATOM 2506 C CA . LEU A 1 318 ? -3.987 -13.979 13.557 1.00 92.81 318 LEU A CA 1
ATOM 2507 C C . LEU A 1 318 ? -4.959 -13.135 12.720 1.00 92.81 318 LEU A C 1
ATOM 2509 O O . LEU A 1 318 ? -6.150 -13.430 12.698 1.00 92.81 318 LEU A O 1
ATOM 2513 N N . VAL A 1 319 ? -4.475 -12.128 11.987 1.00 94.88 319 VAL A N 1
ATOM 2514 C CA . VAL A 1 319 ? -5.319 -11.288 11.117 1.00 94.88 319 VAL A CA 1
ATOM 2515 C C . VAL A 1 319 ? -6.010 -12.118 10.029 1.00 94.88 319 VAL A C 1
ATOM 2517 O O . VAL A 1 319 ? -7.212 -11.951 9.813 1.00 94.88 319 VAL A O 1
ATOM 2520 N N . GLN A 1 320 ? -5.294 -13.042 9.375 1.00 93.69 320 GLN A N 1
ATOM 2521 C CA . GLN A 1 320 ? -5.894 -13.957 8.397 1.00 93.69 320 GLN A CA 1
ATOM 2522 C C . GLN A 1 320 ? -6.956 -14.855 9.046 1.00 93.69 320 GLN A C 1
ATOM 2524 O O . GLN A 1 320 ? -8.037 -15.032 8.484 1.00 93.69 320 GLN A O 1
ATOM 2529 N N . ARG A 1 321 ? -6.691 -15.384 10.245 1.00 91.19 321 ARG A N 1
ATOM 2530 C CA . ARG A 1 321 ? -7.667 -16.196 10.980 1.00 91.19 321 ARG A CA 1
ATOM 2531 C C . ARG A 1 321 ? -8.927 -15.401 11.317 1.00 91.19 321 ARG A C 1
ATOM 2533 O O . ARG A 1 321 ? -10.020 -15.861 11.010 1.00 91.19 321 ARG A O 1
ATOM 2540 N N . LEU A 1 322 ? -8.788 -14.196 11.876 1.00 92.56 322 LEU A N 1
ATOM 2541 C CA . LEU A 1 322 ? -9.924 -13.316 12.175 1.00 92.56 322 LEU A CA 1
ATOM 2542 C C . LEU A 1 322 ? -10.750 -13.006 10.914 1.00 92.56 322 LEU A C 1
ATOM 2544 O O . LEU A 1 322 ? -11.977 -12.958 10.977 1.00 92.56 322 LEU A O 1
ATOM 2548 N N . TYR A 1 323 ? -10.093 -12.830 9.763 1.00 93.50 323 TYR A N 1
ATOM 2549 C CA . TYR A 1 323 ? -10.778 -12.657 8.482 1.00 93.50 323 TYR A CA 1
ATOM 2550 C C . TYR A 1 323 ? -11.611 -13.889 8.096 1.00 93.50 323 TYR A C 1
ATOM 2552 O O . TYR A 1 323 ? -12.771 -13.742 7.709 1.00 93.50 323 TYR A O 1
ATOM 2560 N N . ASN A 1 324 ? -11.048 -15.094 8.209 1.00 91.44 324 ASN A N 1
ATOM 2561 C CA . ASN A 1 324 ? -11.745 -16.332 7.849 1.00 91.44 324 ASN A CA 1
ATOM 2562 C C . ASN A 1 324 ? -12.928 -16.622 8.787 1.00 91.44 324 ASN A C 1
ATOM 2564 O O . ASN A 1 324 ? -13.981 -17.058 8.315 1.00 91.44 324 ASN A O 1
ATOM 2568 N N . GLU A 1 325 ? -12.814 -16.289 10.079 1.00 88.50 325 GLU A N 1
ATOM 2569 C CA . GLU A 1 325 ? -13.904 -16.488 11.048 1.00 88.50 325 GLU A CA 1
ATOM 2570 C C . GLU A 1 325 ? -15.170 -15.673 10.731 1.00 88.50 325 GLU A C 1
ATOM 2572 O O . GLU A 1 325 ? -16.294 -16.075 11.041 1.00 88.50 325 GLU A O 1
ATOM 2577 N N . ILE A 1 326 ? -15.029 -14.532 10.052 1.00 87.19 326 ILE A N 1
ATOM 2578 C CA . ILE A 1 326 ? -16.184 -13.744 9.594 1.00 87.19 326 ILE A CA 1
ATOM 2579 C C . ILE A 1 326 ? -17.034 -14.531 8.587 1.00 87.19 326 ILE A C 1
ATOM 2581 O O . ILE A 1 326 ? -18.256 -14.355 8.542 1.00 87.19 326 ILE A O 1
ATOM 2585 N N . TRP A 1 327 ? -16.410 -15.397 7.786 1.00 80.25 327 TRP A N 1
ATOM 2586 C CA . TRP A 1 327 ? -17.087 -16.175 6.750 1.00 80.25 327 TRP A CA 1
ATOM 2587 C C . TRP A 1 327 ? -17.520 -17.561 7.225 1.00 80.25 327 TRP A C 1
ATOM 2589 O O . TRP A 1 327 ? -18.547 -18.041 6.746 1.00 80.25 327 TRP A O 1
ATOM 2599 N N . SER A 1 328 ? -16.812 -18.181 8.176 1.00 74.69 328 SER A N 1
ATOM 2600 C CA . SER A 1 328 ? -17.284 -19.403 8.851 1.00 74.69 328 SER A CA 1
ATOM 2601 C C . SER A 1 328 ? -18.614 -19.135 9.568 1.00 74.69 328 SER A C 1
ATOM 2603 O O . SER A 1 328 ? -19.604 -19.812 9.300 1.00 74.69 328 SER A O 1
ATOM 2605 N N . THR A 1 329 ? -18.682 -18.047 10.343 1.00 65.25 329 THR A N 1
ATOM 2606 C CA . THR A 1 329 ? -19.882 -17.619 11.088 1.00 65.25 329 THR A CA 1
ATOM 2607 C C . THR A 1 329 ? -21.073 -17.318 10.166 1.00 65.25 329 THR A C 1
ATOM 2609 O O . THR A 1 329 ? -22.226 -17.447 10.562 1.00 65.25 329 THR A O 1
ATOM 2612 N N . GLN A 1 330 ? -20.827 -16.914 8.914 1.00 60.28 330 GLN A N 1
ATOM 2613 C CA . GLN A 1 330 ? -21.899 -16.705 7.929 1.00 60.28 330 GLN A CA 1
ATOM 2614 C C . GLN A 1 330 ? -22.408 -17.997 7.294 1.00 60.28 330 GLN A C 1
ATOM 2616 O O . GLN A 1 330 ? -23.554 -18.037 6.848 1.00 60.28 330 GLN A O 1
ATOM 2621 N N . LYS A 1 331 ? -21.566 -19.031 7.218 1.00 54.00 331 LYS A N 1
ATOM 2622 C CA . LYS A 1 331 ? -21.932 -20.332 6.653 1.00 54.00 331 LYS A CA 1
ATOM 2623 C C . LYS A 1 331 ? -22.707 -21.201 7.640 1.00 54.00 331 LYS A C 1
ATOM 2625 O O . LYS A 1 331 ? -23.434 -22.065 7.188 1.00 54.00 331 LYS A O 1
ATOM 2630 N N . GLU A 1 332 ? -22.647 -20.954 8.947 1.00 44.53 332 GLU A N 1
ATOM 2631 C CA . GLU A 1 332 ? -23.418 -21.729 9.939 1.00 44.53 332 GLU A CA 1
ATOM 2632 C C . GLU A 1 332 ? -24.954 -21.590 9.819 1.00 44.53 332 GLU A C 1
ATOM 2634 O O . GLU A 1 332 ? -25.679 -22.398 10.394 1.00 44.53 332 GLU A O 1
ATOM 2639 N N . ASP A 1 333 ? -25.470 -20.663 8.999 1.00 42.19 333 ASP A N 1
ATOM 2640 C CA . ASP A 1 333 ? -26.885 -20.646 8.581 1.00 42.19 333 ASP A CA 1
ATOM 2641 C C . ASP A 1 333 ? -27.207 -21.656 7.442 1.00 42.19 333 ASP A C 1
ATOM 2643 O O . ASP A 1 333 ? -28.375 -21.822 7.081 1.00 42.19 333 ASP A O 1
ATOM 2647 N N . GLN A 1 334 ? -26.210 -22.355 6.874 1.00 33.72 334 GLN A N 1
ATOM 2648 C CA . GLN A 1 334 ? -26.351 -23.455 5.906 1.00 33.72 334 GLN A CA 1
ATOM 2649 C C . GLN A 1 334 ? -25.259 -24.527 6.105 1.00 33.72 334 GLN A C 1
ATOM 2651 O O . GLN A 1 334 ? -24.139 -24.350 5.652 1.00 33.72 334 GLN A O 1
ATOM 2656 N N . GLU A 1 335 ? -25.635 -25.620 6.779 1.00 31.81 335 GLU A N 1
ATOM 2657 C CA . GLU A 1 335 ? -24.991 -26.946 6.915 1.00 31.81 335 GLU A CA 1
ATOM 2658 C C . GLU A 1 335 ? -23.467 -27.123 6.666 1.00 31.81 335 GLU A C 1
ATOM 2660 O O . GLU A 1 335 ? -22.915 -26.828 5.611 1.00 31.81 335 GLU A O 1
ATOM 2665 N N . GLU A 1 336 ? -22.852 -27.800 7.647 1.00 31.83 336 GLU A N 1
ATOM 2666 C CA . GLU A 1 336 ? -21.493 -28.370 7.709 1.00 31.83 336 GLU A CA 1
ATOM 2667 C C . GLU A 1 336 ? -20.318 -27.387 7.883 1.00 31.83 336 GLU A C 1
ATOM 2669 O O . GLU A 1 336 ? -19.637 -26.959 6.951 1.00 31.83 336 GLU A O 1
ATOM 2674 N N . ALA A 1 337 ? -20.001 -27.125 9.158 1.00 29.84 337 ALA A N 1
ATOM 2675 C CA . ALA A 1 337 ? -18.720 -26.585 9.593 1.00 29.84 337 ALA A CA 1
ATOM 2676 C C . ALA A 1 337 ? -17.576 -27.550 9.219 1.00 29.84 337 ALA A C 1
ATOM 2678 O O . ALA A 1 337 ? -17.405 -28.617 9.814 1.00 29.84 337 ALA A O 1
ATOM 2679 N N . VAL A 1 338 ? -16.772 -27.164 8.228 1.00 31.47 338 VAL A N 1
ATOM 2680 C CA . VAL A 1 338 ? -15.513 -27.839 7.897 1.00 31.47 338 VAL A CA 1
ATOM 2681 C C . VAL A 1 338 ? -14.497 -27.536 8.998 1.00 31.47 338 VAL A C 1
ATOM 2683 O O . VAL A 1 338 ? -14.215 -26.378 9.298 1.00 31.47 338 VAL A O 1
ATOM 2686 N N . GLN A 1 339 ? -13.952 -28.588 9.608 1.00 30.80 339 GLN A N 1
ATOM 2687 C CA . GLN A 1 339 ? -12.918 -28.491 10.636 1.00 30.80 339 GLN A CA 1
ATOM 2688 C C . GLN A 1 339 ? -11.673 -27.769 10.099 1.00 30.80 339 GLN A C 1
ATOM 2690 O O . GLN A 1 339 ? -11.008 -28.259 9.186 1.00 30.80 339 GLN A O 1
ATOM 2695 N N . LEU A 1 340 ? -11.334 -26.631 10.710 1.00 36.41 340 LEU A N 1
ATOM 2696 C CA . LEU A 1 340 ? -10.063 -25.934 10.519 1.00 36.41 340 LEU A CA 1
ATOM 2697 C C . LEU A 1 340 ? -8.918 -26.850 10.981 1.00 36.41 340 LEU A C 1
ATOM 2699 O O . LEU A 1 340 ? -8.775 -27.119 12.174 1.00 36.41 340 LEU A O 1
ATOM 2703 N N . LYS A 1 341 ? -8.090 -27.327 10.045 1.00 33.44 341 LYS A N 1
ATOM 2704 C CA . LYS A 1 341 ? -6.797 -27.945 10.358 1.00 33.44 341 LYS A CA 1
ATOM 2705 C C . LYS A 1 341 ? -5.640 -27.068 9.883 1.00 33.44 341 LYS A C 1
ATOM 2707 O O . LYS A 1 341 ? -5.534 -26.745 8.707 1.00 33.44 341 LYS A O 1
ATOM 2712 N N . GLU A 1 342 ? -4.771 -26.810 10.857 1.00 35.00 342 GLU A N 1
ATOM 2713 C CA . GLU A 1 342 ? -3.329 -26.554 10.777 1.00 35.00 342 GLU A CA 1
ATOM 2714 C C . GLU A 1 342 ? -2.835 -25.182 10.275 1.00 35.00 342 GLU A C 1
ATOM 2716 O O . GLU A 1 342 ? -2.778 -24.859 9.092 1.00 35.00 342 GLU A O 1
ATOM 2721 N N . GLY A 1 343 ? -2.371 -24.414 11.264 1.00 35.16 343 GLY A N 1
ATOM 2722 C CA . GLY A 1 343 ? -1.474 -23.262 11.211 1.00 35.16 343 GLY A CA 1
ATOM 2723 C C . GLY A 1 343 ? -1.008 -22.977 12.648 1.00 35.16 343 GLY A C 1
ATOM 2724 O O . GLY A 1 343 ? -1.700 -23.356 13.592 1.00 35.16 343 GLY A O 1
ATOM 2725 N N . SER A 1 344 ? 0.154 -22.349 12.834 1.00 40.44 344 SER A N 1
ATOM 2726 C CA . SER A 1 344 ? 0.922 -22.179 14.093 1.00 40.44 344 SER A CA 1
ATOM 2727 C C . SER A 1 344 ? 0.234 -21.440 15.265 1.00 40.44 344 SER A C 1
ATOM 2729 O O . SER A 1 344 ? 0.880 -21.113 16.252 1.00 40.44 344 SER A O 1
ATOM 2731 N N . LEU A 1 345 ? -1.086 -21.252 15.213 1.00 45.22 345 LEU A N 1
ATOM 2732 C CA . LEU A 1 345 ? -1.960 -20.795 16.301 1.00 45.22 345 LEU A CA 1
ATOM 2733 C C . LEU A 1 345 ? -2.988 -21.879 16.682 1.00 45.22 345 LEU A C 1
ATOM 2735 O O . LEU A 1 345 ? -4.140 -21.581 17.002 1.00 45.22 345 LEU A O 1
ATOM 2739 N N . ALA A 1 346 ? -2.577 -23.150 16.671 1.00 44.50 346 ALA A N 1
ATOM 2740 C CA . ALA A 1 346 ? -3.386 -24.304 17.087 1.00 44.50 346 ALA A CA 1
ATOM 2741 C C . ALA A 1 346 ? -3.830 -24.276 18.574 1.00 44.50 346 ALA A C 1
ATOM 2743 O O . ALA A 1 346 ? -4.421 -25.239 19.048 1.00 44.50 346 ALA A O 1
ATOM 2744 N N . GLN A 1 347 ? -3.542 -23.190 19.303 1.00 44.00 347 GLN A N 1
ATOM 2745 C CA . GLN A 1 347 ? -3.793 -23.022 20.737 1.00 44.00 347 GLN A CA 1
ATOM 2746 C C . GLN A 1 347 ? -4.888 -22.000 21.092 1.00 44.00 347 GLN A C 1
ATOM 2748 O O . GLN A 1 347 ? -5.257 -21.935 22.257 1.00 44.00 347 GLN A O 1
ATOM 2753 N N . LEU A 1 348 ? -5.422 -21.216 20.144 1.00 47.72 348 LEU A N 1
ATOM 2754 C CA . LEU A 1 348 ? -6.6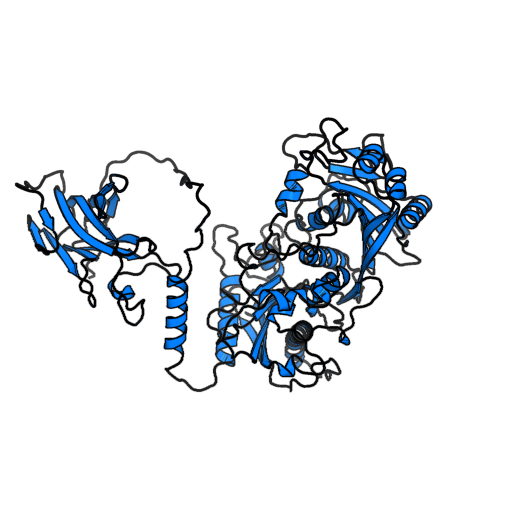17 -20.401 20.430 1.00 47.72 348 LEU A CA 1
ATOM 2755 C C . LEU A 1 348 ? -7.848 -21.309 20.332 1.00 47.72 348 LEU A C 1
ATOM 2757 O O . LEU A 1 348 ? -8.179 -21.773 19.230 1.00 47.72 348 LEU A O 1
ATOM 2761 N N . GLU A 1 349 ? -8.483 -21.594 21.468 1.00 45.62 349 GLU A N 1
ATOM 2762 C CA . GLU A 1 349 ? -9.679 -22.437 21.551 1.00 45.62 349 GLU A CA 1
ATOM 2763 C C . GLU A 1 349 ? -10.868 -21.806 20.795 1.00 45.62 349 GLU A C 1
ATOM 2765 O O . GLU A 1 349 ? -10.959 -20.587 20.610 1.00 45.62 349 GLU A O 1
ATOM 2770 N N . GLN A 1 350 ? -11.813 -22.641 20.344 1.00 40.50 350 GLN A N 1
ATOM 2771 C CA . GLN A 1 350 ? -13.105 -22.164 19.839 1.00 40.50 350 GLN A CA 1
ATOM 2772 C C . GLN A 1 350 ? -13.825 -21.389 20.956 1.00 40.50 350 GLN A C 1
ATOM 2774 O O . GLN A 1 350 ? -14.271 -21.985 21.932 1.00 40.50 350 GLN A O 1
ATOM 2779 N N . GLY A 1 351 ? -13.940 -20.063 20.813 1.00 49.19 351 GLY A N 1
ATOM 2780 C CA . GLY A 1 351 ? -14.632 -19.189 21.772 1.00 49.19 351 GLY A CA 1
ATOM 2781 C C . GLY A 1 351 ? -13.882 -17.914 22.174 1.00 49.19 351 GLY A C 1
ATOM 2782 O O . GLY A 1 351 ? -14.496 -17.026 22.760 1.00 49.19 351 GLY A O 1
ATOM 2783 N N . GLU A 1 352 ? -12.598 -17.779 21.828 1.00 67.38 352 GLU A N 1
ATOM 2784 C CA . GLU A 1 352 ? -11.792 -16.582 22.151 1.00 67.38 352 GLU A CA 1
ATOM 2785 C C . GLU A 1 352 ? -11.917 -15.446 21.115 1.00 67.38 352 GLU A C 1
ATOM 2787 O O . GLU A 1 352 ? -11.541 -14.304 21.384 1.00 67.38 352 GLU A O 1
ATOM 2792 N N . ILE A 1 353 ? -12.489 -15.739 19.941 1.00 81.81 353 ILE A N 1
ATOM 2793 C CA . ILE A 1 353 ? -12.703 -14.773 18.858 1.00 81.81 353 ILE A CA 1
ATOM 2794 C C . ILE A 1 353 ? -14.145 -14.262 18.903 1.00 81.81 353 ILE A C 1
ATOM 2796 O O . ILE A 1 353 ? -15.100 -15.012 18.700 1.00 81.81 353 ILE A O 1
ATOM 2800 N N . GLY A 1 354 ? -14.311 -12.958 19.115 1.00 84.06 354 GLY A N 1
ATOM 2801 C CA . GLY A 1 354 ? -15.598 -12.290 18.967 1.00 84.06 354 GLY A CA 1
ATOM 2802 C C . GLY A 1 354 ? -15.839 -11.908 17.511 1.00 84.06 354 GLY A C 1
ATOM 2803 O O . GLY A 1 354 ? -15.088 -11.102 16.973 1.00 84.06 354 GLY A O 1
ATOM 2804 N N . CYS A 1 355 ? -16.897 -12.432 16.886 1.00 87.62 355 CYS A N 1
ATOM 2805 C CA . CYS A 1 355 ? -17.340 -12.055 15.539 1.00 87.62 355 CYS A CA 1
ATOM 2806 C C . CYS A 1 355 ? -18.739 -11.425 15.600 1.00 87.62 355 CYS A C 1
ATOM 2808 O O . CYS A 1 355 ? -19.694 -12.058 16.049 1.00 87.62 355 CYS A O 1
ATOM 2810 N N . LEU A 1 356 ? -18.877 -10.160 15.185 1.00 88.06 356 LEU A N 1
ATOM 2811 C CA . LEU A 1 356 ? -20.121 -9.400 15.330 1.00 88.06 356 LEU A CA 1
ATOM 2812 C C . LEU A 1 356 ? -20.484 -8.600 14.065 1.00 88.06 356 LEU A C 1
ATOM 2814 O O . LEU A 1 356 ? -19.617 -7.993 13.431 1.00 88.06 356 LEU A O 1
ATOM 2818 N N . PRO A 1 357 ? -21.778 -8.535 13.689 1.00 90.56 357 PRO A N 1
ATOM 2819 C CA . PRO A 1 357 ? -22.227 -7.740 12.553 1.00 90.56 357 PRO A CA 1
ATOM 2820 C C . PRO A 1 357 ? -22.336 -6.250 12.906 1.00 90.56 357 PRO A C 1
ATOM 2822 O O . PRO A 1 357 ? -23.003 -5.857 13.870 1.00 90.56 357 PRO A O 1
ATOM 2825 N N . ILE A 1 358 ? -21.795 -5.393 12.045 1.00 91.19 358 ILE A N 1
ATOM 2826 C CA . ILE A 1 358 ? -21.899 -3.936 12.136 1.00 91.19 358 ILE A CA 1
ATOM 2827 C C . ILE A 1 358 ? -23.119 -3.461 11.356 1.00 91.19 358 ILE A C 1
ATOM 2829 O O . ILE A 1 358 ? -23.157 -3.507 10.126 1.00 91.19 358 ILE A O 1
ATOM 2833 N N . LYS A 1 359 ? -24.136 -2.988 12.084 1.00 89.88 359 LYS A N 1
ATOM 2834 C CA . LYS A 1 359 ? -25.427 -2.588 11.510 1.00 89.88 359 LYS A CA 1
ATOM 2835 C C . LYS A 1 359 ? -25.588 -1.069 11.444 1.00 89.88 359 LYS A C 1
ATOM 2837 O O . LYS A 1 359 ? -25.464 -0.390 12.461 1.00 89.88 359 LYS A O 1
ATOM 2842 N N . ILE A 1 360 ? -25.944 -0.538 10.277 1.00 88.25 360 ILE A N 1
ATOM 2843 C CA . ILE A 1 360 ? -26.292 0.867 10.050 1.00 88.25 360 ILE A CA 1
ATOM 2844 C C . ILE A 1 360 ? -27.725 0.948 9.521 1.00 88.25 360 ILE A C 1
ATOM 2846 O O . ILE A 1 360 ? -28.106 0.272 8.566 1.00 88.25 360 ILE A O 1
ATOM 2850 N N . ARG A 1 361 ? -28.545 1.775 10.175 1.00 84.25 361 ARG A N 1
ATOM 2851 C CA . ARG A 1 361 ? -29.961 1.942 9.832 1.00 84.25 361 ARG A CA 1
ATOM 2852 C C . ARG A 1 361 ? -30.128 2.847 8.615 1.00 84.25 361 ARG A C 1
ATOM 2854 O O . ARG A 1 361 ? -29.448 3.862 8.515 1.00 84.25 361 ARG A O 1
ATOM 2861 N N . SER A 1 362 ? -31.094 2.501 7.768 1.00 81.56 362 SER A N 1
ATOM 2862 C CA . SER A 1 362 ? -31.612 3.340 6.676 1.00 81.56 362 SER A CA 1
ATOM 2863 C C . SER A 1 362 ? -30.621 3.719 5.565 1.00 81.56 362 SER A C 1
ATOM 2865 O O . SER A 1 362 ? -30.927 4.606 4.774 1.00 81.56 362 SER A O 1
ATOM 2867 N N . GLU A 1 363 ? -29.477 3.039 5.450 1.00 83.75 363 GLU A N 1
ATOM 2868 C CA . GLU A 1 363 ? -28.498 3.290 4.373 1.00 83.75 363 GLU A CA 1
ATOM 2869 C C . GLU A 1 363 ? -28.551 2.245 3.249 1.00 83.75 363 GLU A C 1
ATOM 2871 O O . GLU A 1 363 ? -28.207 2.562 2.113 1.00 83.75 363 GLU A O 1
ATOM 2876 N N . PHE A 1 364 ? -29.010 1.025 3.545 1.00 85.25 364 PHE A N 1
ATOM 2877 C CA . PHE A 1 364 ? -29.018 -0.102 2.610 1.00 85.25 364 PHE A CA 1
ATOM 2878 C C . PHE A 1 364 ? -30.424 -0.460 2.144 1.00 85.25 364 PHE A C 1
ATOM 2880 O O . PHE A 1 364 ? -31.398 -0.313 2.886 1.00 85.25 364 PHE A O 1
ATOM 2887 N N . VAL A 1 365 ? -30.492 -0.997 0.930 1.00 80.06 365 VAL A N 1
ATOM 2888 C CA . VAL A 1 365 ? -31.733 -1.468 0.296 1.00 80.06 365 VAL A CA 1
ATOM 2889 C C . VAL A 1 365 ? -32.147 -2.817 0.874 1.00 80.06 365 VAL A C 1
ATOM 2891 O O . VAL A 1 365 ? -33.335 -3.108 1.008 1.00 80.06 365 VAL A O 1
ATOM 2894 N N . LYS A 1 366 ? -31.161 -3.649 1.232 1.00 75.88 366 LYS A N 1
ATOM 2895 C CA . LYS A 1 366 ? -31.364 -4.963 1.842 1.00 75.88 366 LYS A CA 1
ATOM 2896 C C . LYS A 1 366 ? -30.615 -5.046 3.169 1.00 75.88 366 LYS A C 1
ATOM 2898 O O . LYS A 1 366 ? -29.401 -4.876 3.238 1.00 75.88 366 LYS A O 1
ATOM 2903 N N . GLY A 1 367 ? -31.355 -5.353 4.231 1.00 83.38 367 GLY A N 1
ATOM 2904 C CA . GLY A 1 367 ? -30.796 -5.496 5.572 1.00 83.38 367 GLY A CA 1
ATOM 2905 C C . GLY A 1 367 ? -30.216 -4.193 6.128 1.00 83.38 367 GLY A C 1
ATOM 2906 O O . GLY A 1 367 ? -30.550 -3.093 5.697 1.00 83.38 367 GLY A O 1
ATOM 2907 N N . GLN A 1 368 ? -29.374 -4.325 7.150 1.00 86.88 368 GLN A N 1
ATOM 2908 C CA . GLN A 1 368 ? -28.715 -3.190 7.809 1.00 86.88 368 GLN A CA 1
ATOM 2909 C C . GLN A 1 368 ? -27.205 -3.404 7.946 1.00 86.88 368 GLN A C 1
ATOM 2911 O O . GLN A 1 368 ? -26.526 -2.570 8.526 1.00 86.88 368 GLN A O 1
ATOM 2916 N N . THR A 1 369 ? -26.663 -4.523 7.468 1.00 90.12 369 THR A N 1
ATOM 2917 C CA . THR A 1 369 ? -25.281 -4.924 7.751 1.00 90.12 369 THR A CA 1
ATOM 2918 C C . THR A 1 369 ? -24.309 -4.233 6.799 1.00 90.12 369 THR A C 1
ATOM 2920 O O . THR A 1 369 ? -24.277 -4.539 5.608 1.00 90.12 369 THR A O 1
ATOM 2923 N N . ALA A 1 370 ? -23.504 -3.320 7.341 1.00 89.62 370 ALA A N 1
ATOM 2924 C CA . ALA A 1 370 ? -22.410 -2.659 6.634 1.00 89.62 370 ALA A CA 1
ATOM 2925 C C . ALA A 1 370 ? -21.162 -3.549 6.530 1.00 89.62 370 ALA A C 1
ATOM 2927 O O . ALA A 1 370 ? -20.341 -3.372 5.639 1.00 89.62 370 ALA A O 1
ATOM 2928 N N . GLY A 1 371 ? -21.013 -4.514 7.432 1.00 92.25 371 GLY A N 1
ATOM 2929 C CA . GLY A 1 371 ? -19.884 -5.433 7.472 1.00 92.25 371 GLY A CA 1
ATOM 2930 C C . GLY A 1 371 ? -19.858 -6.200 8.783 1.00 92.25 371 GLY A C 1
ATOM 2931 O O . GLY A 1 371 ? -20.829 -6.163 9.544 1.00 92.25 371 GLY A O 1
ATOM 2932 N N . TRP A 1 372 ? -18.738 -6.848 9.058 1.00 93.69 372 TRP A N 1
ATOM 2933 C CA . TRP A 1 372 ? -18.508 -7.616 10.277 1.00 93.69 372 TRP A CA 1
ATOM 2934 C C . TRP A 1 372 ? -17.177 -7.224 10.891 1.00 93.69 372 TRP A C 1
ATOM 2936 O O . TRP A 1 372 ? -16.251 -6.843 10.177 1.00 93.69 372 TRP A O 1
ATOM 2946 N N . VAL A 1 373 ? -17.097 -7.306 12.213 1.00 94.38 373 VAL A N 1
ATOM 2947 C CA . VAL A 1 373 ? -15.850 -7.170 12.955 1.00 94.38 373 VAL A CA 1
ATOM 2948 C C . VAL A 1 373 ? -15.529 -8.497 13.625 1.00 94.38 373 VAL A C 1
ATOM 2950 O O . VAL A 1 373 ? -16.393 -9.062 14.293 1.00 94.38 373 VAL A O 1
ATOM 2953 N N . ALA A 1 374 ? -14.301 -8.974 13.452 1.00 93.31 374 ALA A N 1
ATOM 2954 C CA . ALA A 1 374 ? -13.738 -10.066 14.233 1.00 93.31 374 ALA A CA 1
ATOM 2955 C C . ALA A 1 374 ? -12.576 -9.541 15.070 1.00 93.31 374 ALA A C 1
ATOM 2957 O O . ALA A 1 374 ? -11.763 -8.767 14.571 1.00 93.31 374 ALA A O 1
ATOM 2958 N N . PHE A 1 375 ? -12.499 -9.924 16.339 1.00 93.56 375 PHE A N 1
ATOM 2959 C CA . PHE A 1 375 ? -11.443 -9.480 17.245 1.00 93.56 375 PHE A CA 1
ATOM 2960 C C . PHE A 1 375 ? -11.117 -10.552 18.279 1.00 93.56 375 PHE A C 1
ATOM 2962 O O . PHE A 1 375 ? -11.959 -11.384 18.612 1.00 93.56 375 PHE A O 1
ATOM 2969 N N . SER A 1 376 ? -9.896 -10.505 18.801 1.00 91.50 376 SER A N 1
ATOM 2970 C CA . SER A 1 376 ? -9.428 -11.389 19.866 1.00 91.50 376 SER A CA 1
ATOM 2971 C C . SER A 1 376 ? -8.524 -10.618 20.817 1.00 91.50 376 SER A C 1
ATOM 2973 O O . SER A 1 376 ? -7.741 -9.764 20.391 1.00 91.50 376 SER A O 1
ATOM 2975 N N . LYS A 1 377 ? -8.617 -10.946 22.107 1.00 91.06 377 LYS A N 1
ATOM 2976 C CA . LYS A 1 377 ? -7.601 -10.589 23.098 1.00 91.06 377 LYS A CA 1
ATOM 2977 C C . LYS A 1 377 ? -6.604 -11.746 23.155 1.00 91.06 377 LYS A C 1
ATOM 2979 O O . LYS A 1 377 ? -7.029 -12.880 23.333 1.00 91.06 377 LYS A O 1
ATOM 2984 N N . VAL A 1 378 ? -5.320 -11.471 22.960 1.00 90.31 378 VAL A N 1
ATOM 2985 C CA . VAL A 1 378 ? -4.260 -12.487 22.891 1.00 90.31 378 VAL A CA 1
ATOM 2986 C C . VAL A 1 378 ? -3.095 -12.144 23.810 1.00 90.31 378 VAL A C 1
ATOM 2988 O O . VAL A 1 378 ? -2.811 -10.971 24.056 1.00 90.31 378 VAL A O 1
ATOM 2991 N N . THR A 1 379 ? -2.413 -13.161 24.325 1.00 90.12 379 THR A N 1
ATOM 2992 C CA . THR A 1 379 ? -1.229 -13.000 25.179 1.00 90.12 379 THR A CA 1
ATOM 2993 C C . THR A 1 379 ? 0.067 -13.042 24.368 1.00 90.12 379 THR A C 1
ATOM 2995 O O . THR A 1 379 ? 0.111 -13.538 23.241 1.00 90.12 379 THR A O 1
ATOM 2998 N N . ALA A 1 380 ? 1.160 -12.559 24.959 1.00 88.44 380 ALA A N 1
ATOM 2999 C CA . ALA A 1 380 ? 2.502 -12.666 24.387 1.00 88.44 380 ALA A CA 1
ATOM 3000 C C . ALA A 1 380 ? 2.926 -14.127 24.119 1.00 88.44 380 ALA A C 1
ATOM 3002 O O . ALA A 1 380 ? 3.663 -14.397 23.171 1.00 88.44 380 ALA A O 1
ATOM 3003 N N . GLU A 1 381 ? 2.436 -15.079 24.920 1.00 87.69 381 GLU A N 1
ATOM 3004 C CA . GLU A 1 381 ? 2.676 -16.513 24.722 1.00 87.69 381 GLU A CA 1
ATOM 3005 C C . GLU A 1 381 ? 1.958 -17.038 23.474 1.00 87.69 381 GLU A C 1
ATOM 3007 O O . GLU A 1 381 ? 2.586 -17.678 22.634 1.00 87.69 381 GLU A O 1
ATOM 3012 N N . GLN A 1 382 ? 0.678 -16.688 23.296 1.00 87.31 382 GLN A N 1
ATOM 3013 C CA . GLN A 1 382 ? -0.093 -17.047 22.099 1.00 87.31 382 GLN A CA 1
ATOM 3014 C C . GLN A 1 382 ? 0.507 -16.433 20.827 1.00 87.31 382 GLN A C 1
ATOM 3016 O O . GLN A 1 382 ? 0.442 -17.029 19.757 1.00 87.31 382 GLN A O 1
ATOM 3021 N N . LEU A 1 383 ? 1.136 -15.261 20.940 1.00 88.50 383 LEU A N 1
ATOM 3022 C CA . LEU A 1 383 ? 1.881 -14.620 19.855 1.00 88.50 383 LEU A CA 1
ATOM 3023 C C . LEU A 1 383 ? 3.321 -15.133 19.703 1.00 88.50 383 LEU A C 1
ATOM 3025 O O . LEU A 1 383 ? 4.084 -14.562 18.926 1.00 88.50 383 LEU A O 1
ATOM 3029 N N . LEU A 1 384 ? 3.699 -16.205 20.409 1.00 88.56 384 LEU A N 1
ATOM 3030 C CA . LEU A 1 384 ? 5.005 -16.861 20.307 1.00 88.56 384 LEU A CA 1
ATOM 3031 C C . LEU A 1 384 ? 6.191 -15.903 20.553 1.00 88.56 384 LEU A C 1
ATOM 3033 O O . LEU A 1 384 ? 7.267 -16.052 19.969 1.00 88.56 384 LEU A O 1
ATOM 3037 N N . MET A 1 385 ? 6.007 -14.917 21.436 1.00 88.62 385 MET A N 1
ATOM 3038 C CA . MET A 1 385 ? 7.047 -13.937 21.780 1.00 88.62 385 MET A CA 1
ATOM 3039 C C . MET A 1 385 ? 8.110 -14.506 22.731 1.00 88.62 385 MET A C 1
ATOM 3041 O O . MET A 1 385 ? 9.184 -13.931 22.882 1.00 88.62 385 MET A O 1
ATOM 3045 N N . GLY A 1 386 ? 7.824 -15.633 23.388 1.00 85.69 386 GLY A N 1
ATOM 3046 C CA . GLY A 1 386 ? 8.771 -16.334 24.255 1.00 85.69 386 GLY A CA 1
ATOM 3047 C C . GLY A 1 386 ? 9.653 -17.352 23.513 1.00 85.69 386 GLY A C 1
ATOM 3048 O O . GLY A 1 386 ? 9.432 -17.647 22.332 1.00 85.69 386 GLY A O 1
ATOM 3049 N N . PRO A 1 387 ? 10.643 -17.944 24.204 1.00 82.12 387 PRO A N 1
ATOM 3050 C CA . PRO A 1 387 ? 11.440 -19.040 23.661 1.00 82.12 387 PRO A CA 1
ATOM 3051 C C . PRO A 1 387 ? 10.572 -20.249 23.262 1.00 82.12 387 PRO A C 1
ATOM 3053 O O . PRO A 1 387 ? 9.604 -20.553 23.959 1.00 82.12 387 PRO A O 1
ATOM 3056 N N . PRO A 1 388 ? 10.923 -20.988 22.189 1.00 87.25 388 PRO A N 1
ATOM 3057 C CA . PRO A 1 388 ? 12.127 -20.840 21.364 1.00 87.25 388 PRO A CA 1
ATOM 3058 C C . PRO A 1 388 ? 11.989 -19.830 20.211 1.00 87.25 388 PRO A C 1
ATOM 3060 O O . PRO A 1 388 ? 12.985 -19.530 19.559 1.00 87.25 388 PRO A O 1
ATOM 3063 N N . HIS A 1 389 ? 10.783 -19.325 19.942 1.00 84.88 389 HIS A N 1
ATOM 3064 C CA . HIS A 1 389 ? 10.494 -18.538 18.741 1.00 84.88 389 HIS A CA 1
ATOM 3065 C C . HIS A 1 389 ? 10.957 -17.083 18.845 1.00 84.88 389 HIS A C 1
ATOM 3067 O O . HIS A 1 389 ? 11.535 -16.569 17.893 1.00 84.88 389 HIS A O 1
ATOM 3073 N N . ASN A 1 390 ? 10.763 -16.452 20.008 1.00 87.06 390 ASN A N 1
ATOM 3074 C CA . ASN A 1 390 ? 11.192 -15.080 20.292 1.00 87.06 390 ASN A CA 1
ATOM 3075 C C . ASN A 1 390 ? 10.699 -14.057 19.249 1.00 87.06 390 ASN A C 1
ATOM 3077 O O . ASN A 1 390 ? 11.448 -13.160 18.856 1.00 87.06 390 ASN A O 1
ATOM 3081 N N . TYR A 1 391 ? 9.460 -14.197 18.757 1.00 87.94 391 TYR A N 1
ATOM 3082 C CA . TYR A 1 391 ? 8.926 -13.227 17.802 1.00 87.94 391 TYR A CA 1
ATOM 3083 C C . TYR A 1 391 ? 8.792 -11.834 18.443 1.00 87.94 391 TYR A C 1
ATOM 3085 O O . TYR A 1 391 ? 8.407 -11.732 19.611 1.00 87.94 391 TYR A O 1
ATOM 3093 N N . PRO A 1 392 ? 9.054 -10.749 17.690 1.00 88.31 392 PRO A N 1
ATOM 3094 C CA . PRO A 1 392 ? 8.838 -9.391 18.181 1.00 88.31 392 PRO A CA 1
ATOM 3095 C C . PRO A 1 392 ? 7.372 -9.118 18.521 1.00 88.31 392 PRO A C 1
ATOM 3097 O O . PRO A 1 392 ? 6.475 -9.826 18.060 1.00 88.31 392 PRO A O 1
ATOM 3100 N N . SER A 1 393 ? 7.111 -8.060 19.286 1.00 89.25 393 SER A N 1
ATOM 3101 C CA . SER A 1 393 ? 5.742 -7.658 19.614 1.00 89.25 393 SER A CA 1
ATOM 3102 C C . SER A 1 393 ? 4.929 -7.287 18.362 1.00 89.25 393 SER A C 1
ATOM 3104 O O . SER A 1 393 ? 5.500 -6.979 17.304 1.00 89.25 393 SER A O 1
ATOM 3106 N N . PRO A 1 394 ? 3.587 -7.228 18.465 1.00 91.06 394 PRO A N 1
ATOM 3107 C CA . PRO A 1 394 ? 2.759 -6.723 17.378 1.00 91.06 394 PRO A CA 1
ATOM 3108 C C . PRO A 1 394 ? 3.129 -5.322 16.895 1.00 91.06 394 PRO A C 1
ATOM 3110 O O . PRO A 1 394 ? 2.984 -5.034 15.707 1.00 91.06 394 PRO A O 1
ATOM 3113 N N . TRP A 1 395 ? 3.649 -4.473 17.785 1.00 88.69 395 TRP A N 1
ATOM 3114 C CA . TRP A 1 395 ? 4.076 -3.120 17.443 1.00 88.69 395 TRP A CA 1
ATOM 3115 C C . TRP A 1 395 ? 5.233 -3.136 16.446 1.00 88.69 395 TRP A C 1
ATOM 3117 O O . TRP A 1 395 ? 5.158 -2.490 15.401 1.00 88.69 395 TRP A O 1
ATOM 3127 N N . ILE A 1 396 ? 6.251 -3.960 16.702 1.00 86.19 396 ILE A N 1
ATOM 3128 C CA . ILE A 1 396 ? 7.408 -4.098 15.810 1.00 86.19 396 ILE A CA 1
ATOM 3129 C C . ILE A 1 396 ? 7.001 -4.763 14.488 1.00 86.19 396 ILE A C 1
ATOM 3131 O O . ILE A 1 396 ? 7.410 -4.306 13.422 1.00 86.19 396 ILE A O 1
ATOM 3135 N N . GLN A 1 397 ? 6.164 -5.807 14.519 1.00 89.56 397 GLN A N 1
ATOM 3136 C CA . GLN A 1 397 ? 5.733 -6.503 13.295 1.00 89.56 397 GLN A CA 1
ATOM 3137 C C . GLN A 1 397 ? 4.931 -5.580 12.351 1.00 89.56 397 GLN A C 1
ATOM 3139 O O . GLN A 1 397 ? 5.149 -5.577 11.133 1.00 89.56 397 GLN A O 1
ATOM 3144 N N . ILE A 1 398 ? 4.019 -4.768 12.900 1.00 89.06 398 ILE A N 1
ATOM 3145 C CA . ILE A 1 398 ? 3.130 -3.896 12.118 1.00 89.06 398 ILE A CA 1
ATOM 3146 C C . ILE A 1 398 ? 3.801 -2.566 11.767 1.00 89.06 398 ILE A C 1
ATOM 3148 O O . ILE A 1 398 ? 3.809 -2.182 10.601 1.00 89.06 398 ILE A O 1
ATOM 3152 N N . PHE A 1 399 ? 4.346 -1.864 12.760 1.00 84.00 399 PHE A N 1
ATOM 3153 C CA . PHE A 1 399 ? 4.801 -0.477 12.621 1.00 84.00 399 PHE A CA 1
ATOM 3154 C C . PHE A 1 399 ? 6.319 -0.343 12.531 1.00 84.00 399 PHE A C 1
ATOM 3156 O O . PHE A 1 399 ? 6.818 0.759 12.328 1.00 84.00 399 PHE A O 1
ATOM 3163 N N . GLY A 1 400 ? 7.063 -1.439 12.709 1.00 78.69 400 GLY A N 1
ATOM 3164 C CA . GLY A 1 400 ? 8.521 -1.398 12.715 1.00 78.69 400 GLY A CA 1
ATOM 3165 C C . GLY A 1 400 ? 9.099 -0.660 13.921 1.00 78.69 400 GLY A C 1
ATOM 3166 O O . GLY A 1 400 ? 10.255 -0.275 13.872 1.00 78.69 400 GLY A O 1
ATOM 3167 N N . LYS A 1 401 ? 8.325 -0.424 14.988 1.00 76.75 401 LYS A N 1
ATOM 3168 C CA . LYS A 1 401 ? 8.812 0.197 16.227 1.00 76.75 401 LYS A CA 1
ATOM 3169 C C . LYS A 1 401 ? 7.942 -0.170 17.418 1.00 76.75 401 LYS A C 1
ATOM 3171 O O . LYS A 1 401 ? 6.757 -0.455 17.260 1.00 76.75 401 LYS A O 1
ATOM 3176 N N . GLU A 1 402 ? 8.532 -0.135 18.607 1.00 79.06 402 GLU A N 1
ATOM 3177 C CA . GLU A 1 402 ? 7.764 -0.197 19.848 1.00 79.06 402 GLU A CA 1
ATOM 3178 C C . GLU A 1 402 ? 7.055 1.128 20.118 1.00 79.06 402 GLU A C 1
ATOM 3180 O O . GLU A 1 402 ? 7.532 2.195 19.734 1.00 79.06 402 GLU A O 1
ATOM 3185 N N . THR A 1 403 ? 5.921 1.066 20.812 1.00 68.88 403 THR A N 1
ATOM 3186 C CA . THR A 1 403 ? 5.171 2.277 21.189 1.00 68.88 403 THR A CA 1
ATOM 3187 C C . THR A 1 403 ? 5.658 2.902 22.492 1.00 68.88 403 THR A C 1
ATOM 3189 O O . THR A 1 403 ? 5.337 4.054 22.768 1.00 68.88 403 THR A O 1
ATOM 3192 N N . GLY A 1 404 ? 6.411 2.150 23.305 1.00 66.44 404 GLY A N 1
ATOM 3193 C CA . GLY A 1 404 ? 6.866 2.599 24.624 1.00 66.44 404 GLY A CA 1
ATOM 3194 C C . GLY A 1 404 ? 5.742 2.840 25.633 1.00 66.44 404 GLY A C 1
ATOM 3195 O O . GLY A 1 404 ? 5.960 3.515 26.634 1.00 66.44 404 GLY A O 1
ATOM 3196 N N . LEU A 1 405 ? 4.539 2.326 25.364 1.00 68.81 405 LEU A N 1
ATOM 3197 C CA . LEU A 1 405 ? 3.371 2.502 26.219 1.00 68.81 405 LEU A CA 1
ATOM 3198 C C . LEU A 1 405 ? 3.329 1.427 27.312 1.00 68.81 405 LEU A C 1
ATOM 3200 O O . LEU A 1 405 ? 3.445 0.240 27.022 1.00 68.81 405 LEU A O 1
ATOM 3204 N N . ASP A 1 406 ? 3.047 1.831 28.554 1.00 71.75 406 ASP A N 1
ATOM 3205 C CA . ASP A 1 406 ? 2.846 0.901 29.683 1.00 71.75 406 ASP A CA 1
ATOM 3206 C C . ASP A 1 406 ? 1.606 0.002 29.510 1.00 71.75 406 ASP A C 1
ATOM 3208 O O . ASP A 1 406 ? 1.497 -1.074 30.103 1.00 71.75 406 ASP A O 1
ATOM 3212 N N . GLN A 1 407 ? 0.645 0.462 28.705 1.00 83.06 407 GLN A N 1
ATOM 3213 C CA . GLN A 1 407 ? -0.576 -0.258 28.362 1.00 83.06 407 GLN A CA 1
ATOM 3214 C C . GLN A 1 407 ? -0.777 -0.264 26.851 1.00 83.06 407 GLN A C 1
ATOM 3216 O O . GLN A 1 407 ? -0.728 0.786 26.206 1.00 83.06 407 GLN A O 1
ATOM 3221 N N . ASN A 1 408 ? -1.099 -1.433 26.309 1.00 86.69 408 ASN A N 1
ATOM 3222 C CA . ASN A 1 408 ? -1.287 -1.639 24.882 1.00 86.69 408 ASN A CA 1
ATOM 3223 C C . ASN A 1 408 ? -2.698 -1.186 24.457 1.00 86.69 408 ASN A C 1
ATOM 3225 O O . ASN A 1 408 ? -3.692 -1.735 24.947 1.00 86.69 408 ASN A O 1
ATOM 3229 N N . PRO A 1 409 ? -2.842 -0.190 23.562 1.00 90.69 409 PRO A N 1
ATOM 3230 C CA . PRO A 1 409 ? -4.123 0.064 22.914 1.00 90.69 409 PRO A CA 1
ATOM 3231 C C . PRO A 1 409 ? -4.493 -1.075 21.953 1.00 90.69 409 PRO A C 1
ATOM 3233 O O . PRO A 1 409 ? -3.634 -1.816 21.475 1.00 90.69 409 PRO A O 1
ATOM 3236 N N . ALA A 1 410 ? -5.789 -1.204 21.663 1.00 92.31 410 ALA A N 1
ATOM 3237 C CA . ALA A 1 410 ? -6.266 -2.137 20.648 1.00 92.31 410 ALA A CA 1
ATOM 3238 C C . ALA A 1 410 ? -5.769 -1.727 19.257 1.00 92.31 410 ALA A C 1
ATOM 3240 O O . ALA A 1 410 ? -5.722 -0.538 18.951 1.00 92.31 410 ALA A O 1
ATOM 3241 N N . ILE A 1 411 ? -5.456 -2.710 18.416 1.00 94.44 411 ILE A N 1
ATOM 3242 C CA . ILE A 1 411 ? -5.045 -2.510 17.026 1.00 94.44 411 ILE A CA 1
ATOM 3243 C C . ILE A 1 411 ? -6.172 -3.004 16.125 1.00 94.44 411 ILE A C 1
ATOM 3245 O O . ILE A 1 411 ? -6.512 -4.189 16.131 1.00 94.44 411 ILE A O 1
ATOM 3249 N N . ILE A 1 412 ? -6.755 -2.097 15.348 1.00 95.44 412 ILE A N 1
ATOM 3250 C CA . ILE A 1 412 ? -7.860 -2.395 14.441 1.00 95.44 412 ILE A CA 1
ATOM 3251 C C . ILE A 1 412 ? -7.404 -2.177 13.004 1.00 95.44 412 ILE A C 1
ATOM 3253 O O . ILE A 1 412 ? -6.971 -1.091 12.628 1.00 95.44 412 ILE A O 1
ATOM 3257 N N . THR A 1 413 ? -7.528 -3.222 12.193 1.00 95.62 413 THR A N 1
ATOM 3258 C CA . THR A 1 413 ? -7.343 -3.158 10.745 1.00 95.62 413 THR A CA 1
ATOM 3259 C C . THR A 1 413 ? -8.677 -3.316 10.026 1.00 95.62 413 THR A C 1
ATOM 3261 O O . THR A 1 413 ? -9.685 -3.727 10.608 1.00 95.62 413 THR A O 1
ATOM 3264 N N . PHE A 1 414 ? -8.730 -2.944 8.755 1.00 94.69 414 PHE A N 1
ATOM 3265 C CA . PHE A 1 414 ? -9.966 -2.967 7.991 1.00 94.69 414 PHE A CA 1
ATOM 3266 C C . PHE A 1 414 ? -9.715 -3.195 6.506 1.00 94.69 414 PHE A C 1
ATOM 3268 O O . PHE A 1 414 ? -8.699 -2.786 5.942 1.00 94.69 414 PHE A O 1
ATOM 3275 N N . THR A 1 415 ? -10.661 -3.885 5.873 1.00 93.31 415 THR A N 1
ATOM 3276 C CA . THR A 1 415 ? -10.588 -4.247 4.460 1.00 93.31 415 THR A CA 1
ATOM 3277 C C . THR A 1 415 ? -11.965 -4.319 3.809 1.00 93.31 415 THR A C 1
ATOM 3279 O O . THR A 1 415 ? -13.017 -4.347 4.455 1.00 93.31 415 THR A O 1
ATOM 3282 N N . ARG A 1 416 ? -11.943 -4.343 2.481 1.00 91.06 416 ARG A N 1
ATOM 3283 C CA . ARG A 1 416 ? -13.098 -4.465 1.590 1.00 91.06 416 ARG A CA 1
ATOM 3284 C C . ARG A 1 416 ? -12.848 -5.575 0.562 1.00 91.06 416 ARG A C 1
ATOM 3286 O O . ARG A 1 416 ? -11.875 -6.318 0.661 1.00 91.06 416 ARG A O 1
ATOM 3293 N N . LYS A 1 417 ? -13.731 -5.704 -0.431 1.00 89.00 417 LYS A N 1
ATOM 3294 C CA . LYS A 1 417 ? -13.684 -6.730 -1.488 1.00 89.00 417 LYS A CA 1
ATOM 3295 C C . LYS A 1 417 ? -12.317 -6.974 -2.156 1.00 89.00 417 LYS A C 1
ATOM 3297 O O . LYS A 1 417 ? -12.104 -8.104 -2.562 1.00 89.00 417 LYS A O 1
ATOM 3302 N N . PRO A 1 418 ? -11.382 -6.021 -2.306 1.00 87.56 418 PRO A N 1
ATOM 3303 C CA . PRO A 1 418 ? -10.037 -6.331 -2.808 1.00 87.56 418 PRO A CA 1
ATOM 3304 C C . PRO A 1 418 ? -9.131 -7.099 -1.840 1.00 87.56 418 PRO A C 1
ATOM 3306 O O . PRO A 1 418 ? -8.080 -7.560 -2.253 1.00 87.56 418 PRO A O 1
ATOM 3309 N N . GLY A 1 419 ? -9.492 -7.263 -0.564 1.00 89.44 419 GLY A N 1
ATOM 3310 C CA . GLY A 1 419 ? -8.713 -8.041 0.411 1.00 89.44 419 GLY A CA 1
ATOM 3311 C C . GLY A 1 419 ? -7.347 -7.457 0.790 1.00 89.44 419 GLY A C 1
ATOM 3312 O O . GLY A 1 419 ? -6.624 -8.092 1.552 1.00 89.44 419 GLY A O 1
ATOM 3313 N N . MET A 1 420 ? -7.008 -6.266 0.290 1.00 92.75 420 MET A N 1
ATOM 3314 C CA . MET A 1 420 ? -5.907 -5.448 0.794 1.00 92.75 420 MET A CA 1
ATOM 3315 C C . MET A 1 420 ? -6.332 -4.804 2.120 1.00 92.75 420 MET A C 1
ATOM 3317 O O . MET A 1 420 ? -7.429 -4.241 2.219 1.00 92.75 420 MET A O 1
ATOM 3321 N N . LEU A 1 421 ? -5.488 -4.896 3.143 1.00 93.44 421 LEU A N 1
ATOM 3322 C CA . LEU A 1 421 ? -5.658 -4.163 4.395 1.00 93.44 421 LEU A CA 1
ATOM 3323 C C . LEU A 1 421 ? -5.345 -2.679 4.146 1.00 93.44 421 LEU A C 1
ATOM 3325 O O . LEU A 1 421 ? -4.359 -2.334 3.494 1.00 93.44 421 LEU A O 1
ATOM 3329 N N . VAL A 1 422 ? -6.224 -1.794 4.605 1.00 88.12 422 VAL A N 1
ATOM 3330 C CA . VAL A 1 422 ? -6.134 -0.353 4.306 1.00 88.12 422 VAL A CA 1
ATOM 3331 C C . VAL A 1 422 ? -5.177 0.335 5.282 1.00 88.12 422 VAL A C 1
ATOM 3333 O O . VAL A 1 422 ? -4.322 1.114 4.878 1.00 88.12 422 VAL A O 1
ATOM 3336 N N . GLY A 1 423 ? -5.253 -0.026 6.561 1.00 89.06 423 GLY A N 1
ATOM 3337 C CA . GLY A 1 423 ? -4.391 0.511 7.606 1.00 89.06 423 GLY A CA 1
ATOM 3338 C C . GLY A 1 423 ? -4.441 -0.332 8.875 1.00 89.06 423 GLY A C 1
ATOM 3339 O O . GLY A 1 423 ? -5.291 -1.217 9.014 1.00 89.06 423 GLY A O 1
ATOM 3340 N N . TYR A 1 424 ? -3.525 -0.044 9.794 1.00 91.50 424 TYR A N 1
ATOM 3341 C CA . TYR A 1 424 ? -3.543 -0.541 11.167 1.00 91.50 424 TYR A CA 1
ATOM 3342 C C . TYR A 1 424 ? -3.665 0.659 12.097 1.00 91.50 424 TYR A C 1
ATOM 3344 O O . TYR A 1 424 ? -2.721 1.432 12.244 1.00 91.50 424 TYR A O 1
ATOM 3352 N N . GLU A 1 425 ? -4.829 0.830 12.710 1.00 89.94 425 GLU A N 1
ATOM 3353 C CA . GLU A 1 425 ? -5.098 1.956 13.596 1.00 89.94 425 GLU A CA 1
ATOM 3354 C C . GLU A 1 425 ? -5.045 1.515 15.056 1.00 89.94 425 GLU A C 1
ATOM 3356 O O . GLU A 1 425 ? -5.679 0.534 15.446 1.00 89.94 425 GLU A O 1
ATOM 3361 N N . TYR A 1 426 ? -4.290 2.256 15.866 1.00 88.38 426 TYR A N 1
ATOM 3362 C CA . TYR A 1 426 ? -4.195 2.056 17.314 1.00 88.38 426 TYR A CA 1
ATOM 3363 C C . TYR A 1 426 ? -4.673 3.271 18.125 1.00 88.38 426 TYR A C 1
ATOM 3365 O O . TYR A 1 426 ? -4.876 3.181 19.337 1.00 88.38 426 TYR A O 1
ATOM 3373 N N . SER A 1 427 ? -4.932 4.402 17.469 1.00 83.81 427 SER A N 1
ATOM 3374 C CA . SER A 1 427 ? -5.470 5.631 18.058 1.00 83.81 427 SER A CA 1
ATOM 3375 C C . SER A 1 427 ? -6.584 6.205 17.174 1.00 83.81 427 SER A C 1
ATOM 3377 O O . SER A 1 427 ? -6.659 5.915 15.983 1.00 83.81 427 SER A O 1
ATOM 3379 N N . GLY A 1 428 ? -7.475 7.012 17.756 1.00 82.62 428 GLY A N 1
ATOM 3380 C CA . GLY A 1 428 ? -8.514 7.722 17.010 1.00 82.62 428 GLY A CA 1
ATOM 3381 C C . GLY A 1 428 ? -9.818 6.940 16.830 1.00 82.62 428 GLY A C 1
ATOM 3382 O O . GLY A 1 428 ? -10.248 6.171 17.694 1.00 82.62 428 GLY A O 1
ATOM 3383 N N . HIS A 1 429 ? -10.514 7.187 15.717 1.00 83.88 429 HIS A N 1
ATOM 3384 C CA . HIS A 1 429 ? -11.932 6.844 15.566 1.00 83.88 429 HIS A CA 1
ATOM 3385 C C . HIS A 1 429 ? -12.246 5.343 15.637 1.00 83.88 429 HIS A C 1
ATOM 3387 O O . HIS A 1 429 ? -13.344 4.984 16.078 1.00 83.88 429 HIS A O 1
ATOM 3393 N N . TRP A 1 430 ? -11.305 4.478 15.250 1.00 87.56 430 TRP A N 1
ATOM 3394 C CA . TRP A 1 430 ? -11.481 3.025 15.287 1.00 87.56 430 TRP A CA 1
ATOM 3395 C C . TRP A 1 430 ? -11.245 2.399 16.664 1.00 87.56 430 TRP A C 1
ATOM 3397 O O . TRP A 1 430 ? -11.851 1.368 16.961 1.00 87.56 430 TRP A O 1
ATOM 3407 N N . THR A 1 431 ? -10.416 3.010 17.516 1.00 88.31 431 THR A N 1
ATOM 3408 C CA . THR A 1 431 ? -9.963 2.396 18.781 1.00 88.31 431 THR A CA 1
ATOM 3409 C C . THR A 1 431 ? -10.434 3.133 20.033 1.00 88.31 431 THR A C 1
ATOM 3411 O O . THR A 1 431 ? -10.441 2.567 21.128 1.00 88.31 431 THR A O 1
ATOM 3414 N N . ASP A 1 432 ? -10.896 4.377 19.888 1.00 83.62 432 ASP A N 1
ATOM 3415 C CA . ASP A 1 432 ? -11.373 5.215 20.984 1.00 83.62 432 ASP A CA 1
ATOM 3416 C C . ASP A 1 432 ? -12.449 4.535 21.846 1.00 83.62 432 ASP A C 1
ATOM 3418 O O . ASP A 1 432 ? -13.559 4.245 21.395 1.00 83.62 432 ASP A O 1
ATOM 3422 N N . GLY A 1 433 ? -12.154 4.370 23.137 1.00 81.19 433 GLY A N 1
ATOM 3423 C CA . GLY A 1 433 ? -13.077 3.791 24.116 1.00 81.19 433 GLY A CA 1
ATOM 3424 C C . GLY A 1 433 ? -13.010 2.267 24.242 1.00 81.19 433 GLY A C 1
ATOM 3425 O O . GLY A 1 433 ? -13.809 1.702 24.991 1.00 81.19 433 GLY A O 1
ATOM 3426 N N . ILE A 1 434 ? -12.084 1.601 23.548 1.00 87.81 434 ILE A N 1
ATOM 3427 C CA . ILE A 1 434 ? -11.711 0.207 23.825 1.00 87.81 434 ILE A CA 1
ATOM 3428 C C . ILE A 1 434 ? -10.717 0.195 24.994 1.00 87.81 434 ILE A C 1
ATOM 3430 O O . ILE A 1 434 ? -9.784 1.000 25.025 1.00 87.81 434 ILE A O 1
ATOM 3434 N N . SER A 1 435 ? -10.937 -0.690 25.971 1.00 85.00 435 SER A N 1
ATOM 3435 C CA . SER A 1 435 ? -10.053 -0.831 27.132 1.00 85.00 435 SER A CA 1
ATOM 3436 C C . SER A 1 435 ? -8.645 -1.228 26.693 1.00 85.00 435 SER A C 1
ATOM 3438 O O . SER A 1 435 ? -8.479 -2.090 25.829 1.00 85.00 435 SER A O 1
ATOM 3440 N N . ARG A 1 436 ? -7.632 -0.592 27.287 1.00 89.00 436 ARG A N 1
ATOM 3441 C CA . ARG A 1 436 ? -6.228 -0.943 27.049 1.00 89.00 436 ARG A CA 1
ATOM 3442 C C . ARG A 1 436 ? -5.867 -2.211 27.815 1.00 89.00 436 ARG A C 1
ATOM 3444 O O . ARG A 1 436 ? -6.442 -2.486 28.866 1.00 89.00 436 ARG A O 1
ATOM 3451 N N . THR A 1 437 ? -4.908 -2.962 27.298 1.00 86.38 437 THR A N 1
ATOM 3452 C CA . THR A 1 437 ? -4.414 -4.195 27.916 1.00 86.38 437 THR A CA 1
ATOM 3453 C C . THR A 1 437 ? -3.064 -3.988 28.595 1.00 86.38 437 THR A C 1
ATOM 3455 O O . THR A 1 437 ? -2.362 -3.012 28.329 1.00 86.38 437 THR A O 1
ATOM 3458 N N . GLY A 1 438 ? -2.702 -4.891 29.512 1.00 84.50 438 GLY A N 1
ATOM 3459 C CA . GLY A 1 438 ? -1.383 -4.873 30.151 1.00 84.50 438 GLY A CA 1
ATOM 3460 C C . GLY A 1 438 ? -0.254 -5.214 29.171 1.00 84.50 438 GLY A C 1
ATOM 3461 O O . GLY A 1 438 ? -0.506 -5.683 28.064 1.00 84.50 438 GLY A O 1
ATOM 3462 N N . ALA A 1 439 ? 0.999 -5.029 29.594 1.00 79.75 439 ALA A N 1
ATOM 3463 C CA . ALA A 1 439 ? 2.187 -5.159 28.739 1.00 79.75 439 ALA A CA 1
ATOM 3464 C C . ALA A 1 439 ? 2.335 -6.511 27.999 1.00 79.75 439 ALA A C 1
ATOM 3466 O O . ALA A 1 439 ? 2.937 -6.547 26.932 1.00 79.75 439 ALA A O 1
ATOM 3467 N N . GLY A 1 440 ? 1.777 -7.607 28.528 1.00 83.75 440 GLY A N 1
ATOM 3468 C CA . GLY A 1 440 ? 1.826 -8.948 27.918 1.00 83.75 440 GLY A CA 1
ATOM 3469 C C . GLY A 1 440 ? 0.546 -9.386 27.200 1.00 83.75 440 GLY A C 1
ATOM 3470 O O . GLY A 1 440 ? 0.425 -10.552 26.829 1.00 83.75 440 GLY A O 1
ATOM 3471 N N . GLU A 1 441 ? -0.423 -8.488 27.044 1.00 89.56 441 GLU A N 1
ATOM 3472 C CA . GLU A 1 441 ? -1.715 -8.755 26.416 1.00 89.56 441 GLU A CA 1
ATOM 3473 C C . GLU A 1 441 ? -1.981 -7.732 25.308 1.00 89.56 441 GLU A C 1
ATOM 3475 O O . GLU A 1 441 ? -1.662 -6.548 25.446 1.00 89.56 441 GLU A O 1
ATOM 3480 N N . TYR A 1 442 ? -2.624 -8.170 24.230 1.00 91.94 442 TYR A N 1
ATOM 3481 C CA . TYR A 1 442 ? -2.894 -7.364 23.043 1.00 91.94 442 TYR A CA 1
ATOM 3482 C C . TYR A 1 442 ? -4.314 -7.616 22.542 1.00 91.94 442 TYR A C 1
ATOM 3484 O O . TYR A 1 442 ? -4.814 -8.736 22.609 1.00 91.94 442 TYR A O 1
ATOM 3492 N N . ILE A 1 443 ? -4.970 -6.585 22.010 1.00 92.69 443 ILE A N 1
ATOM 3493 C CA . ILE A 1 443 ? -6.256 -6.726 21.316 1.00 92.69 443 ILE A CA 1
ATOM 3494 C C . ILE A 1 443 ? -6.018 -6.452 19.840 1.00 92.69 443 ILE A C 1
ATOM 3496 O O . ILE A 1 443 ? -5.578 -5.359 19.483 1.00 92.69 443 ILE A O 1
ATOM 3500 N N . LEU A 1 444 ? -6.336 -7.427 18.992 1.00 94.62 444 LEU A N 1
ATOM 3501 C CA . LEU A 1 444 ? -6.304 -7.275 17.541 1.00 94.62 444 LEU A CA 1
ATOM 3502 C C . LEU A 1 444 ? -7.699 -7.505 16.971 1.00 94.62 444 LEU A C 1
ATOM 3504 O O . LEU A 1 444 ? -8.393 -8.441 17.370 1.00 94.62 444 LEU A O 1
ATOM 3508 N N . GLY A 1 445 ? -8.102 -6.659 16.027 1.00 94.75 445 GLY A N 1
ATOM 3509 C CA . GLY A 1 445 ? -9.379 -6.788 15.337 1.00 94.75 445 GLY A CA 1
ATOM 3510 C C . GLY A 1 445 ? -9.303 -6.423 13.863 1.00 94.75 445 GLY A C 1
ATOM 3511 O O . GLY A 1 445 ? -8.499 -5.590 13.455 1.00 94.75 445 GLY A O 1
ATOM 3512 N N . ILE A 1 446 ? -10.174 -7.037 13.068 1.00 95.94 446 ILE A N 1
ATOM 3513 C CA . ILE A 1 446 ? -10.375 -6.741 11.653 1.00 95.94 446 ILE A CA 1
ATOM 3514 C C . ILE A 1 446 ? -11.842 -6.421 11.381 1.00 95.94 446 ILE A C 1
ATOM 3516 O O . ILE A 1 446 ? -12.738 -7.177 11.754 1.00 95.94 446 ILE A O 1
ATOM 3520 N N . PHE A 1 447 ? -12.093 -5.310 10.693 1.00 95.56 447 PHE A N 1
ATOM 3521 C CA . PHE A 1 447 ? -13.388 -5.023 10.085 1.00 95.56 447 PHE A CA 1
ATOM 3522 C C . PHE A 1 447 ? -13.383 -5.387 8.597 1.00 95.56 447 PHE A C 1
ATOM 3524 O O . PHE A 1 447 ? -12.522 -4.944 7.837 1.00 95.56 447 PHE A O 1
ATOM 3531 N N . VAL A 1 448 ? -14.381 -6.152 8.157 1.00 94.12 448 VAL A N 1
ATOM 3532 C CA . VAL A 1 448 ? -14.563 -6.535 6.754 1.00 94.12 448 VAL A CA 1
ATOM 3533 C C . VAL A 1 448 ? -15.884 -5.979 6.242 1.00 94.12 448 VAL A C 1
ATOM 3535 O O . VAL A 1 448 ? -16.962 -6.325 6.734 1.00 94.12 448 VAL A O 1
ATOM 3538 N N . ALA A 1 449 ? -15.804 -5.108 5.236 1.00 91.69 449 ALA A N 1
ATOM 3539 C CA . ALA A 1 449 ? -16.981 -4.495 4.636 1.00 91.69 449 ALA A CA 1
ATOM 3540 C C . ALA A 1 449 ? -17.843 -5.523 3.885 1.00 91.69 449 ALA A C 1
ATOM 3542 O O . ALA A 1 449 ? -17.342 -6.371 3.143 1.00 91.69 449 ALA A O 1
ATOM 3543 N N . ASN A 1 450 ? -19.165 -5.383 3.995 1.00 90.69 450 ASN A N 1
ATOM 3544 C CA . ASN A 1 450 ? -20.122 -6.082 3.144 1.00 90.69 450 ASN A CA 1
ATOM 3545 C C . ASN A 1 450 ? -20.201 -5.382 1.779 1.00 90.69 450 ASN A C 1
ATOM 3547 O O . ASN A 1 450 ? -21.168 -4.691 1.457 1.00 90.69 450 ASN A O 1
ATOM 3551 N N . SER A 1 451 ? -19.131 -5.507 0.997 1.00 85.94 451 SER A N 1
ATOM 3552 C CA . SER A 1 451 ? -18.909 -4.743 -0.232 1.00 85.94 451 SER A CA 1
ATOM 3553 C C . SER A 1 451 ? -20.012 -4.900 -1.284 1.00 85.94 451 SER A C 1
ATOM 3555 O O . SER A 1 451 ? -20.266 -3.966 -2.039 1.00 85.94 451 SER A O 1
ATOM 3557 N N . ASN A 1 452 ? -20.708 -6.037 -1.307 1.00 86.56 452 ASN A N 1
ATOM 3558 C CA . ASN A 1 452 ? -21.791 -6.295 -2.257 1.00 86.56 452 ASN A CA 1
ATOM 3559 C C . ASN A 1 452 ? -23.150 -5.716 -1.812 1.00 86.56 452 ASN A C 1
ATOM 3561 O O . ASN A 1 452 ? -24.142 -5.911 -2.515 1.00 86.56 452 ASN A O 1
ATOM 3565 N N . ASN A 1 453 ? -23.239 -5.039 -0.659 1.00 86.31 453 ASN A N 1
ATOM 3566 C CA . ASN A 1 453 ? -24.509 -4.511 -0.162 1.00 86.31 453 ASN A CA 1
AT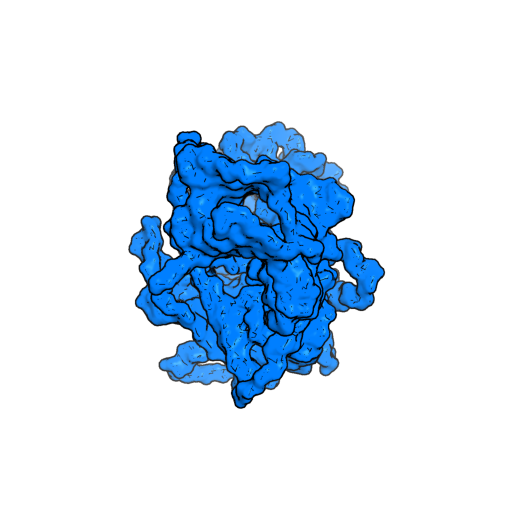OM 3567 C C . ASN A 1 453 ? -24.892 -3.196 -0.878 1.00 86.31 453 ASN A C 1
ATOM 3569 O O . ASN A 1 453 ? -24.142 -2.219 -0.779 1.00 86.31 453 ASN A O 1
ATOM 3573 N N . PRO A 1 454 ? -26.040 -3.134 -1.581 1.00 85.38 454 PRO A N 1
ATOM 3574 C CA . PRO A 1 454 ? -26.479 -1.921 -2.262 1.00 85.38 454 PRO A CA 1
ATOM 3575 C C . PRO A 1 454 ? -26.989 -0.844 -1.294 1.00 85.38 454 PRO A C 1
ATOM 3577 O O . PRO A 1 454 ? -27.804 -1.103 -0.400 1.00 85.38 454 PRO A O 1
ATOM 3580 N N . LEU A 1 455 ? -26.545 0.390 -1.522 1.00 84.94 455 LEU A N 1
ATOM 3581 C CA . LEU A 1 455 ? -27.002 1.594 -0.838 1.00 84.94 455 LEU A CA 1
ATOM 3582 C C . LEU A 1 455 ? -28.354 2.067 -1.389 1.00 84.94 455 LEU A C 1
ATOM 3584 O O . LEU A 1 455 ? -28.700 1.838 -2.547 1.00 84.94 455 LEU A O 1
ATOM 3588 N N . ASN A 1 456 ? -29.109 2.794 -0.564 1.00 82.12 456 ASN A N 1
ATOM 3589 C CA . ASN A 1 456 ? -30.394 3.396 -0.944 1.00 82.12 456 ASN A CA 1
ATOM 3590 C C . ASN A 1 456 ? -30.267 4.480 -2.026 1.00 82.12 456 ASN A C 1
ATOM 3592 O O . ASN A 1 456 ? -31.258 4.852 -2.652 1.00 82.12 456 ASN A O 1
ATOM 3596 N N . GLU A 1 457 ? -29.063 5.011 -2.234 1.00 74.31 457 GLU A N 1
ATOM 3597 C CA . GLU A 1 457 ? -28.805 6.062 -3.211 1.00 74.31 457 GLU A CA 1
ATOM 3598 C C . GLU A 1 457 ? -28.466 5.477 -4.587 1.00 74.31 457 GLU A C 1
ATOM 3600 O O . GLU A 1 457 ? -27.750 4.482 -4.710 1.00 74.31 457 GLU A O 1
ATOM 3605 N N . GLN A 1 458 ? -28.979 6.121 -5.633 1.00 70.75 458 GLN A N 1
ATOM 3606 C CA . GLN A 1 458 ? -28.694 5.753 -7.015 1.00 70.75 458 GLN A CA 1
ATOM 3607 C C . GLN A 1 458 ? -27.464 6.497 -7.533 1.00 70.75 458 GLN A C 1
ATOM 3609 O O . GLN A 1 458 ? -27.271 7.681 -7.254 1.00 70.75 458 GLN A O 1
ATOM 3614 N N . ASN A 1 459 ? -26.662 5.803 -8.332 1.00 64.69 459 ASN A N 1
ATOM 3615 C CA . ASN A 1 459 ? -25.563 6.365 -9.087 1.00 64.69 459 ASN A CA 1
ATOM 3616 C C . ASN A 1 459 ? -26.115 7.269 -10.208 1.00 64.69 459 ASN A C 1
ATOM 3618 O O . ASN A 1 459 ? -26.801 6.772 -11.109 1.00 64.69 459 ASN A O 1
ATOM 3622 N N . PRO A 1 460 ? -25.806 8.583 -10.197 1.00 60.50 460 PRO A N 1
ATOM 3623 C CA . PRO A 1 460 ? -26.305 9.527 -11.197 1.00 60.50 460 PRO A CA 1
ATOM 3624 C C . PRO A 1 460 ? -25.887 9.190 -12.633 1.00 60.50 460 PRO A C 1
ATOM 3626 O O . PRO A 1 460 ? -26.556 9.621 -13.568 1.00 60.50 460 PRO A O 1
ATOM 3629 N N . LYS A 1 461 ? -24.780 8.453 -12.815 1.00 61.00 461 LYS A N 1
ATOM 3630 C CA . LYS A 1 461 ? -24.226 8.112 -14.132 1.00 61.00 461 LYS A CA 1
ATOM 3631 C C . LYS A 1 461 ? -24.804 6.820 -14.711 1.00 61.00 461 LYS A C 1
ATOM 3633 O O . LYS A 1 461 ? -25.055 6.767 -15.907 1.00 61.00 461 LYS A O 1
ATOM 3638 N N . SER A 1 462 ? -25.011 5.790 -13.887 1.00 62.41 462 SER A N 1
ATOM 3639 C CA . SER A 1 462 ? -25.411 4.452 -14.358 1.00 62.41 462 SER A CA 1
ATOM 3640 C C . SER A 1 462 ? -26.883 4.106 -14.117 1.00 62.41 462 SER A C 1
ATOM 3642 O O . SER A 1 462 ? -27.334 3.057 -14.571 1.00 62.41 462 SER A O 1
ATOM 3644 N N . GLN A 1 463 ? -27.632 4.948 -13.389 1.00 62.53 463 GLN A N 1
ATOM 3645 C CA . GLN A 1 463 ? -29.010 4.685 -12.936 1.00 62.53 463 GLN A CA 1
ATOM 3646 C C . GLN A 1 463 ? -29.172 3.404 -12.084 1.00 62.53 463 GLN A C 1
ATOM 3648 O O . GLN A 1 463 ? -30.293 2.994 -11.779 1.00 62.53 463 GLN A O 1
ATOM 3653 N N . LYS A 1 464 ? -28.066 2.779 -11.656 1.00 70.31 464 LYS A N 1
ATOM 3654 C CA . LYS A 1 464 ? -28.031 1.643 -10.722 1.00 70.31 464 LYS A CA 1
ATOM 3655 C C . LYS A 1 464 ? -27.781 2.125 -9.292 1.00 70.31 464 LYS A C 1
ATOM 3657 O O . LYS A 1 464 ? -27.354 3.254 -9.081 1.00 70.31 464 LYS A O 1
ATOM 3662 N N . GLN A 1 465 ? -28.065 1.292 -8.294 1.00 73.94 465 GLN A N 1
ATOM 3663 C CA . GLN A 1 465 ? -27.750 1.597 -6.891 1.00 73.94 465 GLN A CA 1
ATOM 3664 C C . GLN A 1 465 ? -26.234 1.591 -6.668 1.00 73.94 465 GLN A C 1
ATOM 3666 O O . GLN A 1 465 ? -25.566 0.699 -7.185 1.00 73.94 465 GLN A O 1
ATOM 3671 N N . PHE A 1 466 ? -25.709 2.548 -5.894 1.00 76.44 466 PHE A N 1
ATOM 3672 C CA . PHE A 1 466 ? -24.309 2.498 -5.460 1.00 76.44 466 PHE A CA 1
ATOM 3673 C C . PHE A 1 466 ? -24.084 1.267 -4.580 1.00 76.44 466 PHE A C 1
ATOM 3675 O O . PHE A 1 466 ? -24.862 1.020 -3.656 1.00 76.44 466 PHE A O 1
ATOM 3682 N N . LEU A 1 467 ? -23.008 0.521 -4.810 1.00 85.31 467 LEU A N 1
ATOM 3683 C CA . LEU A 1 467 ? -22.571 -0.502 -3.858 1.00 85.31 467 LEU A CA 1
ATOM 3684 C C . LEU A 1 467 ? -21.809 0.147 -2.695 1.00 85.31 467 LEU A C 1
ATOM 3686 O O . LEU A 1 467 ? -21.181 1.196 -2.851 1.00 85.31 467 LEU A O 1
ATOM 3690 N N . LEU A 1 468 ? -21.823 -0.493 -1.520 1.00 84.75 468 LEU A N 1
ATOM 3691 C CA . LEU A 1 468 ? -20.992 -0.053 -0.393 1.00 84.75 468 LEU A CA 1
ATOM 3692 C C . LEU A 1 468 ? -19.504 -0.017 -0.771 1.00 84.75 468 LEU A C 1
ATOM 3694 O O . LEU A 1 468 ? -18.778 0.865 -0.322 1.00 84.75 468 LEU A O 1
ATOM 3698 N N . GLU A 1 469 ? -19.064 -0.954 -1.612 1.00 84.31 469 GLU A N 1
ATOM 3699 C CA . GLU A 1 469 ? -17.715 -0.978 -2.184 1.00 84.31 469 GLU A CA 1
ATOM 3700 C C . GLU A 1 469 ? -17.350 0.343 -2.865 1.00 84.31 469 GLU A C 1
ATOM 3702 O O . GLU A 1 469 ? -16.341 0.946 -2.508 1.00 84.31 469 GLU A O 1
ATOM 3707 N N . GLU A 1 470 ? -18.204 0.831 -3.764 1.00 79.19 470 GLU A N 1
ATOM 3708 C CA . GLU A 1 470 ? -17.956 2.046 -4.542 1.00 79.19 470 GLU A CA 1
ATOM 3709 C C . GLU A 1 470 ? -17.914 3.289 -3.650 1.00 79.19 470 GLU A C 1
ATOM 3711 O O . GLU A 1 470 ? -17.098 4.187 -3.864 1.00 79.19 470 GLU A O 1
ATOM 3716 N N . TYR A 1 471 ? -18.773 3.327 -2.625 1.00 80.50 471 TYR A N 1
ATOM 3717 C CA . TYR A 1 471 ? -18.782 4.403 -1.639 1.00 80.50 471 TYR A CA 1
ATOM 3718 C C . TYR A 1 471 ? -17.488 4.432 -0.825 1.00 80.50 471 TYR A C 1
ATOM 3720 O O . TYR A 1 471 ? -16.852 5.480 -0.732 1.00 80.50 471 TYR A O 1
ATOM 3728 N N . ILE A 1 472 ? -17.081 3.287 -0.261 1.00 81.88 472 ILE A N 1
ATOM 3729 C CA . ILE A 1 472 ? -15.851 3.184 0.536 1.00 81.88 472 ILE A CA 1
ATOM 3730 C C . ILE A 1 472 ? -14.636 3.519 -0.332 1.00 81.88 472 ILE A C 1
ATOM 3732 O O . ILE A 1 472 ? -13.784 4.288 0.096 1.00 81.88 472 ILE A O 1
ATOM 3736 N N . ARG A 1 473 ? -14.596 3.023 -1.573 1.00 76.69 473 ARG A N 1
ATOM 3737 C CA . ARG A 1 473 ? -13.531 3.311 -2.541 1.00 76.69 473 ARG A CA 1
ATOM 3738 C C . ARG A 1 473 ? -13.383 4.813 -2.818 1.00 76.69 473 ARG A C 1
ATOM 3740 O O . ARG A 1 473 ? -12.264 5.303 -2.930 1.00 76.69 473 ARG A O 1
ATOM 3747 N N . GLY A 1 474 ? -14.492 5.554 -2.895 1.00 68.56 474 GLY A N 1
ATOM 3748 C CA . GLY A 1 474 ? -14.482 7.017 -3.040 1.00 68.56 474 GLY A CA 1
ATOM 3749 C C . GLY A 1 474 ? -14.146 7.793 -1.757 1.00 68.56 474 GLY A C 1
ATOM 3750 O O . GLY A 1 474 ? -13.818 8.973 -1.833 1.00 68.56 474 GLY A O 1
ATOM 3751 N N . CYS A 1 475 ? -14.230 7.145 -0.593 1.00 68.19 475 CYS A N 1
ATOM 3752 C CA . CYS A 1 475 ? -13.868 7.689 0.724 1.00 68.19 475 CYS A CA 1
ATOM 3753 C C . CYS A 1 475 ? -12.418 7.362 1.127 1.00 68.19 475 CYS A C 1
ATOM 3755 O O . CYS A 1 475 ? -11.946 7.780 2.185 1.00 68.19 475 CYS A O 1
ATOM 3757 N N . GLU A 1 476 ? -11.726 6.577 0.306 1.00 68.81 476 GLU A N 1
ATOM 3758 C CA . GLU A 1 476 ? -10.352 6.152 0.517 1.00 68.81 476 GLU A CA 1
ATOM 3759 C C . GLU A 1 476 ? -9.394 7.194 -0.080 1.00 68.81 476 GLU A C 1
ATOM 3761 O O . GLU A 1 476 ? -9.528 7.599 -1.243 1.00 68.81 476 GLU A O 1
ATOM 3766 N N . LYS A 1 477 ? -8.438 7.663 0.733 1.00 62.62 477 LYS A N 1
ATOM 3767 C CA . LYS A 1 477 ? -7.380 8.574 0.272 1.00 62.62 477 LYS A CA 1
ATOM 3768 C C . LYS A 1 477 ? -6.556 7.927 -0.859 1.00 62.62 477 LYS A C 1
ATOM 3770 O O . LYS A 1 477 ? -6.565 6.712 -1.036 1.00 62.62 477 LYS A O 1
ATOM 3775 N N . ALA A 1 478 ? -5.829 8.739 -1.632 1.00 48.09 478 ALA A N 1
ATOM 3776 C CA . ALA A 1 478 ? -5.026 8.268 -2.770 1.00 48.09 478 ALA A CA 1
ATOM 3777 C C . ALA A 1 478 ? -3.894 7.298 -2.414 1.00 48.09 478 ALA A C 1
ATOM 3779 O O . ALA A 1 478 ? -3.490 6.493 -3.247 1.00 48.09 478 ALA A O 1
ATOM 3780 N N . ASP A 1 479 ? -3.439 7.355 -1.172 1.00 47.62 479 ASP A N 1
ATOM 3781 C CA . ASP A 1 479 ? -2.450 6.478 -0.555 1.00 47.62 479 ASP A CA 1
ATOM 3782 C C . ASP A 1 479 ? -3.081 5.249 0.120 1.00 47.62 479 ASP A C 1
ATOM 3784 O O . ASP A 1 479 ? -2.377 4.439 0.718 1.00 47.62 479 ASP A O 1
ATOM 3788 N N . HIS A 1 480 ? -4.406 5.096 0.048 1.00 56.16 480 HIS A N 1
ATOM 3789 C CA . HIS A 1 480 ? -5.141 3.997 0.653 1.00 56.16 480 HIS A CA 1
ATOM 3790 C C . HIS A 1 480 ? -4.918 3.862 2.175 1.00 56.16 480 HIS A C 1
ATOM 3792 O O . HIS A 1 480 ? -5.038 2.767 2.695 1.00 56.16 480 HIS A O 1
ATOM 3798 N N . THR A 1 481 ? -4.553 4.910 2.922 1.00 54.84 481 THR A N 1
ATOM 3799 C CA . THR A 1 481 ? -4.143 4.762 4.343 1.00 54.84 481 THR A CA 1
ATOM 3800 C C . THR A 1 481 ? -5.287 4.853 5.350 1.00 54.84 481 THR A C 1
ATOM 3802 O O . THR A 1 481 ? -5.153 4.433 6.496 1.00 54.84 481 THR A O 1
ATOM 3805 N N . SER A 1 482 ? -6.422 5.426 4.952 1.00 65.69 482 SER A N 1
ATOM 3806 C CA . SER A 1 482 ? -7.537 5.714 5.857 1.00 65.69 482 SER A CA 1
ATOM 3807 C C . SER A 1 482 ? -8.860 5.840 5.104 1.00 65.69 482 SER A C 1
ATOM 3809 O O . SER A 1 482 ? -8.895 6.131 3.903 1.00 65.69 482 SER A O 1
ATOM 3811 N N . TRP A 1 483 ? -9.964 5.633 5.824 1.00 73.81 483 TRP A N 1
ATOM 3812 C CA . TRP A 1 483 ? -11.312 5.931 5.341 1.00 73.81 483 TRP A CA 1
ATOM 3813 C C . TRP A 1 483 ? -11.834 7.199 6.011 1.00 73.81 483 TRP A C 1
ATOM 3815 O O . TRP A 1 483 ? -11.918 7.269 7.237 1.00 73.81 483 TRP A O 1
ATOM 3825 N N . GLY A 1 484 ? -12.234 8.178 5.203 1.00 63.75 484 GLY A N 1
ATOM 3826 C CA . GLY A 1 484 ? -12.911 9.386 5.666 1.00 63.75 484 GLY A CA 1
ATOM 3827 C C . GLY A 1 484 ? -14.176 9.619 4.855 1.00 63.75 484 GLY A C 1
ATOM 3828 O O . GLY A 1 484 ? -14.138 9.569 3.629 1.00 63.75 484 GLY A O 1
ATOM 3829 N N . ASP A 1 485 ? -15.306 9.865 5.521 1.00 67.56 485 ASP A N 1
ATOM 3830 C CA . ASP A 1 485 ? -16.556 10.145 4.814 1.00 67.56 485 ASP A CA 1
ATOM 3831 C C . ASP A 1 485 ? -16.392 11.361 3.882 1.00 67.56 485 ASP A C 1
ATOM 3833 O O . ASP A 1 485 ? -16.064 12.471 4.310 1.00 67.56 485 ASP A O 1
ATOM 3837 N N . TRP A 1 486 ? -16.663 11.163 2.593 1.00 58.19 486 TRP A N 1
ATOM 3838 C CA . TRP A 1 486 ? -16.732 12.252 1.626 1.00 58.19 486 TRP A CA 1
ATOM 3839 C C . TRP A 1 486 ? -18.158 12.817 1.539 1.00 58.19 486 TRP A C 1
ATOM 3841 O O . TRP A 1 486 ? -19.144 12.158 1.871 1.00 58.19 486 TRP A O 1
ATOM 3851 N N . THR A 1 487 ? -18.288 14.065 1.080 1.00 55.44 487 THR A N 1
ATOM 3852 C CA . THR A 1 487 ? -19.581 14.750 0.912 1.00 55.44 487 THR A CA 1
ATOM 3853 C C . THR A 1 487 ? -19.935 14.904 -0.575 1.00 55.44 487 THR A C 1
ATOM 3855 O O . THR A 1 487 ? -19.841 16.013 -1.112 1.00 55.44 487 THR A O 1
ATOM 3858 N N . PRO A 1 488 ? -20.368 13.841 -1.278 1.00 45.56 488 PRO A N 1
ATOM 3859 C CA . PRO A 1 488 ? -20.985 14.016 -2.583 1.00 45.56 488 PRO A CA 1
ATOM 3860 C C . PRO A 1 488 ? -22.309 14.786 -2.440 1.00 45.56 488 PRO A C 1
ATOM 3862 O O . PRO A 1 488 ? -23.133 14.500 -1.573 1.00 45.56 488 PRO A O 1
ATOM 3865 N N . ASN A 1 489 ? -22.539 15.771 -3.311 1.00 44.84 489 ASN A N 1
ATOM 3866 C CA . ASN A 1 489 ? -23.839 16.433 -3.501 1.00 44.84 489 ASN A CA 1
ATOM 3867 C C . ASN A 1 489 ? -24.434 17.184 -2.287 1.00 44.84 489 ASN A C 1
ATOM 3869 O O . ASN A 1 489 ? -25.650 17.195 -2.097 1.00 44.84 489 ASN A O 1
ATOM 3873 N N . LYS A 1 490 ? -23.608 17.880 -1.489 1.00 46.09 490 LYS A N 1
ATOM 3874 C CA . LYS A 1 490 ? -24.061 18.784 -0.402 1.00 46.09 490 LYS A CA 1
ATOM 3875 C C . LYS A 1 490 ? -24.886 18.108 0.717 1.00 46.09 490 LYS A C 1
ATOM 3877 O O . LYS A 1 490 ? -25.517 18.810 1.506 1.00 46.09 490 LYS A O 1
ATOM 3882 N N . LYS A 1 491 ? -24.865 16.774 0.834 1.00 50.25 491 LYS A N 1
ATOM 3883 C CA . LYS A 1 491 ? -25.385 16.036 1.999 1.00 50.25 491 LYS A CA 1
ATOM 3884 C C . LYS A 1 491 ? -24.237 15.291 2.673 1.00 50.25 491 LYS A C 1
ATOM 3886 O O . LYS A 1 491 ? -23.655 14.395 2.075 1.00 50.25 491 LYS A O 1
ATOM 3891 N N . LYS A 1 492 ? -23.911 15.668 3.914 1.00 54.62 492 LYS A N 1
ATOM 3892 C CA . LYS A 1 492 ? -22.871 15.007 4.715 1.00 54.62 492 LYS A CA 1
ATOM 3893 C C . LYS A 1 492 ? -23.323 13.578 5.027 1.00 54.62 492 LYS A C 1
ATOM 3895 O O . LYS A 1 492 ? -24.228 13.387 5.841 1.00 54.62 492 LYS A O 1
ATOM 3900 N N . LYS A 1 493 ? -22.747 12.589 4.344 1.00 65.38 493 LYS A N 1
ATOM 3901 C CA . LYS A 1 493 ? -22.896 11.182 4.722 1.00 65.38 493 LYS A CA 1
ATOM 3902 C C . LYS A 1 493 ? -21.914 10.873 5.848 1.00 65.38 493 LYS A C 1
ATOM 3904 O O . LYS A 1 493 ? -20.856 11.479 5.925 1.00 65.38 493 LYS A O 1
ATOM 3909 N N . THR A 1 494 ? -22.333 10.005 6.762 1.00 79.88 494 THR A N 1
ATOM 3910 C CA . THR A 1 494 ? -21.564 9.621 7.959 1.00 79.88 494 THR A CA 1
ATOM 3911 C C . THR A 1 494 ? -21.475 8.100 8.066 1.00 79.88 494 THR A C 1
ATOM 3913 O O . THR A 1 494 ? -21.659 7.529 9.139 1.00 79.88 494 THR A O 1
ATOM 3916 N N . ILE A 1 495 ? -21.335 7.409 6.927 1.00 83.62 495 ILE A N 1
ATOM 3917 C CA . ILE A 1 495 ? -21.358 5.942 6.892 1.00 83.62 495 ILE A CA 1
ATOM 3918 C C . ILE A 1 495 ? -20.104 5.408 7.583 1.00 83.62 495 ILE A C 1
ATOM 3920 O O . ILE A 1 495 ? -20.244 4.590 8.489 1.00 83.62 495 ILE A O 1
ATOM 3924 N N . ILE A 1 496 ? -18.913 5.897 7.222 1.00 85.25 496 ILE A N 1
ATOM 3925 C CA . ILE A 1 496 ? -17.644 5.471 7.827 1.00 85.25 496 ILE A CA 1
ATOM 3926 C C . ILE A 1 496 ? -17.610 5.826 9.315 1.00 85.25 496 ILE A C 1
ATOM 3928 O O . ILE A 1 496 ? -17.364 4.945 10.138 1.00 85.25 496 ILE A O 1
ATOM 3932 N N . GLU A 1 497 ? -17.973 7.058 9.681 1.00 85.75 497 GLU A N 1
ATOM 3933 C CA . GLU A 1 497 ? -18.055 7.497 11.082 1.00 85.75 497 GLU A CA 1
ATOM 3934 C C . GLU A 1 497 ? -18.978 6.576 11.911 1.00 85.75 497 GLU A C 1
ATOM 3936 O O . GLU A 1 497 ? -18.684 6.220 13.058 1.00 85.75 497 GLU A O 1
ATOM 3941 N N . ARG A 1 498 ? -20.113 6.145 11.337 1.00 88.56 498 ARG A N 1
ATOM 3942 C CA . ARG A 1 498 ? -21.039 5.201 11.989 1.00 88.56 498 ARG A CA 1
ATOM 3943 C C . ARG A 1 498 ? -20.474 3.783 12.062 1.00 88.56 498 ARG A C 1
ATOM 3945 O O . ARG A 1 498 ? -20.731 3.118 13.068 1.00 88.56 498 ARG A O 1
ATOM 3952 N N . ILE A 1 499 ? -19.739 3.317 11.046 1.00 90.31 499 ILE A N 1
ATOM 3953 C CA . ILE A 1 499 ? -19.023 2.029 11.084 1.00 90.31 499 ILE A CA 1
ATOM 3954 C C . ILE A 1 499 ? -18.033 2.054 12.250 1.00 90.31 499 ILE A C 1
ATOM 3956 O O . ILE A 1 499 ? -18.171 1.245 13.165 1.00 90.31 499 ILE A O 1
ATOM 3960 N N . GLN A 1 500 ? -17.122 3.029 12.272 1.00 90.88 500 GLN A N 1
ATOM 3961 C CA . GLN A 1 500 ? -16.096 3.207 13.307 1.00 90.88 500 GLN A CA 1
ATOM 3962 C C . GLN A 1 500 ? -16.708 3.241 14.713 1.00 90.88 500 GLN A C 1
ATOM 3964 O O . GLN A 1 500 ? -16.325 2.481 15.606 1.00 90.88 500 GLN A O 1
ATOM 3969 N N . LYS A 1 501 ? -17.758 4.055 14.900 1.00 89.56 501 LYS A N 1
ATOM 3970 C CA . LYS A 1 501 ? -18.472 4.161 16.179 1.00 89.56 501 LYS A CA 1
ATOM 3971 C C . LYS A 1 501 ? -19.116 2.845 16.621 1.00 89.56 501 LYS A C 1
ATOM 3973 O O . LYS A 1 501 ? -19.167 2.572 17.822 1.00 89.56 501 LYS A O 1
ATOM 3978 N N . ASN A 1 502 ? -19.655 2.061 15.693 1.00 89.88 502 ASN A N 1
ATOM 3979 C CA . ASN A 1 502 ? -20.281 0.783 16.015 1.00 89.88 502 ASN A CA 1
ATOM 3980 C C . ASN A 1 502 ? -19.247 -0.308 16.299 1.00 89.88 502 ASN A C 1
ATOM 3982 O O . ASN A 1 502 ? -19.472 -1.096 17.214 1.00 89.88 502 ASN A O 1
ATOM 3986 N N . VAL A 1 503 ? -18.127 -0.319 15.570 1.00 90.44 503 VAL A N 1
ATOM 3987 C CA . VAL A 1 503 ? -17.011 -1.253 15.774 1.00 90.44 503 VAL A CA 1
ATOM 3988 C C . VAL A 1 503 ? -16.460 -1.105 17.185 1.00 90.44 503 VAL A C 1
ATOM 3990 O O . VAL A 1 503 ? -16.563 -2.044 17.973 1.00 90.44 503 VAL A O 1
ATOM 3993 N N . ARG A 1 504 ? -16.010 0.100 17.560 1.00 90.31 504 ARG A N 1
ATOM 3994 C CA . ARG A 1 504 ? -15.472 0.345 18.908 1.00 90.31 504 ARG A CA 1
ATOM 3995 C C . ARG A 1 504 ? -16.486 0.006 19.999 1.00 90.31 504 ARG A C 1
ATOM 3997 O O . ARG A 1 504 ? -16.153 -0.648 20.975 1.00 90.31 504 ARG A O 1
ATOM 4004 N N . LYS A 1 505 ? -17.765 0.358 19.800 1.00 88.56 505 LYS A N 1
ATOM 4005 C CA . LYS A 1 505 ? -18.832 0.048 20.760 1.00 88.56 505 LYS A CA 1
ATOM 4006 C C . LYS A 1 505 ? -18.986 -1.461 20.971 1.00 88.56 505 LYS A C 1
ATOM 4008 O O . LYS A 1 505 ? -19.134 -1.884 22.112 1.00 88.56 505 LYS A O 1
ATOM 4013 N N . GLN A 1 506 ? -19.000 -2.250 19.899 1.00 87.25 506 GLN A N 1
ATOM 4014 C CA . GLN A 1 506 ? -19.185 -3.700 19.980 1.00 87.25 506 GLN A CA 1
ATOM 4015 C C . GLN A 1 506 ? -17.986 -4.405 20.613 1.00 87.25 506 GLN A C 1
ATOM 4017 O O . GLN A 1 506 ? -18.186 -5.282 21.455 1.00 87.25 506 GLN A O 1
ATOM 4022 N N . ILE A 1 507 ? -16.766 -3.984 20.271 1.00 87.38 507 ILE A N 1
ATOM 4023 C CA . ILE A 1 507 ? -15.545 -4.514 20.885 1.00 87.38 507 ILE A CA 1
ATOM 4024 C C . ILE A 1 507 ? -15.534 -4.192 22.384 1.00 87.38 507 ILE A C 1
ATOM 4026 O O . ILE A 1 507 ? -15.456 -5.108 23.200 1.00 87.38 507 ILE A O 1
ATOM 4030 N N . SER A 1 508 ? -15.723 -2.922 22.770 1.00 87.19 508 SER A N 1
ATOM 4031 C CA . SER A 1 508 ? -15.743 -2.528 24.185 1.00 87.19 508 SER A CA 1
ATOM 4032 C C . SER A 1 508 ? -16.815 -3.279 24.973 1.00 87.19 508 SER A C 1
ATOM 4034 O O . SER A 1 508 ? -16.545 -3.746 26.072 1.00 87.19 508 SER A O 1
ATOM 4036 N N . GLN A 1 509 ? -18.025 -3.437 24.424 1.00 85.25 509 GLN A N 1
ATOM 4037 C CA . GLN A 1 509 ? -19.119 -4.147 25.099 1.00 85.25 509 GLN A CA 1
ATOM 4038 C C . GLN A 1 509 ? -18.857 -5.641 25.293 1.00 85.25 509 GLN A C 1
ATOM 4040 O O . GLN A 1 509 ? -19.390 -6.215 26.237 1.00 85.25 509 GLN A O 1
ATOM 4045 N N . SER A 1 510 ? -18.083 -6.258 24.402 1.00 82.75 510 SER A N 1
ATOM 4046 C CA . SER A 1 510 ? -17.777 -7.688 24.471 1.00 82.75 510 SER A CA 1
ATOM 4047 C C . SER A 1 510 ? -16.602 -7.980 25.400 1.00 82.75 510 SER A C 1
ATOM 4049 O O . SER A 1 510 ? -16.598 -9.015 26.054 1.00 82.75 510 SER A O 1
ATOM 4051 N N . LEU A 1 511 ? -15.629 -7.064 25.470 1.00 80.88 511 LEU A N 1
ATOM 4052 C CA . LEU A 1 511 ? -14.455 -7.178 26.341 1.00 80.88 511 LEU A CA 1
ATOM 4053 C C . LEU A 1 511 ? -14.690 -6.644 27.761 1.00 80.88 511 LEU A C 1
ATOM 4055 O O . LEU A 1 511 ? -13.939 -6.981 28.669 1.00 80.88 511 LEU A O 1
ATOM 4059 N N . SER A 1 512 ? -15.715 -5.812 27.970 1.00 71.25 512 SER A N 1
ATOM 4060 C CA . SER A 1 512 ? -16.145 -5.436 29.318 1.00 71.25 512 SER A CA 1
ATOM 4061 C C . SER A 1 512 ? -16.825 -6.643 29.955 1.00 71.25 512 SER A C 1
ATOM 4063 O O . SER A 1 512 ? -17.938 -7.000 29.558 1.00 71.25 512 SER A O 1
ATOM 4065 N N . ASP A 1 513 ? -16.186 -7.260 30.949 1.00 49.78 513 ASP A N 1
ATOM 4066 C CA . ASP A 1 513 ? -16.824 -8.274 31.785 1.00 49.78 513 ASP A CA 1
ATOM 4067 C C . ASP A 1 513 ? -18.218 -7.797 32.215 1.00 49.78 513 ASP A C 1
ATOM 4069 O O . ASP A 1 513 ? -18.415 -6.632 32.574 1.00 49.78 513 ASP A O 1
ATOM 4073 N N . LYS A 1 514 ? -19.214 -8.692 32.200 1.00 41.03 514 LYS A N 1
ATOM 4074 C CA . LYS A 1 514 ? -20.555 -8.418 32.740 1.00 41.03 514 LYS A CA 1
ATOM 4075 C C . LYS A 1 514 ? -20.489 -8.179 34.257 1.00 41.03 514 LYS A C 1
ATOM 4077 O O . LYS A 1 514 ? -20.926 -9.019 35.037 1.00 41.03 514 LYS A O 1
ATOM 4082 N N . LYS A 1 515 ? -20.018 -7.008 34.685 1.00 29.59 515 LYS A N 1
ATOM 4083 C CA . LYS A 1 515 ? -20.315 -6.372 35.971 1.00 29.59 515 LYS A CA 1
ATOM 4084 C C . LYS A 1 515 ? -20.353 -4.854 35.761 1.00 29.59 515 LYS A C 1
ATOM 4086 O O . LYS A 1 515 ? -19.363 -4.282 35.319 1.00 29.59 515 LYS A O 1
ATOM 4091 N N . PRO A 1 516 ? -21.462 -4.167 36.084 1.00 33.53 516 PRO A N 1
ATOM 4092 C CA . PRO A 1 516 ? -21.485 -2.713 36.072 1.00 33.53 516 PRO A CA 1
ATOM 4093 C C . PRO A 1 516 ? -20.678 -2.209 37.278 1.00 33.53 516 PRO A C 1
ATOM 4095 O O . PRO A 1 516 ? -21.202 -2.085 38.381 1.00 33.53 516 PRO A O 1
ATOM 4098 N N . GLY A 1 517 ? -19.382 -1.974 37.075 1.00 31.11 517 GLY A N 1
ATOM 4099 C CA . GLY A 1 517 ? -18.485 -1.345 38.042 1.00 31.11 517 GLY A CA 1
ATOM 4100 C C . GLY A 1 517 ? -18.244 0.116 37.673 1.00 31.11 517 GLY A C 1
ATOM 4101 O O . GLY A 1 517 ? -17.734 0.421 36.603 1.00 31.11 517 GLY A O 1
ATOM 4102 N N . VAL A 1 518 ? -18.626 1.030 38.560 1.00 34.88 518 VAL A N 1
ATOM 4103 C CA . VAL A 1 518 ? -18.613 2.498 38.391 1.00 34.88 518 VAL A CA 1
ATOM 4104 C C . VAL A 1 518 ? -17.191 3.110 38.423 1.00 34.88 518 VAL A C 1
ATOM 4106 O O . VAL A 1 518 ? -17.034 4.326 38.466 1.00 34.88 518 VAL A O 1
ATOM 4109 N N . THR A 1 519 ? -16.129 2.308 38.359 1.00 32.81 519 THR A N 1
ATOM 4110 C CA . THR A 1 519 ? -14.773 2.745 38.733 1.00 32.81 519 THR A CA 1
ATOM 4111 C C . THR A 1 519 ? -13.796 2.996 37.575 1.00 32.81 519 THR A C 1
ATOM 4113 O O . THR A 1 519 ? -12.912 3.827 37.742 1.00 32.81 519 THR A O 1
ATOM 4116 N N . GLU A 1 520 ? -13.967 2.412 36.382 1.00 33.53 520 GLU A N 1
ATOM 4117 C CA . GLU A 1 520 ? -12.972 2.561 35.291 1.00 33.53 520 GLU A CA 1
ATOM 4118 C C . GLU A 1 520 ? -13.050 3.891 34.517 1.00 33.53 520 GLU A C 1
ATOM 4120 O O . GLU A 1 520 ? -12.057 4.349 33.957 1.00 33.53 520 GLU A O 1
ATOM 4125 N N . LYS A 1 521 ? -14.201 4.579 34.516 1.00 35.75 521 LYS A N 1
ATOM 4126 C CA . LYS A 1 521 ? -14.376 5.828 33.742 1.00 35.75 521 LYS A CA 1
ATOM 4127 C C . LYS A 1 521 ? -13.564 7.021 34.262 1.00 35.75 521 LYS A C 1
ATOM 4129 O O . LYS A 1 521 ? -13.391 7.983 33.518 1.00 35.75 521 LYS A O 1
ATOM 4134 N N . LYS A 1 522 ? -13.092 6.987 35.514 1.00 32.44 522 LYS A N 1
ATOM 4135 C CA . LYS A 1 522 ? -12.336 8.095 36.126 1.00 32.44 522 LYS A CA 1
ATOM 4136 C C . LYS A 1 522 ? -10.859 8.102 35.723 1.00 32.44 522 LYS A C 1
ATOM 4138 O O . LYS A 1 522 ? -10.303 9.174 35.514 1.00 32.44 522 LYS A O 1
ATOM 4143 N N . GLU A 1 523 ? -10.237 6.938 35.553 1.00 34.31 523 GLU A N 1
ATOM 4144 C CA . GLU A 1 523 ? -8.788 6.847 35.313 1.00 34.31 523 GLU A CA 1
ATOM 4145 C C . GLU A 1 523 ? -8.414 7.111 33.844 1.00 34.31 523 GLU A C 1
ATOM 4147 O O . GLU A 1 523 ? -7.408 7.763 33.563 1.00 34.31 523 GLU A O 1
ATOM 4152 N N . THR A 1 524 ? -9.270 6.726 32.888 1.00 37.97 524 THR A N 1
ATOM 4153 C CA . THR A 1 524 ? -9.041 6.993 31.453 1.00 37.97 524 THR A CA 1
ATOM 4154 C C . THR A 1 524 ? -9.210 8.473 31.085 1.00 37.97 524 THR A C 1
ATOM 4156 O O . THR A 1 524 ? -8.589 8.952 30.134 1.00 37.97 524 THR A O 1
ATOM 4159 N N . ALA A 1 525 ? -10.045 9.205 31.831 1.00 32.91 525 ALA A N 1
ATOM 4160 C CA . ALA A 1 525 ? -10.264 10.638 31.645 1.00 32.91 525 ALA A CA 1
ATOM 4161 C C . ALA A 1 525 ? -9.049 11.455 32.116 1.00 32.91 525 ALA A C 1
ATOM 4163 O O . ALA A 1 525 ? -8.542 12.283 31.363 1.00 32.91 525 ALA A O 1
ATOM 4164 N N . LEU A 1 526 ? -8.508 11.138 33.297 1.00 35.75 526 LEU A N 1
ATOM 4165 C CA . LEU A 1 526 ? -7.293 11.758 33.842 1.00 35.75 526 LEU A CA 1
ATOM 4166 C C . LEU A 1 526 ? -6.066 11.560 32.934 1.00 35.75 526 LEU A C 1
ATOM 4168 O O . LEU A 1 526 ? -5.305 12.503 32.717 1.00 35.75 526 LEU A O 1
ATOM 4172 N N . GLY A 1 527 ? -5.904 10.371 32.339 1.00 37.84 527 GLY A N 1
ATOM 4173 C CA . GLY A 1 527 ? -4.788 10.077 31.429 1.00 37.84 527 GLY A CA 1
ATOM 4174 C C . GLY A 1 527 ? -4.809 10.884 30.123 1.00 37.84 527 GLY A C 1
ATOM 4175 O O . GLY A 1 527 ? -3.762 11.337 29.663 1.00 37.84 527 GLY A O 1
ATOM 4176 N N . ARG A 1 528 ? -5.996 11.130 29.543 1.00 40.72 528 ARG A N 1
ATOM 4177 C CA . ARG A 1 528 ? -6.140 11.971 28.336 1.00 40.72 528 ARG A CA 1
ATOM 4178 C C . ARG A 1 528 ? -5.833 13.445 28.606 1.00 40.72 528 ARG A C 1
ATOM 4180 O O . ARG A 1 528 ? -5.269 14.109 27.746 1.00 40.72 528 ARG A O 1
ATOM 4187 N N . MET A 1 529 ? -6.155 13.934 29.801 1.00 34.12 529 MET A N 1
ATOM 4188 C CA . MET A 1 529 ? -5.935 15.334 30.179 1.00 34.12 529 MET A CA 1
ATOM 4189 C C . MET A 1 529 ? -4.479 15.640 30.534 1.00 34.12 529 MET A C 1
ATOM 4191 O O . MET A 1 529 ? -3.984 16.722 30.224 1.00 34.12 529 MET A O 1
ATOM 4195 N N . LEU A 1 530 ? -3.765 14.674 31.116 1.00 34.62 530 LEU A N 1
ATOM 4196 C CA . LEU A 1 530 ? -2.321 14.769 31.348 1.00 34.62 530 LEU A CA 1
ATOM 4197 C C . LEU A 1 530 ? -1.521 14.766 30.035 1.00 34.62 530 LEU A C 1
ATOM 4199 O O . LEU A 1 530 ? -0.575 15.542 29.901 1.00 34.62 530 LEU A O 1
ATOM 4203 N N . ALA A 1 531 ? -1.937 13.971 29.042 1.00 37.91 531 ALA A N 1
ATOM 4204 C CA . ALA A 1 531 ? -1.300 13.936 27.723 1.00 37.91 531 ALA A CA 1
ATOM 4205 C C . ALA A 1 531 ? -1.433 15.273 26.965 1.00 37.91 531 ALA A C 1
ATOM 4207 O O . ALA A 1 531 ? -0.455 15.746 26.393 1.00 37.91 531 ALA A O 1
ATOM 4208 N N . SER A 1 532 ? -2.591 15.943 27.034 1.00 40.44 532 SER A N 1
ATOM 4209 C CA . SER A 1 532 ? -2.802 17.247 26.375 1.00 40.44 532 SER A CA 1
ATOM 4210 C C . SER A 1 532 ? -2.049 18.421 27.018 1.00 40.44 532 SER A C 1
ATOM 4212 O O . SER A 1 532 ? -1.904 19.466 26.395 1.00 40.44 532 SER A O 1
ATOM 4214 N N . VAL A 1 533 ? -1.587 18.276 28.267 1.00 38.25 533 VAL A N 1
ATOM 4215 C CA . VAL A 1 533 ? -0.805 19.306 28.984 1.00 38.25 533 VAL A CA 1
ATOM 4216 C C . VAL A 1 533 ? 0.703 19.126 28.765 1.00 38.25 533 VAL A C 1
ATOM 4218 O O . VAL A 1 533 ? 1.455 20.101 28.808 1.00 38.25 533 VAL A O 1
ATOM 4221 N N . LEU A 1 534 ? 1.151 17.889 28.528 1.00 35.81 534 LEU A N 1
ATOM 4222 C CA . LEU A 1 534 ? 2.564 17.550 28.340 1.00 35.81 534 LEU A CA 1
ATOM 4223 C C . LEU A 1 534 ? 3.011 17.576 26.872 1.00 35.81 534 LEU A C 1
ATOM 4225 O O . LEU A 1 534 ? 4.194 17.798 26.619 1.00 35.81 534 LEU A O 1
ATOM 4229 N N . MET A 1 535 ? 2.096 17.395 25.916 1.00 35.62 535 MET A N 1
ATOM 4230 C CA . MET A 1 535 ? 2.421 17.461 24.489 1.00 35.62 535 MET A CA 1
ATOM 4231 C C . MET A 1 535 ? 2.356 18.906 23.958 1.00 35.62 535 MET A C 1
ATOM 4233 O O . MET A 1 535 ? 1.473 19.672 24.355 1.00 35.62 535 MET A O 1
ATOM 4237 N N . PRO A 1 536 ? 3.277 19.325 23.070 1.00 31.59 536 PRO A N 1
ATOM 4238 C CA . PRO A 1 536 ? 3.112 20.570 22.329 1.00 31.59 536 PRO A CA 1
ATOM 4239 C C . PRO A 1 536 ? 1.844 20.484 21.456 1.00 31.59 536 PRO A C 1
ATOM 4241 O O . PRO A 1 536 ? 1.538 19.406 20.950 1.00 31.59 536 PRO A O 1
ATOM 4244 N N . PRO A 1 537 ? 1.098 21.587 21.260 1.00 43.41 537 PRO A N 1
ATOM 4245 C CA . PRO A 1 537 ? -0.044 21.581 20.352 1.00 43.41 537 PRO A CA 1
ATOM 4246 C C . PRO A 1 537 ? 0.414 21.207 18.936 1.00 43.41 537 PRO A C 1
ATOM 4248 O O . PRO A 1 537 ? 1.464 21.680 18.481 1.00 43.41 537 PRO A O 1
ATOM 4251 N N . GLU A 1 538 ? -0.367 20.378 18.237 1.00 35.53 538 GLU A N 1
ATOM 4252 C CA . GLU A 1 538 ? -0.107 20.032 16.836 1.00 35.53 538 GLU A CA 1
ATOM 4253 C C . GLU A 1 538 ? 0.068 21.321 16.004 1.00 35.53 538 GLU A C 1
ATOM 4255 O O . GLU A 1 538 ? -0.804 22.192 15.978 1.00 35.53 538 GLU A O 1
ATOM 4260 N N . GLY A 1 539 ? 1.238 21.481 15.369 1.00 39.69 539 GLY A N 1
ATOM 4261 C CA . GLY A 1 539 ? 1.634 22.694 14.634 1.00 39.69 539 GLY A CA 1
ATOM 4262 C C . GLY A 1 539 ? 2.786 23.500 15.252 1.00 39.69 539 GLY A C 1
ATOM 4263 O O . GLY A 1 539 ? 3.214 24.502 14.667 1.00 39.69 539 GLY A O 1
ATOM 4264 N N . PHE A 1 540 ? 3.339 23.073 16.392 1.00 37.16 540 PHE A N 1
ATOM 4265 C CA . PHE A 1 540 ? 4.579 23.644 16.922 1.00 37.16 540 PHE A CA 1
ATOM 4266 C C . PHE A 1 540 ? 5.744 23.389 15.945 1.00 37.16 540 PHE A C 1
ATOM 4268 O O . PHE A 1 540 ? 6.208 22.267 15.794 1.00 37.16 540 PHE A O 1
ATOM 4275 N N . GLY A 1 541 ? 6.181 24.439 15.241 1.00 36.66 541 GLY A N 1
ATOM 4276 C CA . GLY A 1 541 ? 7.303 24.398 14.290 1.00 36.66 541 GLY A CA 1
ATOM 4277 C C . GLY A 1 541 ? 6.965 24.809 12.851 1.00 36.66 541 GLY A C 1
ATOM 4278 O O . GLY A 1 541 ? 7.858 25.239 12.126 1.00 36.66 541 GLY A O 1
ATOM 4279 N N . GLN A 1 542 ? 5.693 24.810 12.432 1.00 33.31 542 GLN A N 1
ATOM 4280 C CA . GLN A 1 542 ? 5.305 25.247 11.078 1.00 33.31 542 GLN A CA 1
ATOM 4281 C C . GLN A 1 542 ? 4.804 26.699 11.052 1.00 33.31 542 GLN A C 1
ATOM 4283 O O . GLN A 1 542 ? 3.650 27.004 10.754 1.00 33.31 542 GLN A O 1
ATOM 4288 N N . SER A 1 543 ? 5.710 27.637 11.333 1.00 33.78 543 SER A N 1
ATOM 4289 C CA . SER A 1 543 ? 5.455 29.064 11.111 1.00 33.78 543 SER A CA 1
ATOM 4290 C C . SER A 1 543 ? 5.750 29.446 9.658 1.00 33.78 543 SER A C 1
ATOM 4292 O O . SER A 1 543 ? 6.884 29.785 9.343 1.00 33.78 543 SER A O 1
ATOM 4294 N N . ALA A 1 544 ? 4.733 29.413 8.788 1.00 29.17 544 ALA A N 1
ATOM 4295 C CA . ALA A 1 544 ? 4.445 30.467 7.798 1.00 29.17 544 ALA A CA 1
ATOM 4296 C C . ALA A 1 544 ? 3.371 30.014 6.793 1.00 29.17 544 ALA A C 1
ATOM 4298 O O . ALA A 1 544 ? 3.690 29.543 5.704 1.00 29.17 544 ALA A O 1
ATOM 4299 N N . LYS A 1 545 ? 2.091 30.240 7.110 1.00 27.98 545 LYS A N 1
ATOM 4300 C CA . LYS A 1 545 ? 1.058 30.585 6.114 1.00 27.98 545 LYS A CA 1
ATOM 4301 C C . LYS A 1 545 ? -0.176 31.135 6.823 1.00 27.98 545 LYS A C 1
ATOM 4303 O O . LYS A 1 545 ? -1.008 30.404 7.342 1.00 27.98 545 LYS A O 1
ATOM 4308 N N . ILE A 1 546 ? -0.289 32.460 6.807 1.00 30.86 546 ILE A N 1
ATOM 4309 C CA . ILE A 1 546 ? -1.529 33.177 7.105 1.00 30.86 546 ILE A CA 1
ATOM 4310 C C . ILE A 1 546 ? -2.564 32.726 6.065 1.00 30.86 546 ILE A C 1
ATOM 4312 O O . ILE A 1 546 ? -2.478 33.102 4.893 1.00 30.86 546 ILE A O 1
ATOM 4316 N N . GLN A 1 547 ? -3.528 31.898 6.471 1.00 29.06 547 GLN A N 1
ATOM 4317 C CA . GLN A 1 547 ? -4.700 31.605 5.652 1.00 29.06 547 GLN A CA 1
ATOM 4318 C C . GLN A 1 547 ? -5.539 32.880 5.522 1.00 29.06 547 GLN A C 1
ATOM 4320 O O . GLN A 1 547 ? -6.198 33.326 6.460 1.00 29.06 547 GLN A O 1
ATOM 4325 N N . LYS A 1 548 ? -5.527 33.468 4.323 1.00 27.89 548 LYS A N 1
ATOM 4326 C CA . LYS A 1 548 ? -6.549 34.420 3.887 1.00 27.89 548 LYS A CA 1
ATOM 4327 C C . LYS A 1 548 ? -7.888 33.683 3.817 1.00 27.89 548 LYS A C 1
ATOM 4329 O O . LYS A 1 548 ? -8.106 32.901 2.894 1.00 27.89 548 LYS A O 1
ATOM 4334 N N . GLN A 1 549 ? -8.788 33.958 4.759 1.00 31.98 549 GLN A N 1
ATOM 4335 C CA . GLN A 1 549 ? -10.209 33.672 4.573 1.00 31.98 549 GLN A CA 1
ATOM 4336 C C . GLN A 1 549 ? -10.713 34.464 3.363 1.00 31.98 549 GLN A C 1
ATOM 4338 O O . GLN A 1 549 ? -10.608 35.691 3.305 1.00 31.98 549 GLN A O 1
ATOM 4343 N N . GLY A 1 550 ? -11.215 33.732 2.370 1.00 27.36 550 GLY A N 1
ATOM 4344 C CA . GLY A 1 550 ? -11.817 34.286 1.168 1.00 27.36 550 GLY A CA 1
ATOM 4345 C C . GLY A 1 550 ? -13.057 35.103 1.512 1.00 27.36 550 GLY A C 1
ATOM 4346 O O . GLY A 1 550 ? -14.030 34.582 2.054 1.00 27.36 550 GLY A O 1
ATOM 4347 N N . GLY A 1 551 ? -13.016 36.387 1.168 1.00 25.92 551 GLY A N 1
ATOM 4348 C CA . GLY A 1 551 ? -14.188 37.244 1.147 1.00 25.92 551 GLY A CA 1
ATOM 4349 C C . GLY A 1 551 ? -15.109 36.852 -0.004 1.00 25.92 551 GLY A C 1
ATOM 4350 O O . GLY A 1 551 ? -14.732 36.947 -1.171 1.00 25.92 551 GLY A O 1
ATOM 4351 N N . SER A 1 552 ? -16.338 36.459 0.320 1.00 29.00 552 SER A N 1
ATOM 4352 C CA . SER A 1 552 ? -17.465 36.597 -0.597 1.00 29.00 552 SER A CA 1
ATOM 4353 C C . SER A 1 552 ? -17.988 38.028 -0.493 1.00 29.00 552 SER A C 1
ATOM 4355 O O . SER A 1 552 ? -18.437 38.454 0.573 1.00 29.00 552 SER A O 1
ATOM 4357 N N . GLY A 1 553 ? -17.905 38.776 -1.592 1.00 25.77 553 GLY A N 1
ATOM 4358 C CA . GLY A 1 553 ? -18.464 40.118 -1.697 1.00 25.77 553 GLY A CA 1
ATOM 4359 C C . GLY A 1 553 ? -19.988 40.128 -1.567 1.00 25.77 553 GLY A C 1
ATOM 4360 O O . GLY A 1 553 ? -20.675 39.242 -2.071 1.00 25.77 553 GLY A O 1
ATOM 4361 N N . GLY A 1 554 ? -20.501 41.173 -0.918 1.00 24.80 554 GLY A N 1
ATOM 4362 C CA . GLY A 1 554 ? -21.927 41.468 -0.836 1.00 24.80 554 GLY A CA 1
ATOM 4363 C C . GLY A 1 554 ? -22.211 42.740 -0.038 1.00 24.80 554 GLY A C 1
ATOM 4364 O O . GLY A 1 554 ? -22.299 42.685 1.179 1.00 24.80 554 GLY A O 1
ATOM 4365 N N . GLY A 1 555 ? -22.321 43.863 -0.756 1.00 25.28 555 GLY A N 1
ATOM 4366 C CA . GLY A 1 555 ? -23.173 45.036 -0.496 1.00 25.28 555 GLY A CA 1
ATOM 4367 C C . GLY A 1 555 ? -23.425 45.529 0.938 1.00 25.28 555 GLY A C 1
ATOM 4368 O O . GLY A 1 555 ? -24.099 44.893 1.739 1.00 25.28 555 GLY A O 1
ATOM 4369 N N . SER A 1 556 ? -23.008 46.773 1.169 1.00 29.95 556 SER A N 1
ATOM 4370 C CA . SER A 1 556 ? -23.381 47.678 2.260 1.00 29.95 556 SER A CA 1
ATOM 4371 C C . SER A 1 556 ? -24.879 47.702 2.607 1.00 29.95 556 SER A C 1
ATOM 4373 O O . SER A 1 556 ? -25.717 47.946 1.739 1.00 29.95 556 SER A O 1
ATOM 4375 N N . GLY A 1 557 ? -25.192 47.592 3.901 1.00 25.06 557 GLY A N 1
ATOM 4376 C CA . GLY A 1 557 ? -26.520 47.852 4.455 1.00 25.06 557 GLY A CA 1
ATOM 4377 C C . GLY A 1 557 ? -26.467 48.097 5.962 1.00 25.06 557 GLY A C 1
ATOM 4378 O O . GLY A 1 557 ? -26.518 47.167 6.759 1.00 25.06 557 GLY A O 1
ATOM 4379 N N . SER A 1 558 ? -26.364 49.365 6.354 1.00 30.50 558 SER A N 1
ATOM 4380 C CA . SER A 1 558 ? -26.648 49.855 7.704 1.00 30.50 558 SER A CA 1
ATOM 4381 C C . SER A 1 558 ? -28.077 49.472 8.114 1.00 30.50 558 SER A C 1
ATOM 4383 O O . SER A 1 558 ? -29.033 49.911 7.475 1.00 30.50 558 SER A O 1
ATOM 4385 N N . GLY A 1 559 ? -28.243 48.672 9.169 1.00 30.64 559 GLY A N 1
ATOM 4386 C CA . GLY A 1 559 ? -29.572 48.274 9.638 1.00 30.64 559 GLY A CA 1
ATOM 4387 C C . GLY A 1 559 ? -29.549 47.224 10.743 1.00 30.64 559 GLY A C 1
ATOM 4388 O O . GLY A 1 559 ? -29.742 46.038 10.496 1.00 30.64 559 GLY A O 1
ATOM 4389 N N . ALA A 1 560 ? -29.358 47.669 11.983 1.00 43.38 560 ALA A N 1
ATOM 4390 C CA . ALA A 1 560 ? -29.522 46.868 13.189 1.00 43.38 560 ALA A CA 1
ATOM 4391 C C . ALA A 1 560 ? -30.911 46.203 13.263 1.00 43.38 560 ALA A C 1
ATOM 4393 O O . ALA A 1 560 ? -31.895 46.877 13.557 1.00 43.38 560 ALA A O 1
ATOM 4394 N N . THR A 1 561 ? -31.009 44.883 13.050 1.00 40.38 561 THR A N 1
ATOM 4395 C CA . THR A 1 561 ? -32.209 44.082 13.393 1.00 40.38 561 THR A CA 1
ATOM 4396 C C . THR A 1 561 ? -31.899 42.590 13.629 1.00 40.38 561 THR A C 1
ATOM 4398 O O . THR A 1 561 ? -32.573 41.705 13.113 1.00 40.38 561 THR A O 1
ATOM 4401 N N . GLY A 1 562 ? -30.897 42.276 14.455 1.00 51.34 562 GLY A N 1
ATOM 4402 C CA . GLY A 1 562 ? -30.741 40.924 15.017 1.00 51.34 562 GLY A CA 1
ATOM 4403 C C . GLY A 1 562 ? -31.640 40.709 16.246 1.00 51.34 562 GLY A C 1
ATOM 4404 O O . GLY A 1 562 ? -31.780 41.612 17.073 1.00 51.34 562 GLY A O 1
ATOM 4405 N N . ARG A 1 563 ? -32.261 39.524 16.388 1.00 60.34 563 ARG A N 1
ATOM 4406 C CA . ARG A 1 563 ? -32.983 39.122 17.622 1.00 60.34 563 ARG A CA 1
ATOM 4407 C C . ARG A 1 563 ? -32.034 38.875 18.806 1.00 60.34 563 ARG A C 1
ATOM 4409 O O . ARG A 1 563 ? -32.423 39.114 19.946 1.00 60.34 563 ARG A O 1
ATOM 4416 N N . LEU A 1 564 ? -30.819 38.410 18.527 1.00 71.31 564 LEU A N 1
ATOM 4417 C CA . LEU A 1 564 ? -29.821 37.985 19.513 1.00 71.31 564 LEU A CA 1
ATOM 4418 C C . LEU A 1 564 ? -28.716 39.029 19.685 1.00 71.31 564 LEU A C 1
ATOM 4420 O O . LEU A 1 564 ? -28.522 39.871 18.800 1.00 71.31 564 LEU A O 1
ATOM 4424 N N . ALA A 1 565 ? -28.007 38.955 20.812 1.00 77.06 565 ALA A N 1
ATOM 4425 C CA . ALA A 1 565 ? -26.862 39.811 21.062 1.00 77.06 565 ALA A CA 1
ATOM 4426 C C . ALA A 1 565 ? -25.655 39.390 20.201 1.00 77.06 565 ALA A C 1
ATOM 4428 O O . ALA A 1 565 ? -25.482 38.208 19.897 1.00 77.06 565 ALA A O 1
ATOM 4429 N N . LYS A 1 566 ? -24.834 40.354 19.770 1.00 81.06 566 LYS A N 1
ATOM 4430 C CA . LYS A 1 566 ? -23.673 40.116 18.894 1.00 81.06 566 LYS A CA 1
ATOM 4431 C C . LYS A 1 566 ? -22.476 40.954 19.337 1.00 81.06 566 LYS A C 1
ATOM 4433 O O . LYS A 1 566 ? -22.638 42.144 19.583 1.00 81.06 566 LYS A O 1
ATOM 4438 N N . LEU A 1 567 ? -21.290 40.343 19.374 1.00 80.31 567 LEU A N 1
ATOM 4439 C CA . LEU A 1 567 ? -20.014 41.025 19.593 1.00 80.31 567 LEU A CA 1
ATOM 4440 C C . LEU A 1 567 ? -19.345 41.265 18.246 1.00 80.31 567 LEU A C 1
ATOM 4442 O O . LEU A 1 567 ? -19.287 40.359 17.411 1.00 80.31 567 LEU A O 1
ATOM 4446 N N . GLN A 1 568 ? -18.808 42.457 18.051 1.00 78.06 568 GLN A N 1
ATOM 4447 C CA . GLN A 1 568 ? -17.951 42.783 16.929 1.00 78.06 568 GLN A CA 1
ATOM 4448 C C . GLN A 1 568 ? -16.673 43.427 17.458 1.00 78.06 568 GLN A C 1
ATOM 4450 O O . GLN A 1 568 ? -16.708 44.465 18.108 1.00 78.06 568 GLN A O 1
ATOM 4455 N N . THR A 1 569 ? -15.528 42.816 17.175 1.00 72.62 569 THR A N 1
ATOM 4456 C CA . THR A 1 569 ? -14.219 43.415 17.458 1.00 72.62 569 THR A CA 1
ATOM 4457 C C . THR A 1 569 ? -13.943 44.533 16.456 1.00 72.62 569 THR A C 1
ATOM 4459 O O . THR A 1 569 ? -14.074 44.325 15.248 1.00 72.62 569 THR A O 1
ATOM 4462 N N . LEU A 1 570 ? -13.569 45.715 16.948 1.00 70.81 570 LEU A N 1
ATOM 4463 C CA . LEU A 1 570 ? -13.310 46.906 16.130 1.00 70.81 570 LEU A CA 1
ATOM 4464 C C . LEU A 1 570 ? -11.861 46.969 15.626 1.00 70.81 570 LEU A C 1
ATOM 4466 O O . LEU A 1 570 ? -11.584 47.602 14.609 1.00 70.81 570 LEU A O 1
ATOM 4470 N N . SER A 1 571 ? -10.935 46.318 16.332 1.00 68.94 571 SER A N 1
ATOM 4471 C CA . SER A 1 571 ? -9.502 46.330 16.040 1.00 68.94 571 SER A CA 1
ATOM 4472 C C . SER A 1 571 ? -8.845 44.988 16.390 1.00 68.94 571 SER A C 1
ATOM 4474 O O . SER A 1 571 ? -9.403 44.175 17.131 1.00 68.94 571 SER A O 1
ATOM 4476 N N . SER A 1 572 ? -7.656 44.741 15.831 1.00 68.56 572 SER A N 1
ATOM 4477 C CA . SER A 1 572 ? -6.791 43.631 16.252 1.00 68.56 572 SER A CA 1
ATOM 4478 C C . SER A 1 572 ? -6.350 43.813 17.716 1.00 68.56 572 SER A C 1
ATOM 4480 O O . SER A 1 572 ? -6.189 44.959 18.147 1.00 68.56 572 SER A O 1
ATOM 4482 N N . PRO A 1 573 ? -6.112 42.723 18.474 1.00 76.75 573 PRO A N 1
ATOM 4483 C CA . PRO A 1 573 ? -5.718 42.806 19.879 1.00 76.75 573 PRO A CA 1
ATOM 4484 C C . PRO A 1 573 ? -4.452 43.641 20.078 1.00 76.75 573 PRO A C 1
ATOM 4486 O O . PRO A 1 573 ? -3.476 43.499 19.337 1.00 76.75 573 PRO A O 1
ATOM 4489 N N . LYS A 1 574 ? -4.457 44.484 21.112 1.00 78.88 574 LYS A N 1
ATOM 4490 C CA . LYS A 1 574 ? -3.278 45.232 21.568 1.00 78.88 574 LYS A CA 1
ATOM 4491 C C . LYS A 1 574 ? -2.688 44.532 22.786 1.00 78.88 574 LYS A C 1
ATOM 4493 O O . LYS A 1 574 ? -3.421 44.169 23.702 1.00 78.88 574 LYS A O 1
ATOM 4498 N N . TYR A 1 575 ? -1.374 44.345 22.796 1.00 79.56 575 TYR A N 1
ATOM 4499 C CA . TYR A 1 575 ? -0.666 43.655 23.871 1.00 79.56 575 TYR A CA 1
ATOM 4500 C C . TYR A 1 575 ? 0.114 44.676 24.697 1.00 79.56 575 TYR A C 1
ATOM 4502 O O . TYR A 1 575 ? 1.041 45.301 24.186 1.00 79.56 575 TYR A O 1
ATOM 4510 N N . GLU A 1 576 ? -0.250 44.846 25.965 1.00 74.31 576 GLU A N 1
ATOM 4511 C CA . GLU A 1 576 ? 0.362 45.832 26.862 1.00 74.31 576 GLU A CA 1
ATOM 4512 C C . GLU A 1 576 ? 0.614 45.197 28.232 1.00 74.31 576 GLU A C 1
ATOM 4514 O O . GLU A 1 576 ? -0.305 44.683 28.860 1.00 74.31 576 GLU A O 1
ATOM 4519 N N . ALA A 1 577 ? 1.870 45.205 28.696 1.00 71.06 577 ALA A N 1
ATOM 4520 C CA . ALA A 1 577 ? 2.264 44.755 30.040 1.00 71.06 577 ALA A CA 1
ATOM 4521 C C . ALA A 1 577 ? 1.725 43.364 30.466 1.00 71.06 577 ALA A C 1
ATOM 4523 O O . ALA A 1 577 ? 1.394 43.147 31.628 1.00 71.06 577 ALA A O 1
ATOM 4524 N N . GLY A 1 578 ? 1.642 42.407 29.532 1.00 69.81 578 GLY A N 1
ATOM 4525 C CA . GLY A 1 578 ? 1.131 41.054 29.805 1.00 69.81 578 GLY A CA 1
ATOM 4526 C C . GLY A 1 578 ? -0.396 40.917 29.752 1.00 69.81 578 GLY A C 1
ATOM 4527 O O . GLY A 1 578 ? -0.909 39.827 29.997 1.00 69.81 578 GLY A O 1
ATOM 4528 N N . LEU A 1 579 ? -1.107 41.987 29.390 1.00 82.06 579 LEU A N 1
ATOM 4529 C CA . LEU A 1 579 ? -2.541 42.001 29.129 1.00 82.06 579 LEU A CA 1
ATOM 4530 C C . LEU A 1 579 ? -2.828 42.057 27.627 1.00 82.06 579 LEU A C 1
ATOM 4532 O O . LEU A 1 579 ? -2.064 42.623 26.840 1.00 82.06 579 LEU A O 1
ATOM 4536 N N . ILE A 1 580 ? -3.966 41.489 27.247 1.00 83.25 580 ILE A N 1
ATOM 4537 C CA . ILE A 1 580 ? -4.527 41.533 25.901 1.00 83.25 580 ILE A CA 1
ATOM 4538 C C . ILE A 1 580 ? -5.742 42.453 25.944 1.00 83.25 580 ILE A C 1
ATOM 4540 O O . ILE A 1 580 ? -6.714 42.159 26.638 1.00 83.25 580 ILE A O 1
ATOM 4544 N N . LYS A 1 581 ? -5.695 43.559 25.204 1.00 85.38 581 LYS A N 1
ATOM 4545 C CA . LYS A 1 581 ? -6.790 44.520 25.079 1.00 85.38 581 LYS A CA 1
ATOM 4546 C C . LYS A 1 581 ? -7.543 44.312 23.764 1.00 85.38 581 LYS A C 1
ATOM 4548 O O . LYS A 1 581 ? -6.929 44.339 22.696 1.00 85.38 581 LYS A O 1
ATOM 4553 N N . TYR A 1 582 ? -8.868 44.191 23.845 1.00 83.81 582 TYR A N 1
ATOM 4554 C CA . TYR A 1 582 ? -9.779 44.186 22.698 1.00 83.81 582 TYR A CA 1
ATOM 4555 C C . TYR A 1 582 ? -10.719 45.389 22.744 1.00 83.81 582 TYR A C 1
ATOM 4557 O O . TYR A 1 582 ? -11.455 45.555 23.716 1.00 83.81 582 TYR A O 1
ATOM 4565 N N . ASP A 1 583 ? -10.736 46.183 21.672 1.00 84.19 583 ASP A N 1
ATOM 4566 C CA . ASP A 1 583 ? -11.754 47.215 21.460 1.00 84.19 583 ASP A CA 1
ATOM 4567 C C . ASP A 1 583 ? -12.967 46.559 20.762 1.00 84.19 583 ASP A C 1
ATOM 4569 O O . ASP A 1 583 ? -12.812 45.901 19.724 1.00 84.19 583 ASP A O 1
ATOM 4573 N N . PHE A 1 584 ? -14.174 46.704 21.314 1.00 85.44 584 PHE A N 1
ATOM 4574 C CA . PHE A 1 584 ? -15.373 46.016 20.825 1.00 85.44 584 PHE A CA 1
ATOM 4575 C C . PHE A 1 584 ? -16.602 46.927 20.718 1.00 85.44 584 PHE A C 1
ATOM 4577 O O . PHE A 1 584 ? -16.760 47.905 21.449 1.00 85.44 584 PHE A O 1
ATOM 4584 N N . GLU A 1 585 ? -17.507 46.534 19.825 1.00 84.50 585 GLU A N 1
ATOM 4585 C CA . GLU A 1 585 ? -18.904 46.952 19.783 1.00 84.50 585 GLU A CA 1
ATOM 4586 C C . GLU A 1 585 ? -19.801 45.750 20.097 1.00 84.50 585 GLU A C 1
ATOM 4588 O O . GLU A 1 585 ? -19.682 44.675 19.506 1.00 84.50 585 GLU A O 1
ATOM 4593 N N . LEU A 1 586 ? -20.704 45.925 21.052 1.00 84.25 586 LEU A N 1
ATOM 4594 C CA . LEU A 1 586 ? -21.642 44.915 21.516 1.00 84.25 586 LEU A CA 1
ATOM 4595 C C . LEU A 1 586 ? -23.063 45.386 21.215 1.00 84.25 586 LEU A C 1
ATOM 4597 O O . LEU A 1 586 ? -23.479 46.456 21.650 1.00 84.25 586 LEU A O 1
ATOM 4601 N N . PHE A 1 587 ? -23.831 44.561 20.515 1.00 85.25 587 PHE A N 1
ATOM 4602 C CA . PHE A 1 587 ? -25.234 44.811 20.203 1.00 85.25 587 PHE A CA 1
ATOM 4603 C C . PHE A 1 587 ? -26.102 43.945 21.109 1.00 85.25 587 PHE A C 1
ATOM 4605 O O . PHE A 1 587 ? -26.031 42.726 21.001 1.00 85.25 587 PHE A O 1
ATOM 4612 N N . GLY A 1 588 ? -26.946 44.533 21.958 1.00 76.25 588 GLY A N 1
ATOM 4613 C CA . GLY A 1 588 ? -27.748 43.791 22.942 1.00 76.25 588 GLY A CA 1
ATOM 4614 C C . GLY A 1 588 ? -28.979 43.052 22.395 1.00 76.25 588 GLY A C 1
ATOM 4615 O O . GLY A 1 588 ? -29.641 42.331 23.130 1.00 76.25 588 GLY A O 1
ATOM 4616 N N . GLY A 1 589 ? -29.308 43.193 21.104 1.00 76.81 589 GLY A N 1
ATOM 4617 C CA . GLY A 1 589 ? -30.475 42.548 20.474 1.00 76.81 589 GLY A CA 1
ATOM 4618 C C . GLY A 1 589 ? -31.831 43.066 20.994 1.00 76.81 589 GLY A C 1
ATOM 4619 O O . GLY A 1 589 ? -31.946 43.580 22.100 1.00 76.81 589 GLY A O 1
ATOM 4620 N N . LYS A 1 590 ? -32.913 42.984 20.205 1.00 72.25 590 LYS A N 1
ATOM 4621 C CA . LYS A 1 590 ? -34.219 43.556 20.630 1.00 72.25 590 LYS A CA 1
ATOM 4622 C C . LYS A 1 590 ? -34.939 42.744 21.713 1.00 72.25 590 LYS A C 1
ATOM 4624 O O . LYS A 1 590 ? -35.701 43.313 22.488 1.00 72.25 590 LYS A O 1
ATOM 4629 N N . THR A 1 591 ? -34.737 41.428 21.732 1.00 68.56 591 THR A N 1
ATOM 4630 C CA . THR A 1 591 ? -35.478 40.479 22.585 1.00 68.56 591 THR A CA 1
ATOM 4631 C C . THR A 1 591 ? -34.632 39.879 23.710 1.00 68.56 591 THR A C 1
ATOM 4633 O O . THR A 1 591 ? -35.156 39.117 24.516 1.00 68.56 591 THR A O 1
ATOM 4636 N N . CYS A 1 592 ? -33.337 40.201 23.772 1.00 73.62 592 CYS A N 1
ATOM 4637 C CA . CYS A 1 592 ? -32.391 39.612 24.716 1.00 73.62 592 CYS A CA 1
ATOM 4638 C C . CYS A 1 592 ? -32.169 40.556 25.899 1.00 73.62 592 CYS A C 1
ATOM 4640 O O . CYS A 1 592 ? -31.328 41.445 25.836 1.00 73.62 592 CYS A O 1
ATOM 4642 N N . LYS A 1 593 ? -32.961 40.398 26.965 1.00 78.38 593 LYS A N 1
ATOM 4643 C CA . LYS A 1 593 ? -32.805 41.224 28.174 1.00 78.38 593 LYS A CA 1
ATOM 4644 C C . LYS A 1 593 ? -31.512 40.917 28.925 1.00 78.38 593 LYS A C 1
ATOM 4646 O O . LYS A 1 593 ? -30.983 41.812 29.569 1.00 78.38 593 LYS A O 1
ATOM 4651 N N . GLU A 1 594 ? -31.019 39.685 28.828 1.00 84.06 594 GLU A N 1
ATOM 4652 C CA . GLU A 1 594 ? -29.804 39.242 29.509 1.00 84.06 594 GLU A CA 1
ATOM 4653 C C . GLU A 1 594 ? -28.889 38.478 28.557 1.00 84.06 594 GLU A C 1
ATOM 4655 O O . GLU A 1 594 ? -29.350 37.623 27.794 1.00 84.06 594 GLU A O 1
ATOM 4660 N N . PHE A 1 595 ? -27.595 38.770 28.602 1.00 85.06 595 PHE A N 1
ATOM 4661 C CA . PHE A 1 595 ? -26.586 38.024 27.860 1.00 85.06 595 PHE A CA 1
ATOM 4662 C C . PHE A 1 595 ? -25.241 38.052 28.587 1.00 85.06 595 PHE A C 1
ATOM 4664 O O . PHE A 1 595 ? -24.902 39.027 29.257 1.00 85.06 595 PHE A O 1
ATOM 4671 N N . ASP A 1 596 ? -24.469 36.985 28.398 1.00 87.56 596 ASP A N 1
ATOM 4672 C CA . ASP A 1 596 ? -23.183 36.786 29.059 1.00 87.56 596 ASP A CA 1
ATOM 4673 C C . ASP A 1 596 ? -22.063 36.839 28.014 1.00 87.56 596 ASP A C 1
ATOM 4675 O O . ASP A 1 596 ? -22.119 36.137 27.003 1.00 87.56 596 ASP A O 1
ATOM 4679 N N . ILE A 1 597 ? -21.022 37.629 28.266 1.00 87.50 597 ILE A N 1
ATOM 4680 C CA . ILE A 1 597 ? -19.735 37.547 27.572 1.00 87.50 597 ILE A CA 1
ATOM 4681 C C . ILE A 1 597 ? -18.863 36.583 28.373 1.00 87.50 597 ILE A C 1
ATOM 4683 O O . ILE A 1 597 ? -18.483 36.883 29.505 1.00 87.50 597 ILE A O 1
ATOM 4687 N N . ARG A 1 598 ? -18.547 35.423 27.801 1.00 87.31 598 ARG A N 1
ATOM 4688 C CA . ARG A 1 598 ? -17.794 34.359 28.474 1.00 87.31 598 ARG A CA 1
ATOM 4689 C C . ARG A 1 598 ? -16.479 34.078 27.774 1.00 87.31 598 ARG A C 1
ATOM 4691 O O . ARG A 1 598 ? -16.425 33.988 26.547 1.00 87.31 598 ARG A O 1
ATOM 4698 N N . LEU A 1 599 ? -15.438 33.874 28.574 1.00 83.38 599 LEU A N 1
ATOM 4699 C CA . LEU A 1 599 ? -14.185 33.296 28.107 1.00 83.38 599 LEU A CA 1
ATOM 4700 C C . LEU A 1 599 ? -14.326 31.776 28.012 1.00 83.38 599 LEU A C 1
ATOM 4702 O O . LEU A 1 599 ? -14.747 31.120 28.969 1.00 83.38 599 LEU A O 1
ATOM 4706 N N . LYS A 1 600 ? -13.950 31.214 26.864 1.00 82.12 600 LYS A N 1
ATOM 4707 C CA . LYS A 1 600 ? -13.858 29.767 26.662 1.00 82.12 600 LYS A CA 1
ATOM 4708 C C . LYS A 1 600 ? -12.488 29.390 26.142 1.00 82.12 600 LYS A C 1
ATOM 4710 O O . LYS A 1 600 ? -11.945 30.072 25.282 1.00 82.12 600 LYS A O 1
ATOM 4715 N N . VAL A 1 601 ? -11.947 28.289 26.638 1.00 78.69 601 VAL A N 1
ATOM 4716 C CA . VAL A 1 601 ? -10.745 27.672 26.086 1.00 78.69 601 VAL A CA 1
ATOM 4717 C C . VAL A 1 601 ? -11.134 26.787 24.907 1.00 78.69 601 VAL A C 1
ATOM 4719 O O . VAL A 1 601 ? -12.095 26.018 24.986 1.00 78.69 601 VAL A O 1
ATOM 4722 N N . LEU A 1 602 ? -10.379 26.905 23.819 1.00 68.19 602 LEU A N 1
ATOM 4723 C CA . LEU A 1 602 ? -10.499 26.053 22.644 1.00 68.19 602 LEU A CA 1
ATOM 4724 C C . LEU A 1 602 ? -9.679 24.781 22.880 1.00 68.19 602 LEU A C 1
ATOM 4726 O O . LEU A 1 602 ? -8.458 24.851 23.004 1.00 68.19 602 LEU A O 1
ATOM 4730 N N . THR A 1 603 ? -10.350 23.631 22.951 1.00 66.12 603 THR A N 1
ATOM 4731 C CA . THR A 1 603 ? -9.707 22.310 23.028 1.00 66.12 603 THR A CA 1
ATOM 4732 C C . THR A 1 603 ? -10.065 21.479 21.800 1.00 66.12 603 THR A C 1
ATOM 4734 O O . THR A 1 603 ? -11.072 21.737 21.141 1.00 66.12 603 THR A O 1
ATOM 4737 N N . GLU A 1 604 ? -9.296 20.427 21.528 1.00 48.06 604 GLU A N 1
ATOM 4738 C CA . GLU A 1 604 ? -9.584 19.465 20.451 1.00 48.06 604 GLU A CA 1
ATOM 4739 C C . GLU A 1 604 ? -10.944 18.764 20.625 1.00 48.06 604 GLU A C 1
ATOM 4741 O O . GLU A 1 604 ? -11.596 18.391 19.653 1.00 48.06 604 GLU A O 1
ATOM 4746 N N . SER A 1 605 ? -11.415 18.637 21.871 1.00 49.94 605 SER A N 1
ATOM 4747 C CA . SER A 1 605 ? -12.718 18.052 22.215 1.00 49.94 605 SER A CA 1
ATOM 4748 C C . SER A 1 605 ? -13.897 19.037 22.150 1.00 49.94 605 SER A C 1
ATOM 4750 O O . SER A 1 605 ? -15.047 18.630 22.330 1.00 49.94 605 SER A O 1
ATOM 4752 N N . GLY A 1 606 ? -13.631 20.322 21.884 1.00 67.25 606 GLY A N 1
ATOM 4753 C CA . GLY A 1 606 ? -14.616 21.405 21.864 1.00 67.25 606 GLY A CA 1
ATOM 4754 C C . GLY A 1 606 ? -14.255 22.582 22.777 1.00 67.25 606 GLY A C 1
ATOM 4755 O O . GLY A 1 606 ? -13.150 22.682 23.310 1.00 67.25 606 GLY A O 1
ATOM 4756 N N . GLU A 1 607 ? -15.197 23.504 22.956 1.00 76.25 607 GLU A N 1
ATOM 4757 C CA . GLU A 1 607 ? -15.007 24.712 23.765 1.00 76.25 607 GLU A CA 1
ATOM 4758 C C . GLU A 1 607 ? -15.389 24.464 25.232 1.00 76.25 607 GLU A C 1
ATOM 4760 O O . GLU A 1 607 ? -16.504 24.020 25.517 1.00 76.25 607 GLU A O 1
ATOM 4765 N N . MET A 1 608 ? -14.506 24.805 26.173 1.00 78.50 608 MET A N 1
ATOM 4766 C CA . MET A 1 608 ? -14.771 24.688 27.614 1.00 78.50 608 MET A CA 1
ATOM 4767 C C . MET A 1 608 ? -14.790 26.060 28.287 1.00 78.50 608 MET A C 1
ATOM 4769 O O . MET A 1 608 ? -13.896 26.875 28.075 1.00 78.50 608 MET A O 1
ATOM 4773 N N . ASN A 1 609 ? -15.797 26.323 29.122 1.00 84.94 609 ASN A N 1
ATOM 4774 C CA . ASN A 1 609 ? -15.832 27.516 29.974 1.00 84.94 609 ASN A CA 1
ATOM 4775 C C . ASN A 1 609 ? -15.060 27.280 31.288 1.00 84.94 609 ASN A C 1
ATOM 4777 O O . ASN A 1 609 ? -14.634 26.159 31.567 1.00 84.94 609 ASN A O 1
ATOM 4781 N N . ALA A 1 610 ? -14.901 28.332 32.092 1.00 85.06 610 ALA A N 1
ATOM 4782 C CA . ALA A 1 610 ? -14.154 28.262 33.346 1.00 85.06 610 ALA A CA 1
ATOM 4783 C C . ALA A 1 610 ? -14.712 27.225 34.331 1.00 85.06 610 ALA A C 1
ATOM 4785 O O . ALA A 1 610 ? -13.947 26.439 34.869 1.00 85.06 610 ALA A O 1
ATOM 4786 N N . ASP A 1 611 ? -16.030 27.152 34.527 1.00 84.00 611 ASP A N 1
ATOM 4787 C CA . ASP A 1 611 ? -16.611 26.206 35.489 1.00 84.00 611 ASP A CA 1
ATOM 4788 C C . ASP A 1 611 ? -16.412 24.744 35.071 1.00 84.00 611 ASP A C 1
ATOM 4790 O O . ASP A 1 611 ? -16.083 23.903 35.903 1.00 84.00 611 ASP A O 1
ATOM 4794 N N . VAL A 1 612 ? -16.550 24.435 33.777 1.00 82.56 612 VAL A N 1
ATOM 4795 C CA . VAL A 1 612 ? -16.272 23.093 33.245 1.00 82.56 612 VAL A CA 1
ATOM 4796 C C . VAL A 1 612 ? -14.782 22.780 33.359 1.00 82.56 612 VAL A C 1
ATOM 4798 O O . VAL A 1 612 ? -14.439 21.710 33.851 1.00 82.56 612 VAL A O 1
ATOM 4801 N N . TRP A 1 613 ? -13.903 23.715 32.981 1.00 82.62 613 TRP A N 1
ATOM 4802 C CA . TRP A 1 613 ? -12.448 23.565 33.094 1.00 82.62 613 TRP A CA 1
ATOM 4803 C C . TRP A 1 613 ? -12.006 23.282 34.530 1.00 82.62 613 TRP A C 1
ATOM 4805 O O . TRP A 1 613 ? -11.191 22.397 34.768 1.00 82.62 613 TRP A O 1
ATOM 4815 N N . GLU A 1 614 ? -12.547 24.025 35.489 1.00 83.69 614 GLU A N 1
ATOM 4816 C CA . GLU A 1 614 ? -12.165 23.926 36.894 1.00 83.69 614 GLU A CA 1
ATOM 4817 C C . GLU A 1 614 ? -12.854 22.762 37.621 1.00 83.69 614 GLU A C 1
ATOM 4819 O O . GLU A 1 614 ? -12.432 22.391 38.718 1.00 83.69 614 GLU A O 1
ATOM 4824 N N . SER A 1 615 ? -13.907 22.173 37.050 1.00 78.31 615 SER A N 1
ATOM 4825 C CA . SER A 1 615 ? -14.617 21.042 37.653 1.00 78.31 615 SER A CA 1
ATOM 4826 C C . SER A 1 615 ? -13.760 19.775 37.729 1.00 78.31 615 SER A C 1
ATOM 4828 O O . SER A 1 615 ? -12.809 19.601 36.968 1.00 78.31 615 SER A O 1
ATOM 4830 N N . ASP A 1 616 ? -14.138 18.854 38.621 1.00 67.00 616 ASP A N 1
ATOM 4831 C CA . ASP A 1 616 ? -13.513 17.524 38.717 1.00 67.00 616 ASP A CA 1
ATOM 4832 C C . ASP A 1 616 ? -13.788 16.637 37.483 1.00 67.00 616 ASP A C 1
ATOM 4834 O O . ASP A 1 616 ? -13.139 15.608 37.312 1.00 67.00 616 ASP A O 1
ATOM 4838 N N . GLU A 1 617 ? -14.752 17.015 36.632 1.00 59.53 617 GLU A N 1
ATOM 4839 C CA . GLU A 1 617 ? -15.035 16.372 35.339 1.00 59.53 617 GLU A CA 1
ATOM 4840 C C . GLU A 1 617 ? -14.256 17.015 34.172 1.00 59.53 617 GLU A C 1
ATOM 4842 O O . GLU A 1 617 ? -14.212 16.447 33.080 1.00 59.53 617 GLU A O 1
ATOM 4847 N N . GLY A 1 618 ? -13.648 18.186 34.399 1.00 68.00 618 GLY A N 1
ATOM 4848 C CA . GLY A 1 618 ? -12.737 18.868 33.485 1.00 68.00 618 GLY A CA 1
ATOM 4849 C C . GLY A 1 618 ? -11.286 18.758 33.947 1.00 68.00 618 GLY A C 1
ATOM 4850 O O . GLY A 1 618 ? -10.838 17.699 34.368 1.00 68.00 618 GLY A O 1
ATOM 4851 N N . ILE A 1 619 ? -10.518 19.845 33.831 1.00 72.62 619 ILE A N 1
ATOM 4852 C CA . ILE A 1 619 ? -9.063 19.847 34.084 1.00 72.62 619 ILE A CA 1
ATOM 4853 C C . ILE A 1 619 ? -8.775 19.862 35.587 1.00 72.62 619 ILE A C 1
ATOM 4855 O O . ILE A 1 619 ? -7.716 19.414 36.024 1.00 72.62 619 ILE A O 1
ATOM 4859 N N . GLY A 1 620 ? -9.703 20.390 36.390 1.00 72.75 620 GLY A N 1
ATOM 4860 C CA . GLY A 1 620 ? -9.551 20.499 37.839 1.00 72.75 620 GLY A CA 1
ATOM 4861 C C . GLY A 1 620 ? -8.472 21.498 38.274 1.00 72.75 620 GLY A C 1
ATOM 4862 O O . GLY A 1 620 ? -8.109 21.540 39.449 1.00 72.75 620 GLY A O 1
ATOM 4863 N N . SER A 1 621 ? -7.951 22.303 37.344 1.00 77.12 621 SER A N 1
ATOM 4864 C CA . SER A 1 621 ? -6.923 23.320 37.575 1.00 77.12 621 SER A CA 1
ATOM 4865 C C . SER A 1 621 ? -7.484 24.727 37.370 1.00 77.12 621 SER A C 1
ATOM 4867 O O . SER A 1 621 ? -8.576 24.899 36.834 1.00 77.12 621 SER A O 1
ATOM 4869 N N . VAL A 1 622 ? -6.741 25.746 37.809 1.00 81.94 622 VAL A N 1
ATOM 4870 C CA . VAL A 1 622 ? -7.146 27.154 37.684 1.00 81.94 622 VAL A CA 1
ATOM 4871 C C . VAL A 1 622 ? -7.352 27.513 36.208 1.00 81.94 622 VAL A C 1
ATOM 4873 O O . VAL A 1 622 ? -6.462 27.276 35.390 1.00 81.94 622 VAL A O 1
ATOM 4876 N N . PHE A 1 623 ? -8.490 28.126 35.863 1.00 86.31 623 PHE A N 1
ATOM 4877 C CA . PHE A 1 623 ? -8.758 28.550 34.487 1.00 86.31 623 PHE A CA 1
ATOM 4878 C C . PHE A 1 623 ? -7.675 29.534 33.989 1.00 86.31 623 PHE A C 1
ATOM 4880 O O . PHE A 1 623 ? -7.324 30.473 34.711 1.00 86.31 623 PHE A O 1
ATOM 4887 N N . PRO A 1 624 ? -7.092 29.352 32.788 1.00 82.75 624 PRO A N 1
ATOM 4888 C CA . PRO A 1 624 ? -5.869 30.060 32.405 1.00 82.75 624 PRO A CA 1
ATOM 4889 C C . PRO A 1 624 ? -6.083 31.521 31.994 1.00 82.75 624 PRO A C 1
ATOM 4891 O O . PRO A 1 624 ? -5.114 32.274 31.933 1.00 82.75 624 PRO A O 1
ATOM 4894 N N . TYR A 1 625 ? -7.325 31.939 31.751 1.00 85.62 625 TYR A N 1
ATOM 4895 C CA . TYR A 1 625 ? -7.661 33.299 31.332 1.00 85.62 625 TYR A CA 1
ATOM 4896 C C . TYR A 1 625 ? -8.488 34.034 32.378 1.00 85.62 625 TYR A C 1
ATOM 4898 O O . TYR A 1 625 ? -9.270 33.431 33.107 1.00 85.62 625 TYR A O 1
ATOM 4906 N N . GLU A 1 626 ? -8.340 35.350 32.434 1.00 90.25 626 GLU A N 1
ATOM 4907 C CA . GLU A 1 626 ? -9.088 36.188 33.365 1.00 90.25 626 GLU A CA 1
ATOM 4908 C C . GLU A 1 626 ? -9.393 37.548 32.741 1.00 90.25 626 GLU A C 1
ATOM 4910 O O . GLU A 1 626 ? -8.533 38.159 32.107 1.00 90.25 626 GLU A O 1
ATOM 4915 N N . VAL A 1 627 ? -10.622 38.025 32.924 1.00 90.25 627 VAL A N 1
ATOM 4916 C CA . VAL A 1 627 ? -11.021 39.402 32.639 1.00 90.25 627 VAL A CA 1
ATOM 4917 C C . VAL A 1 627 ? -10.507 40.271 33.779 1.00 90.25 627 VAL A C 1
ATOM 4919 O O . VAL A 1 627 ? -11.031 40.220 34.891 1.00 90.25 627 VAL A O 1
ATOM 4922 N N . THR A 1 628 ? -9.479 41.067 33.502 1.00 89.38 628 THR A N 1
ATOM 4923 C CA . THR A 1 628 ? -8.877 41.955 34.505 1.00 89.38 628 THR A CA 1
ATOM 4924 C C . THR A 1 628 ? -9.605 43.284 34.594 1.00 89.38 628 THR A C 1
ATOM 4926 O O . THR A 1 628 ? -9.704 43.866 35.674 1.00 89.38 628 THR A O 1
ATOM 4929 N N . LYS A 1 629 ? -10.109 43.773 33.456 1.00 90.56 629 LYS A N 1
ATOM 4930 C CA . LYS A 1 629 ? -10.815 45.048 33.365 1.00 90.56 629 LYS A CA 1
ATOM 4931 C C . LYS A 1 629 ? -11.774 45.074 32.178 1.00 90.56 629 LYS A C 1
ATOM 4933 O O . LYS A 1 629 ? -11.460 44.548 31.110 1.00 90.56 629 LYS A O 1
ATOM 4938 N N . LEU A 1 630 ? -12.905 45.746 32.335 1.00 90.56 630 LEU A N 1
ATOM 4939 C CA . LEU A 1 630 ? -13.835 46.110 31.270 1.00 90.56 630 LEU A CA 1
ATOM 4940 C C . LEU A 1 630 ? -14.152 47.601 31.381 1.00 90.56 630 LEU A C 1
ATOM 4942 O O . LEU A 1 630 ? -14.476 48.074 32.464 1.00 90.56 630 LEU A O 1
ATOM 4946 N N . GLU A 1 631 ? -14.107 48.322 30.265 1.00 91.50 631 GLU A N 1
ATOM 4947 C CA . GLU A 1 631 ? -14.541 49.717 30.184 1.00 91.50 631 GLU A CA 1
ATOM 4948 C C . GLU A 1 631 ? -15.609 49.889 29.106 1.00 91.50 631 GLU A C 1
ATOM 4950 O O . GLU A 1 631 ? -15.404 49.495 27.958 1.00 91.50 631 GLU A O 1
ATOM 4955 N N . ILE A 1 632 ? -16.727 50.528 29.446 1.00 89.62 632 ILE A N 1
ATOM 4956 C CA . ILE A 1 632 ? -17.752 50.948 28.487 1.00 89.62 632 ILE A CA 1
ATOM 4957 C C . ILE A 1 632 ? -17.656 52.461 28.309 1.00 89.62 632 ILE A C 1
ATOM 4959 O O . ILE A 1 632 ? -17.855 53.228 29.250 1.00 89.62 632 ILE A O 1
ATOM 4963 N N . HIS A 1 633 ? -17.349 52.888 27.084 1.00 87.50 633 HIS A N 1
ATOM 4964 C CA . HIS A 1 633 ? -17.154 54.298 26.745 1.00 87.50 633 HIS A CA 1
ATOM 4965 C C . HIS A 1 633 ? -18.439 54.968 26.260 1.00 87.50 633 HIS A C 1
ATOM 4967 O O . HIS A 1 633 ? -18.639 56.151 26.516 1.00 87.50 633 HIS A O 1
ATOM 4973 N N . ASN A 1 634 ? -19.292 54.237 25.533 1.00 84.56 634 ASN A N 1
ATOM 4974 C CA . ASN A 1 634 ? -20.561 54.765 25.038 1.00 84.56 634 ASN A CA 1
ATOM 4975 C C . ASN A 1 634 ? -21.658 53.714 25.082 1.00 84.56 634 ASN A C 1
ATOM 4977 O O . ASN A 1 634 ? -21.429 52.555 24.728 1.00 84.56 634 ASN A O 1
ATOM 4981 N N . ILE A 1 635 ? -22.868 54.175 25.394 1.00 86.50 635 ILE A N 1
ATOM 4982 C CA . ILE A 1 635 ? -24.098 53.400 25.275 1.00 86.50 635 ILE A CA 1
ATOM 4983 C C . ILE A 1 635 ? -25.074 54.185 24.400 1.00 86.50 635 ILE A C 1
ATOM 4985 O O . ILE A 1 635 ? -25.376 55.354 24.655 1.00 86.50 635 ILE A O 1
ATOM 4989 N N . THR A 1 636 ? -25.552 53.550 23.333 1.00 83.62 636 THR A N 1
ATOM 4990 C CA . THR A 1 636 ? -26.484 54.152 22.370 1.00 83.62 636 THR A CA 1
ATOM 4991 C C . THR A 1 636 ? -27.744 53.307 22.244 1.00 83.62 636 THR A C 1
ATOM 4993 O O . THR A 1 636 ? -27.681 52.121 21.932 1.00 83.62 636 THR A O 1
ATOM 4996 N N . GLY A 1 637 ? -28.902 53.913 22.515 1.00 77.38 637 GLY A N 1
ATOM 4997 C CA . GLY A 1 637 ? -30.208 53.259 22.422 1.00 77.38 637 GLY A CA 1
ATOM 4998 C C . GLY A 1 637 ? -30.869 53.399 21.048 1.00 77.38 637 GLY A C 1
ATOM 4999 O O . GLY A 1 637 ? -30.357 54.050 20.130 1.00 77.38 637 GLY A O 1
ATOM 5000 N N . ALA A 1 638 ? -32.066 52.823 20.907 1.00 63.38 638 ALA A N 1
ATOM 5001 C CA . ALA A 1 638 ? -32.877 52.943 19.695 1.00 63.38 638 ALA A CA 1
ATOM 5002 C C . ALA A 1 638 ? -33.132 54.423 19.317 1.00 63.38 638 ALA A C 1
ATOM 5004 O O . ALA A 1 638 ? -33.536 55.224 20.157 1.00 63.38 638 ALA A O 1
ATOM 5005 N N . LYS A 1 639 ? -32.940 54.764 18.029 1.00 58.41 639 LYS A N 1
ATOM 5006 C CA . LYS A 1 639 ? -32.931 56.135 17.455 1.00 58.41 639 LYS A CA 1
ATOM 5007 C C . LYS A 1 639 ? -31.666 56.978 17.735 1.00 58.41 639 LYS A C 1
ATOM 5009 O O . LYS A 1 639 ? -31.745 58.199 17.661 1.00 58.41 639 LYS A O 1
ATOM 5014 N N . ASN A 1 640 ? -30.513 56.358 18.017 1.00 61.62 640 ASN A N 1
ATOM 5015 C CA . ASN A 1 640 ? -29.229 57.037 18.287 1.00 61.62 640 ASN A CA 1
ATOM 5016 C C . ASN A 1 640 ? -29.253 57.990 19.497 1.00 61.62 640 ASN A C 1
ATOM 5018 O O . ASN A 1 640 ? -28.433 58.904 19.589 1.00 61.62 640 ASN A O 1
ATOM 5022 N N . LYS A 1 641 ? -30.169 57.782 20.451 1.00 71.44 641 LYS A N 1
ATOM 5023 C CA . LYS A 1 641 ? -30.133 58.520 21.716 1.00 71.44 641 LYS A CA 1
ATOM 5024 C C . LYS A 1 641 ? -28.974 57.970 22.552 1.00 71.44 641 LYS A C 1
ATOM 5026 O O . LYS A 1 641 ? -29.009 56.811 22.965 1.00 71.44 641 LYS A O 1
ATOM 5031 N N . ARG A 1 642 ? -27.932 58.780 22.737 1.00 75.12 642 ARG A N 1
ATOM 5032 C CA . ARG A 1 642 ? -26.768 58.456 23.572 1.00 75.12 642 ARG A CA 1
ATOM 5033 C C . ARG A 1 642 ? -27.137 58.661 25.040 1.00 75.12 642 ARG A C 1
ATOM 5035 O O . ARG A 1 642 ? -27.768 59.664 25.366 1.00 75.12 642 ARG A O 1
ATOM 5042 N N . ILE A 1 643 ? -26.774 57.706 25.889 1.00 79.88 643 ILE A N 1
ATOM 5043 C CA . ILE A 1 643 ? -26.836 57.876 27.343 1.00 79.88 643 ILE A CA 1
ATOM 5044 C C . ILE A 1 643 ? -25.628 58.735 27.728 1.00 79.88 643 ILE A C 1
ATOM 5046 O O . ILE A 1 643 ? -24.504 58.417 27.333 1.00 79.88 643 ILE A O 1
ATOM 5050 N N . GLU A 1 644 ? -25.859 59.858 28.409 1.00 74.31 644 GLU A N 1
ATOM 5051 C CA . GLU A 1 644 ? -24.774 60.712 28.901 1.00 74.31 644 GLU A CA 1
ATOM 5052 C C . GLU A 1 644 ? -24.029 59.988 30.027 1.00 74.31 644 GLU A C 1
ATOM 5054 O O . GLU A 1 644 ? -24.642 59.462 30.953 1.00 74.31 644 GLU A O 1
ATOM 5059 N N . MET A 1 645 ? -22.703 59.926 29.901 1.00 74.62 645 MET A N 1
ATOM 5060 C CA . MET A 1 645 ? -21.803 59.297 30.863 1.00 74.62 645 MET A CA 1
ATOM 5061 C C . MET A 1 645 ? -20.734 60.323 31.235 1.00 74.62 645 MET A C 1
ATOM 5063 O O . MET A 1 645 ? -19.979 60.751 30.360 1.00 74.62 645 MET A O 1
ATOM 5067 N N . ASP A 1 646 ? -20.662 60.712 32.509 1.00 72.00 646 ASP A N 1
ATOM 5068 C CA . ASP A 1 646 ? -19.639 61.651 32.995 1.00 72.00 646 ASP A CA 1
ATOM 5069 C C . ASP A 1 646 ? -18.239 61.016 32.994 1.00 72.00 646 ASP A C 1
ATOM 5071 O O . ASP A 1 646 ? -17.231 61.693 32.786 1.00 72.00 646 ASP A O 1
ATOM 5075 N N . GLN A 1 647 ? -18.177 59.697 33.196 1.00 78.69 647 GLN A N 1
ATOM 5076 C CA . GLN A 1 647 ? -16.973 58.873 33.109 1.00 78.69 647 GLN A CA 1
ATOM 5077 C C . GLN A 1 647 ? -17.311 57.507 32.485 1.00 78.69 647 GLN A C 1
ATOM 5079 O O . GLN A 1 647 ? -18.468 57.082 32.550 1.00 78.69 647 GLN A O 1
ATOM 5084 N N . PRO A 1 648 ? -16.337 56.807 31.871 1.00 84.12 648 PRO A N 1
ATOM 5085 C CA . PRO A 1 648 ? -16.539 55.436 31.408 1.00 84.12 648 PRO A CA 1
ATOM 5086 C C . PRO A 1 648 ? -16.968 54.524 32.560 1.00 84.12 648 PRO A C 1
ATOM 5088 O O . PRO A 1 648 ? -16.427 54.627 33.659 1.00 84.12 648 PRO A O 1
ATOM 5091 N N . LEU A 1 649 ? -17.896 53.603 32.300 1.00 88.62 649 LEU A N 1
ATOM 5092 C CA . LEU A 1 649 ? -18.243 52.559 33.266 1.00 88.62 649 LEU A CA 1
ATOM 5093 C C . LEU A 1 649 ? -17.093 51.555 33.306 1.00 88.62 649 LEU A C 1
ATOM 5095 O O . LEU A 1 649 ? -16.699 51.053 32.252 1.00 88.62 649 LEU A O 1
ATOM 5099 N N . VAL A 1 650 ? -16.562 51.272 34.496 1.00 89.56 650 VAL A N 1
ATOM 5100 C CA . VAL A 1 650 ? -15.395 50.401 34.686 1.00 89.56 650 VAL A CA 1
ATOM 5101 C C . VAL A 1 650 ? -15.741 49.242 35.614 1.00 89.56 650 VAL A C 1
ATOM 5103 O O . VAL A 1 650 ? -16.130 49.470 36.756 1.00 89.56 650 VAL A O 1
ATOM 5106 N N . LEU A 1 651 ? -15.540 48.012 35.138 1.00 89.06 651 LEU A N 1
ATOM 5107 C CA . LEU A 1 651 ? -15.538 46.807 35.969 1.00 89.06 651 LEU A CA 1
ATOM 5108 C C . LEU A 1 651 ? -14.122 46.250 36.087 1.00 89.06 651 LEU A C 1
ATOM 5110 O O . LEU A 1 651 ? -13.427 46.105 35.081 1.00 89.06 651 LEU A O 1
ATOM 5114 N N . ASP A 1 652 ? -13.713 45.896 37.299 1.00 89.31 652 ASP A N 1
ATOM 5115 C CA . ASP A 1 652 ? -12.430 45.256 37.603 1.00 89.31 652 ASP A CA 1
ATOM 5116 C C . ASP A 1 652 ? -12.516 44.449 38.913 1.00 89.31 652 ASP A C 1
ATOM 5118 O O . ASP A 1 652 ? -13.591 44.266 39.482 1.00 89.31 652 ASP A O 1
ATOM 5122 N N . HIS A 1 653 ? -11.391 43.938 39.418 1.00 85.38 653 HIS A N 1
ATOM 5123 C CA . HIS A 1 653 ? -11.372 43.148 40.658 1.00 85.38 653 HIS A CA 1
ATOM 5124 C C . HIS A 1 653 ? -11.841 43.905 41.912 1.00 85.38 653 HIS A C 1
ATOM 5126 O O . HIS A 1 653 ? -12.232 43.260 42.887 1.00 85.38 653 HIS A O 1
ATOM 5132 N N . SER A 1 654 ? -11.781 45.240 41.912 1.00 84.56 654 SER A N 1
ATOM 5133 C CA . SER A 1 654 ? -12.264 46.090 43.004 1.00 84.56 654 SER A CA 1
ATOM 5134 C C . SER A 1 654 ? -13.730 46.486 42.832 1.00 84.56 654 SER A C 1
ATOM 5136 O O . SER A 1 654 ? -14.414 46.730 43.826 1.00 84.56 654 SER A O 1
ATOM 5138 N N . ASN A 1 655 ? -14.219 46.478 41.590 1.00 87.56 655 ASN A N 1
ATOM 5139 C CA . ASN A 1 655 ? -15.576 46.850 41.238 1.00 87.56 655 ASN A CA 1
ATOM 5140 C C . ASN A 1 655 ? -16.230 45.809 40.321 1.00 87.56 655 ASN A C 1
ATOM 5142 O O . ASN A 1 655 ? -16.122 45.863 39.095 1.00 87.56 655 ASN A O 1
ATOM 5146 N N . LEU A 1 656 ? -16.901 44.832 40.933 1.00 88.31 656 LEU A N 1
ATOM 5147 C CA . LEU A 1 656 ? -17.485 43.692 40.221 1.00 88.31 656 LEU A CA 1
ATOM 5148 C C . LEU A 1 656 ? -18.875 43.980 39.640 1.00 88.31 656 LEU A C 1
ATOM 5150 O O . LEU A 1 656 ? -19.398 43.146 38.907 1.00 88.31 656 LEU A O 1
ATOM 5154 N N . CYS A 1 657 ? -19.502 45.110 39.969 1.00 90.25 657 CYS A N 1
ATOM 5155 C CA . CYS A 1 657 ? -20.854 45.408 39.518 1.00 90.25 657 CYS A CA 1
ATOM 5156 C C . CYS A 1 657 ? -21.077 46.912 39.375 1.00 90.25 657 CYS A C 1
ATOM 5158 O O . CYS A 1 657 ? -20.855 47.657 40.319 1.00 90.25 657 CYS A O 1
ATOM 5160 N N . GLU A 1 658 ? -21.623 47.324 38.236 1.00 89.00 658 GLU A N 1
ATOM 5161 C CA . GLU A 1 658 ? -21.963 48.715 37.933 1.00 89.00 658 GLU A CA 1
ATOM 5162 C C . GLU A 1 658 ? -23.328 48.785 37.252 1.00 89.00 658 GLU A C 1
ATOM 5164 O O . GLU A 1 658 ? -23.717 47.877 36.510 1.00 89.00 658 GLU A O 1
ATOM 5169 N N . GLU A 1 659 ? -24.067 49.862 37.499 1.00 85.81 659 GLU A N 1
ATOM 5170 C CA . GLU A 1 659 ? -25.394 50.071 36.922 1.00 85.81 659 GLU A CA 1
ATOM 5171 C C . GLU A 1 659 ? -25.512 51.475 36.337 1.00 85.81 659 GLU A C 1
ATOM 5173 O O . GLU A 1 659 ? -25.203 52.472 36.986 1.00 85.81 659 GLU A O 1
ATOM 5178 N N . ILE A 1 660 ? -26.000 51.554 35.100 1.00 84.12 660 ILE A N 1
ATOM 5179 C CA . ILE A 1 660 ? -26.248 52.817 34.415 1.00 84.12 660 ILE A CA 1
ATOM 5180 C C . ILE A 1 660 ? -27.552 52.743 33.627 1.00 84.12 660 ILE A C 1
ATOM 5182 O O . ILE A 1 660 ? -27.762 51.819 32.848 1.00 84.12 660 ILE A O 1
ATOM 5186 N N . ASP A 1 661 ? -28.441 53.716 33.840 1.00 79.19 661 ASP A N 1
ATOM 5187 C CA . ASP A 1 661 ? -29.752 53.800 33.171 1.00 79.19 661 ASP A CA 1
ATOM 5188 C C . ASP A 1 661 ? -30.534 52.465 33.198 1.00 79.19 661 ASP A C 1
ATOM 5190 O O . ASP A 1 661 ? -31.071 52.020 32.187 1.00 79.19 661 ASP A O 1
ATOM 5194 N N . GLN A 1 662 ? -30.569 51.803 34.367 1.00 81.25 662 GLN A N 1
ATOM 5195 C CA . GLN A 1 662 ? -31.217 50.497 34.612 1.00 81.25 662 GLN A CA 1
ATOM 5196 C C . GLN A 1 662 ? -30.563 49.286 33.916 1.00 81.25 662 GLN A C 1
ATOM 5198 O O . GLN A 1 662 ? -31.091 48.170 33.997 1.00 81.25 662 GLN A O 1
ATOM 5203 N N . ILE A 1 663 ? -29.421 49.486 33.248 1.00 85.94 663 ILE A N 1
ATOM 5204 C CA . ILE A 1 663 ? -28.582 48.437 32.662 1.00 85.94 663 ILE A CA 1
ATOM 5205 C C . ILE A 1 663 ? -27.508 48.076 33.680 1.00 85.94 663 ILE A C 1
ATOM 5207 O O . ILE A 1 663 ? -26.678 48.913 34.039 1.00 85.94 663 ILE A O 1
ATOM 5211 N N . ARG A 1 664 ? -27.499 46.820 34.120 1.00 88.69 664 ARG A N 1
ATOM 5212 C CA . ARG A 1 664 ? -26.554 46.330 35.126 1.00 88.69 664 ARG A CA 1
ATOM 5213 C C . ARG A 1 664 ? -25.502 45.440 34.479 1.00 88.69 664 ARG A C 1
ATOM 5215 O O . ARG A 1 664 ? -25.847 44.490 33.780 1.00 88.69 664 ARG A O 1
ATOM 5222 N N . PHE A 1 665 ? -24.235 45.733 34.739 1.00 89.81 665 PHE A N 1
ATOM 5223 C CA . PHE A 1 665 ? -23.090 44.934 34.320 1.00 89.81 665 PHE A CA 1
ATOM 5224 C C . PHE A 1 665 ? -22.489 44.246 35.540 1.00 89.81 665 PHE A C 1
ATOM 5226 O O . PHE A 1 665 ? -22.238 44.897 36.551 1.00 89.81 665 PHE A O 1
ATOM 5233 N N . GLU A 1 666 ? -22.235 42.946 35.442 1.00 91.19 666 GLU A N 1
ATOM 5234 C CA . GLU A 1 666 ? -21.677 42.152 36.533 1.00 91.19 666 GLU A CA 1
ATOM 5235 C C . GLU A 1 666 ? -20.503 41.302 36.044 1.00 91.19 666 GLU A C 1
ATOM 5237 O O . GLU A 1 666 ? -20.636 40.522 35.103 1.00 91.19 666 GLU A O 1
ATOM 5242 N N . LEU A 1 667 ? -19.349 41.442 36.696 1.00 91.00 667 LEU A N 1
ATOM 5243 C CA . LEU A 1 667 ? -18.173 40.611 36.487 1.00 91.00 667 LEU A CA 1
ATOM 5244 C C . LEU A 1 667 ? -18.208 39.429 37.465 1.00 91.00 667 LEU A C 1
ATOM 5246 O O . LEU A 1 667 ? -17.901 39.563 38.650 1.00 91.00 667 LEU A O 1
ATOM 5250 N N . SER A 1 668 ? -18.588 38.260 36.959 1.00 89.06 668 SER A N 1
ATOM 5251 C CA . SER A 1 668 ? -18.748 37.038 37.744 1.00 89.06 668 SER A CA 1
ATOM 5252 C C . SER A 1 668 ? -17.465 36.204 37.785 1.00 89.06 668 SER A C 1
ATOM 5254 O O . SER A 1 668 ? -16.701 36.117 36.814 1.00 89.06 668 SER A O 1
ATOM 5256 N N . LYS A 1 669 ? -17.261 35.556 38.934 1.00 90.00 669 LYS A N 1
ATOM 5257 C CA . LYS A 1 669 ? -16.125 34.678 39.214 1.00 90.00 669 LYS A CA 1
ATOM 5258 C C . LYS A 1 669 ? -16.462 33.212 38.939 1.00 90.00 669 LYS A C 1
ATOM 5260 O O . LYS A 1 669 ? -17.608 32.808 39.124 1.00 90.00 669 LYS A O 1
ATOM 5265 N N . SER A 1 670 ? -15.463 32.424 38.547 1.00 87.25 670 SER A N 1
ATOM 5266 C CA . SER A 1 670 ? -15.574 30.968 38.440 1.00 87.25 670 SER A CA 1
ATOM 5267 C C . SER A 1 670 ? -15.866 30.335 39.802 1.00 87.25 670 SER A C 1
ATOM 5269 O O . SER A 1 670 ? -15.434 30.823 40.850 1.00 87.25 670 SER A O 1
ATOM 5271 N N . SER A 1 671 ? -16.624 29.242 39.800 1.00 83.94 671 SER A N 1
ATOM 5272 C CA . SER A 1 671 ? -17.132 28.608 41.020 1.00 83.94 671 SER A CA 1
ATOM 5273 C C . SER A 1 671 ? -16.041 28.078 41.955 1.00 83.94 671 SER A C 1
ATOM 5275 O O . SER A 1 671 ? -16.161 28.235 43.173 1.00 83.94 671 SER A O 1
ATOM 5277 N N . ARG A 1 672 ? -14.967 27.485 41.418 1.00 81.62 672 ARG A N 1
ATOM 5278 C CA . ARG A 1 672 ? -13.947 26.793 42.221 1.00 81.62 672 ARG A CA 1
ATOM 5279 C C . ARG A 1 672 ? -12.772 27.693 42.572 1.00 81.62 672 ARG A C 1
ATOM 5281 O O . ARG A 1 672 ? -12.455 27.829 43.751 1.00 81.62 672 ARG A O 1
ATOM 5288 N N . PHE A 1 673 ? -12.127 28.301 41.577 1.00 83.62 673 PHE A N 1
ATOM 5289 C CA . PHE A 1 673 ? -10.913 29.097 41.793 1.00 83.62 673 PHE A CA 1
ATOM 5290 C C . PHE A 1 673 ? -11.151 30.611 41.794 1.00 83.62 673 PHE A C 1
ATOM 5292 O O . PHE A 1 673 ? -10.200 31.372 41.962 1.00 83.62 673 PHE A O 1
ATOM 5299 N N . GLN A 1 674 ? -12.410 31.054 41.695 1.00 86.25 674 GLN A N 1
ATOM 5300 C CA . GLN A 1 674 ? -12.826 32.442 41.920 1.00 86.25 674 GLN A CA 1
ATOM 5301 C C . GLN A 1 674 ? -12.180 33.468 40.965 1.00 86.25 674 GLN A C 1
ATOM 5303 O O . GLN A 1 674 ? -12.017 34.636 41.329 1.00 86.25 674 GLN A O 1
ATOM 5308 N N . LYS A 1 675 ? -11.848 33.058 39.732 1.00 85.75 675 LYS A N 1
ATOM 5309 C CA . LYS A 1 675 ? -11.302 33.938 38.684 1.00 85.75 675 LYS A CA 1
ATOM 5310 C C . LYS A 1 675 ? -12.398 34.685 37.940 1.00 85.75 675 LYS A C 1
ATOM 5312 O O . LYS A 1 675 ? -13.409 34.090 37.581 1.00 85.75 675 LYS A O 1
ATOM 5317 N N . CYS A 1 676 ? -12.187 35.965 37.648 1.00 89.06 676 CYS A N 1
ATOM 5318 C CA . CYS A 1 676 ? -13.148 36.763 36.882 1.00 89.06 676 CYS A CA 1
ATOM 5319 C C . CYS A 1 676 ? -13.165 36.319 35.407 1.00 89.06 676 CYS A C 1
ATOM 5321 O O . CYS A 1 676 ? -12.226 36.593 34.669 1.00 89.06 676 CYS A O 1
ATOM 5323 N N . CYS A 1 677 ? -14.209 35.625 34.947 1.00 88.50 677 CYS A N 1
ATOM 5324 C CA . CYS A 1 677 ? -14.213 34.989 33.614 1.00 88.50 677 CYS A CA 1
ATOM 5325 C C . CYS A 1 677 ? -15.466 35.262 32.770 1.00 88.50 677 CYS A C 1
ATOM 5327 O O . CYS A 1 677 ? -15.483 34.943 31.576 1.00 88.50 677 CYS A O 1
ATOM 5329 N N . THR A 1 678 ? -16.499 35.849 33.375 1.00 89.31 678 THR A N 1
ATOM 5330 C CA . THR A 1 678 ? -17.796 36.094 32.736 1.00 89.31 678 THR A CA 1
ATOM 5331 C C . THR A 1 678 ? -18.268 37.508 33.041 1.00 89.31 678 THR A C 1
ATOM 5333 O O . THR A 1 678 ? -18.295 37.899 34.203 1.00 89.31 678 THR A O 1
ATOM 5336 N N . VAL A 1 679 ? -18.680 38.257 32.018 1.00 89.94 679 VAL A N 1
ATOM 5337 C CA . VAL A 1 679 ? -19.380 39.540 32.178 1.00 89.94 679 VAL A CA 1
ATOM 5338 C C . VAL A 1 679 ? -20.843 39.343 31.801 1.00 89.94 679 VAL A C 1
ATOM 5340 O O . VAL A 1 679 ? -21.145 39.072 30.641 1.00 89.94 679 VAL A O 1
ATOM 5343 N N . SER A 1 680 ? -21.745 39.501 32.760 1.00 89.38 680 SER A N 1
ATOM 5344 C CA . SER A 1 680 ? -23.192 39.420 32.553 1.00 89.38 680 SER A CA 1
ATOM 5345 C C . SER A 1 680 ? -23.764 40.825 32.375 1.00 89.38 680 SER A C 1
ATOM 5347 O O . SER A 1 680 ? -23.437 41.732 33.140 1.00 89.38 680 SER A O 1
ATOM 5349 N N . VAL A 1 681 ? -24.612 41.021 31.365 1.00 88.00 681 VAL A N 1
ATOM 5350 C CA . VAL A 1 681 ? -25.318 42.289 31.133 1.00 88.00 681 VAL A CA 1
ATOM 5351 C C . VAL A 1 681 ? -26.813 42.056 31.283 1.00 88.00 681 VAL A C 1
ATOM 5353 O O . VAL A 1 681 ? -27.400 41.278 30.531 1.00 88.00 681 VAL A O 1
ATOM 5356 N N . HIS A 1 682 ? -27.431 42.753 32.233 1.00 87.56 682 HIS A N 1
ATOM 5357 C CA . HIS A 1 682 ? -28.857 42.677 32.538 1.00 87.56 682 HIS A CA 1
ATOM 5358 C C . HIS A 1 682 ? -29.587 43.933 32.060 1.00 87.56 682 HIS A C 1
ATOM 5360 O O . HIS A 1 682 ? -29.055 45.040 32.131 1.00 87.56 682 HIS A O 1
ATOM 5366 N N . ASN A 1 683 ? -30.821 43.754 31.579 1.00 82.88 683 ASN A N 1
ATOM 5367 C CA . ASN A 1 683 ? -31.627 44.771 30.888 1.00 82.88 683 ASN A CA 1
ATOM 5368 C C . ASN A 1 683 ? -30.916 45.407 29.681 1.00 82.88 683 ASN A C 1
ATOM 5370 O O . ASN A 1 683 ? -31.172 46.555 29.325 1.00 82.88 683 ASN A O 1
ATOM 5374 N N . GLY A 1 684 ? -30.029 44.656 29.022 1.00 77.56 684 GLY A N 1
ATOM 5375 C CA . GLY A 1 684 ? -29.173 45.189 27.964 1.00 77.56 684 GLY A CA 1
ATOM 5376 C C . GLY A 1 684 ? -29.804 45.251 26.568 1.00 77.56 684 GLY A C 1
ATOM 5377 O O . GLY A 1 684 ? -29.117 45.472 25.570 1.00 77.56 684 GLY A O 1
ATOM 5378 N N . ASN A 1 685 ? -31.108 45.003 26.448 1.00 82.56 685 ASN A N 1
ATOM 5379 C CA . ASN A 1 685 ? -31.767 44.875 25.153 1.00 82.56 685 ASN A CA 1
ATOM 5380 C C . ASN A 1 685 ? -31.872 46.221 24.420 1.00 82.56 685 ASN A C 1
ATOM 5382 O O . ASN A 1 685 ? -32.163 47.254 25.004 1.00 82.56 685 ASN A O 1
ATOM 5386 N N . ALA A 1 686 ? -31.744 46.185 23.094 1.00 80.06 686 ALA A N 1
ATOM 5387 C CA . ALA A 1 686 ? -31.900 47.330 22.191 1.00 80.06 686 ALA A CA 1
ATOM 5388 C C . ALA A 1 686 ? -30.900 48.493 22.385 1.00 80.06 686 ALA A C 1
ATOM 5390 O O . ALA A 1 686 ? -31.121 49.576 21.834 1.00 80.06 686 ALA A O 1
ATOM 5391 N N . TYR A 1 687 ? -29.780 48.240 23.067 1.00 84.44 687 TYR A N 1
ATOM 5392 C CA . TYR A 1 687 ? -28.637 49.145 23.155 1.00 84.44 687 TYR A CA 1
ATOM 5393 C C . TYR A 1 687 ? -27.429 48.614 22.371 1.00 84.44 687 TYR A C 1
ATOM 5395 O O . TYR A 1 687 ? -27.284 47.409 22.142 1.00 84.44 687 TYR A O 1
ATOM 5403 N N . THR A 1 688 ? -26.570 49.537 21.942 1.00 84.69 688 THR A N 1
ATOM 5404 C CA . THR A 1 688 ? -25.232 49.260 21.409 1.00 84.69 688 THR A CA 1
ATOM 5405 C C . THR A 1 688 ? -24.197 49.858 22.353 1.00 84.69 688 THR A C 1
ATOM 5407 O O . THR A 1 688 ? -24.287 51.039 22.702 1.00 84.69 688 THR A O 1
ATOM 5410 N N . TYR A 1 689 ? -23.230 49.042 22.756 1.00 87.00 689 TYR A N 1
ATOM 5411 C CA . TYR A 1 689 ? -22.176 49.383 23.704 1.00 87.00 689 TYR A CA 1
ATOM 5412 C C . TYR A 1 689 ? -20.839 49.395 22.977 1.00 87.00 689 TYR A C 1
ATOM 5414 O O . TYR A 1 689 ? -20.491 48.406 22.337 1.00 87.00 689 TYR A O 1
ATOM 5422 N N . SER A 1 690 ? -20.076 50.477 23.092 1.00 86.69 690 SER A N 1
ATOM 5423 C CA . SER A 1 690 ? -18.693 50.521 22.609 1.00 86.69 690 SER A CA 1
ATOM 5424 C C . SER A 1 690 ? -17.746 50.576 23.799 1.00 86.69 690 SER A C 1
ATOM 5426 O O . SER A 1 690 ? -17.896 51.459 24.653 1.00 86.69 690 SER A O 1
ATOM 5428 N N . GLY A 1 691 ? -16.773 49.676 23.847 1.00 89.00 691 GLY A N 1
ATOM 5429 C CA . GLY A 1 691 ? -15.907 49.523 25.006 1.00 89.00 691 GLY A CA 1
ATOM 5430 C C . GLY A 1 691 ? -14.593 48.820 24.707 1.00 89.00 691 GLY A C 1
ATOM 5431 O O . GLY A 1 691 ? -14.291 48.467 23.568 1.00 89.00 691 GLY A O 1
ATOM 5432 N N . SER A 1 692 ? -13.820 48.629 25.767 1.00 89.12 692 SER A N 1
ATOM 5433 C CA . SER A 1 692 ? -12.557 47.903 25.768 1.00 89.12 692 SER A CA 1
ATOM 5434 C C . SER A 1 692 ? -12.590 46.817 26.843 1.00 89.12 692 SER A C 1
ATOM 5436 O O . SER A 1 692 ? -13.078 47.060 27.944 1.00 89.12 692 SER A O 1
ATOM 5438 N N . ILE A 1 693 ? -12.058 45.630 26.558 1.00 88.31 693 ILE A N 1
ATOM 5439 C CA . ILE A 1 693 ? -11.877 44.552 27.544 1.00 88.31 693 ILE A CA 1
ATOM 5440 C C . ILE A 1 693 ? -10.401 44.157 27.622 1.00 88.31 693 ILE A C 1
ATOM 5442 O O . ILE A 1 693 ? -9.745 44.010 26.590 1.00 88.31 693 ILE A O 1
ATOM 5446 N N . TRP A 1 694 ? -9.884 43.992 28.840 1.00 89.38 694 TRP A N 1
ATOM 5447 C CA . TRP A 1 694 ? -8.523 43.551 29.126 1.00 89.38 694 TRP A CA 1
ATOM 5448 C C . TRP A 1 694 ? -8.550 42.150 29.717 1.00 89.38 694 TRP A C 1
ATOM 5450 O O . TRP A 1 694 ? -9.258 41.881 30.689 1.00 89.38 694 TRP A O 1
ATOM 5460 N N . LEU A 1 695 ? -7.755 41.271 29.121 1.00 88.38 695 LEU A N 1
ATOM 5461 C CA . LEU A 1 695 ? -7.616 39.882 29.523 1.00 88.38 695 LEU A CA 1
ATOM 5462 C C . LEU A 1 695 ? -6.178 39.612 29.952 1.00 88.38 695 LEU A C 1
ATOM 5464 O O . LEU A 1 695 ? -5.242 40.053 29.285 1.00 88.38 695 LEU A O 1
ATOM 5468 N N . SER A 1 696 ? -5.992 38.850 31.022 1.00 86.81 696 SER A N 1
ATOM 5469 C CA . SER A 1 696 ? -4.706 38.238 31.346 1.00 86.81 696 SER A CA 1
ATOM 5470 C C . SER A 1 696 ? -4.729 36.756 30.979 1.00 86.81 696 SER A C 1
ATOM 5472 O O . SER A 1 696 ? -5.783 36.115 30.955 1.00 86.81 696 SER A O 1
ATOM 5474 N N . SER A 1 697 ? -3.553 36.217 30.663 1.00 81.69 697 SER A N 1
ATOM 5475 C CA . SER A 1 697 ? -3.349 34.785 30.468 1.00 81.69 697 SER A CA 1
ATOM 5476 C C . SER A 1 697 ? -2.205 34.319 31.359 1.00 81.69 697 SER A C 1
ATOM 5478 O O . SER A 1 697 ? -1.089 34.836 31.263 1.00 81.69 697 SER A O 1
ATOM 5480 N N . SER A 1 698 ? -2.485 33.351 32.232 1.00 76.38 698 SER A N 1
ATOM 5481 C CA . SER A 1 698 ? -1.469 32.670 33.039 1.00 76.38 698 SER A CA 1
ATOM 5482 C C . SER A 1 698 ? -0.795 31.520 32.286 1.00 76.38 698 SER A C 1
ATOM 5484 O O . SER A 1 698 ? 0.263 31.070 32.716 1.00 76.38 698 SER A O 1
ATOM 5486 N N . ASP A 1 699 ? -1.370 31.071 31.164 1.00 70.19 699 ASP A N 1
ATOM 5487 C CA . ASP A 1 699 ? -0.792 30.039 30.301 1.00 70.19 699 ASP A CA 1
ATOM 5488 C C . ASP A 1 699 ? -0.899 30.427 28.819 1.00 70.19 699 ASP A C 1
ATOM 5490 O O . ASP A 1 699 ? -1.969 30.411 28.208 1.00 70.19 699 ASP A O 1
ATOM 5494 N N . ARG A 1 700 ? 0.254 30.753 28.227 1.00 60.97 700 ARG A N 1
ATOM 5495 C CA . ARG A 1 700 ? 0.362 31.191 26.828 1.00 60.97 700 ARG A CA 1
ATOM 5496 C C . ARG A 1 700 ? 0.183 30.056 25.816 1.00 60.97 700 ARG A C 1
ATOM 5498 O O . ARG A 1 700 ? 0.093 30.349 24.627 1.00 60.97 700 ARG A O 1
ATOM 5505 N N . LYS A 1 701 ? 0.170 28.792 26.253 1.00 56.91 701 LYS A N 1
ATOM 5506 C CA . LYS A 1 701 ? 0.001 27.624 25.374 1.00 56.91 701 LYS A CA 1
ATOM 5507 C C . LYS A 1 701 ? -1.466 27.301 25.096 1.00 56.91 701 LYS A C 1
ATOM 5509 O O . LYS A 1 701 ? -1.765 26.607 24.130 1.00 56.91 701 LYS A O 1
ATOM 5514 N N . VAL A 1 702 ? -2.381 27.814 25.914 1.00 67.50 702 VAL A N 1
ATOM 5515 C CA . VAL A 1 702 ? -3.814 27.538 25.803 1.00 67.50 702 VAL A CA 1
ATOM 5516 C C . VAL A 1 702 ? -4.481 28.621 24.964 1.00 67.50 702 VAL A C 1
ATOM 5518 O O . VAL A 1 702 ? -4.348 29.794 25.283 1.00 67.50 702 VAL A O 1
ATOM 5521 N N . SER A 1 703 ? -5.227 28.266 23.917 1.00 70.75 703 SER A N 1
ATOM 5522 C CA . SER A 1 703 ? -5.986 29.237 23.110 1.00 70.75 703 SER A CA 1
ATOM 5523 C C . SER A 1 703 ? -7.378 29.484 23.696 1.00 70.75 703 SER A C 1
ATOM 5525 O O . SER A 1 703 ? -8.031 28.546 24.147 1.00 70.75 703 SER A O 1
ATOM 5527 N N . ALA A 1 704 ? -7.865 30.727 23.661 1.00 72.00 704 ALA A N 1
ATOM 5528 C CA . ALA A 1 704 ? -9.209 31.075 24.122 1.00 72.00 704 ALA A CA 1
ATOM 5529 C C . ALA A 1 704 ? -9.995 31.902 23.101 1.00 72.00 704 ALA A C 1
ATOM 5531 O O . ALA A 1 704 ? -9.429 32.640 22.295 1.00 72.00 704 ALA A O 1
ATOM 5532 N N . ALA A 1 705 ? -11.316 31.785 23.177 1.00 76.06 705 ALA A N 1
ATOM 5533 C CA . ALA A 1 705 ? -12.288 32.562 22.431 1.00 76.06 705 ALA A CA 1
ATOM 5534 C C . ALA A 1 705 ? -13.226 33.309 23.392 1.00 76.06 705 ALA A C 1
ATOM 5536 O O . ALA A 1 705 ? -13.499 32.863 24.509 1.00 76.06 705 ALA A O 1
ATOM 5537 N N . ILE A 1 706 ? -13.734 34.454 22.934 1.00 79.69 706 ILE A N 1
ATOM 5538 C CA . ILE A 1 706 ? -14.795 35.205 23.608 1.00 79.69 706 ILE A CA 1
ATOM 5539 C C . ILE A 1 706 ? -16.114 34.834 22.935 1.00 79.69 706 ILE A C 1
ATOM 5541 O O . ILE A 1 706 ? -16.267 35.037 21.729 1.00 79.69 706 ILE A O 1
ATOM 5545 N N . GLN A 1 707 ? -17.073 34.328 23.705 1.00 82.25 707 GLN A N 1
ATOM 5546 C CA . GLN A 1 707 ? -18.401 33.980 23.207 1.00 82.25 707 GLN A CA 1
ATOM 5547 C C . GLN A 1 707 ? -19.486 34.788 23.915 1.00 82.25 707 GLN A C 1
ATOM 5549 O O . GLN A 1 707 ? -19.393 35.050 25.111 1.00 82.25 707 GLN A O 1
ATOM 5554 N N . ILE A 1 708 ? -20.534 35.149 23.168 1.00 82.19 708 ILE A N 1
ATOM 5555 C CA . ILE A 1 708 ? -21.771 35.680 23.741 1.00 82.19 708 ILE A CA 1
ATOM 5556 C C . ILE A 1 708 ? -22.804 34.565 23.849 1.00 82.19 708 ILE A C 1
ATOM 5558 O O . ILE A 1 708 ? -23.233 34.016 22.833 1.00 82.19 708 ILE A O 1
ATOM 5562 N N . ASP A 1 709 ? -23.274 34.329 25.069 1.00 80.62 709 ASP A N 1
ATOM 5563 C CA . ASP A 1 709 ? -24.418 33.473 25.350 1.00 80.62 709 ASP A CA 1
ATOM 5564 C C . ASP A 1 709 ? -25.642 34.360 25.636 1.00 80.62 709 ASP A C 1
ATOM 5566 O O . ASP A 1 709 ? -25.747 35.015 26.671 1.00 80.62 709 ASP A O 1
ATOM 5570 N N . SER A 1 710 ? -26.576 34.419 24.684 1.00 76.56 710 SER A N 1
ATOM 5571 C CA . SER A 1 710 ? -27.835 35.165 24.827 1.00 76.56 710 SER A CA 1
ATOM 5572 C C . SER A 1 710 ? -28.876 34.333 25.580 1.00 76.56 710 SER A C 1
ATOM 5574 O O . SER A 1 710 ? -29.252 33.260 25.105 1.00 76.56 710 SER A O 1
ATOM 5576 N N . ARG A 1 711 ? -29.412 34.830 26.701 1.00 65.00 711 ARG A N 1
ATOM 5577 C CA . ARG A 1 711 ? -30.554 34.191 27.370 1.00 65.00 711 ARG A CA 1
ATOM 5578 C C . ARG A 1 711 ? -31.842 34.758 26.779 1.00 65.00 711 ARG A C 1
ATOM 5580 O O . ARG A 1 711 ? -32.305 35.838 27.142 1.00 65.00 711 ARG A O 1
ATOM 5587 N N . THR A 1 712 ? -32.443 34.043 25.830 1.00 52.69 712 THR A N 1
ATOM 5588 C CA . THR A 1 712 ? -33.811 34.361 25.409 1.00 52.69 712 THR A CA 1
ATOM 5589 C C . THR A 1 712 ? -34.745 33.975 26.546 1.00 52.69 712 THR A C 1
ATOM 5591 O O . THR A 1 712 ? -34.868 32.788 26.838 1.00 52.69 712 THR A O 1
ATOM 5594 N N . GLY A 1 713 ? -35.382 34.954 27.194 1.00 42.88 713 GLY A N 1
ATOM 5595 C CA . GLY A 1 713 ? -36.441 34.677 28.161 1.00 42.88 713 GLY A CA 1
ATOM 5596 C C . GLY A 1 713 ? -37.505 33.799 27.507 1.00 42.88 713 GLY A C 1
ATOM 5597 O O . GLY A 1 713 ? -38.179 34.235 26.573 1.00 42.88 713 GLY A O 1
ATOM 5598 N N . GLY A 1 714 ? -37.585 32.545 27.944 1.00 30.27 714 GLY A N 1
ATOM 5599 C CA . GLY A 1 714 ? -38.659 31.641 27.572 1.00 30.27 714 GLY A CA 1
ATOM 5600 C C . GLY A 1 714 ? -39.946 32.077 28.259 1.00 30.27 714 GLY A C 1
ATOM 5601 O O . GLY A 1 714 ? -39.951 32.315 29.467 1.00 30.27 714 GLY A O 1
ATOM 5602 N N . ASN A 1 715 ? -41.008 32.187 27.462 1.00 27.39 715 ASN A N 1
ATOM 5603 C CA . ASN A 1 715 ? -42.312 31.695 27.900 1.00 27.39 715 ASN A CA 1
ATOM 5604 C C . ASN A 1 715 ? -42.236 30.178 28.066 1.00 27.39 715 ASN A C 1
ATOM 5606 O O . ASN A 1 715 ? -41.533 29.553 27.234 1.00 27.39 715 ASN A O 1
#

Radius of gyration: 32.3 Å; Cα contacts (8 Å, |Δi|>4): 1381; chains: 1; bounding box: 72×90×81 Å

Foldseek 3Di:
DEKAFDFDDPPDAFLVRLVVVPPPLPDFLLLLCLLVLVLLLQLQADQPAQAKEKEKEKDKAFLVLVLVVYPQLNVLSVVPPVDGIAIKIKIKMWNGQWQDADQDPPDPDPVRRGRNCLQAVVQQCADDDPPRLAGTSSSSQSLCVFFVQKKKKWWWHQDPNDIWIWIKMKGRHDQPDPSQSCVVPPRGRRIMMDDPDDDSNDHTTHTDPVVVCVSCVNVVHDDDDDPITIMMMMRIHGDPCSLVSLDDPPVPVVPDPFLPPLCPDPLSVDSLSVNLLSCLQWQLLQEQDSLQDLGHGYWYYYNPHTNDLQNHQLQSNVVNVQNSVLVLVVCVVPDDDDDDDDHLLPPDDPPQKDKAFQFQPQWFPDGGGFWIKIKGKDFLVSSVCDPPRVGDDPCCSNVSGDPPDQWFFAWEWEDESSSTILETDRDPLQGPPADTHGPGMYMYMYIYGPQQTFTPDADPPPRHTDTSVNQQSVQADNSSNDGDFDDPPNDGDCPVSSSSNRNNVVNNVVPPPPDPDPPPVLPVLLVVLVVVVPDAPPPVPDPDDDDDDDDDDDDDDDDDADQAKDKDFPDDWDDDPQKTKTWIKIAHHAQFQKKKWFKWWQDPVGTHGQQQCCDSSHVVDHDFKAFAKKWWDWKAAPPRDTQDDPGTDMDHPVHQWDDDPNKIWGQFAHDPPGGRGMIMIGRRHRMMTTIMIMMHGNDPSIDMDIDMDGDRDDD

pLDDT: mean 77.8, std 19.44, range [24.8, 98.38]

Secondary structure (DSSP, 8-state):
-EEEEEE--TT---HHHHHHHT--TTS-HHHHHHHHHHHHHHHTB-TT-SEEEEEEEEEEEEHHHHHHHSTT-HHHHHHH---SEEEEEEEEEESB--S-S-SSS--S-GGG-HHHIIIII-TTPPP--TT-S-SSS-GGGGGGGSSSSEEEEEEEEEETTEEEEEEEEEEE--TTSTT-TTTTSTTEEEEEEEEEESSSS-EE-B--HHHHHHHHHHTT-----TT--EEEEEEES--S-TTTT----TTSTTT-TTTHHHHTSTTTS-HHHHHHHHHHHHHTTTBT-TT-SSSPEEEEEETTEE--GGG--HHHHHHHHHHHHHHHHHHTTSS-------SS-TTS-TTSEEEEEEE-TTSBSS-SEEEEEEEEEEETTTTT-STTT-PPPHHHHHHSS----SSBPPEEEEE-TT--EEEEESSSTTTTTPPPBPTTEEEEEEEEE-TTPEEEEEPTTTSSEEEHHHHHHHHB-TTS--B----GGG----HHHHHHHHHHHHHHHHHS-S---TTTHHHHHHHHHH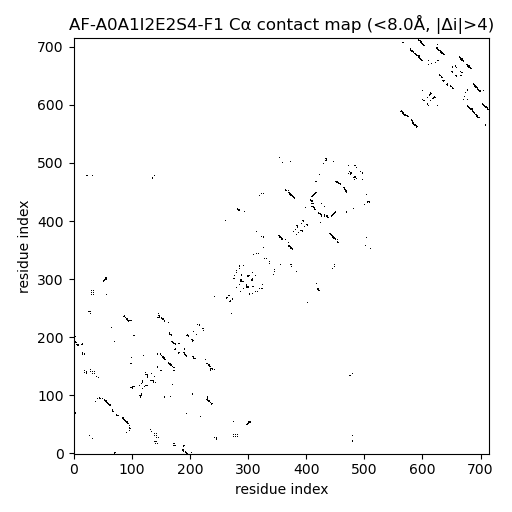HHHHSPPTTTT-------PPPPP---------SS-EEEE-SPPEEETTEEEEEEEEE--SS-SEEEEEEEEEETTEEEEHHHHHSTTTT-S--SEEEEEEEEEEEE-TTS-BPP-SS-EEEESS--EEEETTEEEEEEEPTTT--EEEEEEES-TT-EEEEEEEEEES-TTS-EEEEEEEE----